Protein AF-A0A652ZVA5-F1 (afdb_monomer_lite)

pLDDT: mean 89.76, std 10.43, range [41.62, 98.75]

Structure (mmCIF, N/CA/C/O backbone):
data_AF-A0A652ZVA5-F1
#
_entry.id   AF-A0A652ZVA5-F1
#
loop_
_atom_site.group_PDB
_atom_site.id
_atom_site.type_symbol
_atom_site.label_atom_id
_atom_site.label_alt_id
_atom_site.label_comp_id
_atom_site.label_asym_id
_atom_site.label_entity_id
_atom_site.label_seq_id
_atom_site.pdbx_PDB_ins_code
_atom_site.Cartn_x
_atom_site.Cartn_y
_atom_site.Cartn_z
_atom_site.occupancy
_atom_site.B_iso_or_equiv
_atom_site.auth_seq_id
_atom_site.auth_comp_id
_atom_site.auth_asym_id
_atom_site.auth_atom_id
_atom_site.pdbx_PDB_model_num
ATOM 1 N N . MET A 1 1 ? 5.990 0.360 11.483 1.00 86.00 1 MET A N 1
ATOM 2 C CA . MET A 1 1 ? 4.663 0.497 10.833 1.00 86.00 1 MET A CA 1
ATOM 3 C C . MET A 1 1 ? 3.767 -0.699 11.129 1.00 86.00 1 MET A C 1
ATOM 5 O O . MET A 1 1 ? 2.776 -0.515 11.816 1.00 86.00 1 MET A O 1
ATOM 9 N N . ILE A 1 2 ? 4.131 -1.928 10.740 1.00 94.25 2 ILE A N 1
ATOM 10 C CA . ILE A 1 2 ? 3.340 -3.122 11.094 1.00 94.25 2 ILE A CA 1
ATOM 11 C C . ILE A 1 2 ? 3.225 -3.320 12.613 1.00 94.25 2 ILE A C 1
ATOM 13 O O . ILE A 1 2 ? 2.163 -3.702 13.092 1.00 94.25 2 ILE A O 1
ATOM 17 N N . ASP A 1 3 ? 4.261 -2.977 13.384 1.00 92.75 3 ASP A N 1
ATOM 18 C CA . ASP A 1 3 ? 4.200 -3.057 14.850 1.00 92.75 3 ASP A CA 1
ATOM 19 C C . ASP A 1 3 ? 3.134 -2.139 15.468 1.00 92.75 3 ASP A C 1
ATOM 21 O O . ASP A 1 3 ? 2.567 -2.492 16.495 1.00 92.75 3 ASP A O 1
ATOM 25 N N . GLN A 1 4 ? 2.807 -1.007 14.833 1.00 93.25 4 GLN A N 1
ATOM 26 C CA . GLN A 1 4 ? 1.732 -0.125 15.305 1.00 93.25 4 GLN A CA 1
ATOM 27 C C . GLN A 1 4 ? 0.360 -0.763 15.071 1.00 93.25 4 GLN A C 1
ATOM 29 O O . GLN A 1 4 ? -0.481 -0.785 15.965 1.00 93.25 4 GLN A O 1
ATOM 34 N N . LEU A 1 5 ? 0.154 -1.386 13.906 1.00 96.31 5 LEU A N 1
ATOM 35 C CA . LEU A 1 5 ? -1.052 -2.177 13.665 1.00 96.31 5 LEU A CA 1
ATOM 36 C C . LEU A 1 5 ? -1.154 -3.344 14.655 1.00 96.31 5 LEU A C 1
ATOM 38 O O . LEU A 1 5 ? -2.197 -3.529 15.268 1.00 96.31 5 LEU A O 1
ATOM 42 N N . LEU A 1 6 ? -0.063 -4.087 14.871 1.00 95.38 6 LEU A N 1
ATOM 43 C CA . LEU A 1 6 ? -0.006 -5.160 15.870 1.00 95.38 6 LEU A CA 1
ATOM 44 C C . LEU A 1 6 ? -0.334 -4.659 17.280 1.00 95.38 6 LEU A C 1
ATOM 46 O O . LEU A 1 6 ? -1.029 -5.348 18.020 1.00 95.38 6 LEU A O 1
ATOM 50 N N . ARG A 1 7 ? 0.154 -3.468 17.640 1.00 93.31 7 ARG A N 1
ATOM 51 C CA . ARG A 1 7 ? -0.076 -2.849 18.944 1.00 93.31 7 ARG A CA 1
ATOM 52 C C . ARG A 1 7 ? -1.538 -2.501 19.152 1.00 93.31 7 ARG A C 1
ATOM 54 O O . ARG A 1 7 ? -2.027 -2.758 20.239 1.00 93.31 7 ARG A O 1
ATOM 61 N N . TYR A 1 8 ? -2.213 -1.914 18.170 1.00 95.69 8 TYR A N 1
ATOM 62 C CA . TYR A 1 8 ? -3.521 -1.285 18.384 1.00 95.69 8 TYR A CA 1
ATOM 63 C C . TYR A 1 8 ? -4.721 -2.065 17.829 1.00 95.69 8 TYR A C 1
ATOM 65 O O . TYR A 1 8 ? -5.837 -1.844 18.288 1.00 95.69 8 TYR A O 1
ATOM 73 N N . TYR A 1 9 ? -4.516 -2.982 16.879 1.00 96.56 9 TYR A N 1
ATOM 74 C CA . TYR A 1 9 ? -5.584 -3.841 16.341 1.00 96.56 9 TYR A CA 1
ATOM 75 C C . TYR A 1 9 ? -5.700 -5.193 17.054 1.00 96.56 9 TYR A C 1
ATOM 77 O O . TYR A 1 9 ? -6.614 -5.956 16.751 1.00 96.56 9 TYR A O 1
ATOM 85 N N . PHE A 1 10 ? -4.779 -5.505 17.968 1.00 95.19 10 PHE A N 1
ATOM 86 C CA . PHE A 1 10 ? -4.723 -6.790 18.661 1.00 95.19 10 PHE A CA 1
ATOM 87 C C . PHE A 1 10 ? -4.358 -6.599 20.130 1.00 95.19 10 PHE A C 1
ATOM 89 O O . PHE A 1 10 ? -3.617 -5.677 20.481 1.00 95.19 10 PHE A O 1
ATOM 96 N N . VAL A 1 11 ? -4.829 -7.512 20.981 1.00 90.56 11 VAL A N 1
ATOM 97 C CA . VAL A 1 11 ? -4.425 -7.575 22.393 1.00 90.56 11 VAL A CA 1
ATOM 98 C C . VAL A 1 11 ? -3.419 -8.718 22.593 1.00 90.56 11 VAL A C 1
ATOM 100 O O . VAL A 1 11 ? -3.793 -9.886 22.435 1.00 90.56 11 VAL A O 1
ATOM 103 N N . PRO A 1 12 ? -2.146 -8.429 22.939 1.00 85.81 12 PRO A N 1
ATOM 104 C CA . PRO A 1 12 ? -1.157 -9.458 23.261 1.00 85.81 12 PRO A CA 1
ATOM 105 C C . PRO A 1 12 ? -1.622 -10.367 24.402 1.00 85.81 12 PRO A C 1
ATOM 107 O O . PRO A 1 12 ? -2.260 -9.902 25.346 1.00 85.81 12 PRO A O 1
ATOM 110 N N . ASP A 1 13 ? -1.270 -11.657 24.349 1.00 84.81 13 ASP A N 1
ATOM 111 C CA . ASP A 1 13 ? -1.675 -12.627 25.377 1.00 84.81 13 ASP A CA 1
ATOM 112 C C . ASP A 1 13 ? -1.176 -12.217 26.778 1.00 84.81 13 ASP A C 1
ATOM 114 O O . ASP A 1 13 ? -1.925 -12.345 27.748 1.00 84.81 13 ASP A O 1
ATOM 118 N N . GLU A 1 14 ? 0.035 -11.654 26.882 1.00 83.44 14 GLU A N 1
ATOM 119 C CA . GLU A 1 14 ? 0.579 -11.117 28.139 1.00 83.44 14 GLU A CA 1
ATOM 120 C C . GLU A 1 14 ? -0.204 -9.918 28.706 1.00 83.44 14 GLU A C 1
ATOM 122 O O . GLU A 1 14 ? -0.276 -9.750 29.922 1.00 83.44 14 GLU A O 1
ATOM 127 N N . GLU A 1 15 ? -0.851 -9.115 27.856 1.00 86.56 15 GLU A N 1
ATOM 128 C CA . GLU A 1 15 ? -1.566 -7.898 28.261 1.00 86.56 15 GLU A CA 1
ATOM 129 C C . GLU A 1 15 ? -3.055 -8.155 28.550 1.00 86.56 15 GLU A C 1
ATOM 131 O O . GLU A 1 15 ? -3.746 -7.274 29.061 1.00 86.56 15 GLU A O 1
ATOM 136 N N . LYS A 1 16 ? -3.566 -9.371 28.302 1.00 87.19 16 LYS A N 1
ATOM 137 C CA . LYS A 1 16 ? -4.981 -9.721 28.539 1.00 87.19 16 LYS A CA 1
ATOM 138 C C . LYS A 1 16 ? -5.410 -9.577 29.997 1.00 87.19 16 LYS A C 1
ATOM 140 O O . LYS A 1 16 ? -6.526 -9.138 30.258 1.00 87.19 16 LYS A O 1
ATOM 145 N N . LYS A 1 17 ? -4.539 -9.931 30.950 1.00 88.94 17 LYS A N 1
ATOM 146 C CA . LYS A 1 17 ? -4.831 -9.759 32.384 1.00 88.94 17 LYS A CA 1
ATOM 147 C C . LYS A 1 17 ? -4.968 -8.282 32.746 1.00 88.94 17 LYS A C 1
ATOM 149 O O . LYS A 1 17 ? -5.928 -7.906 33.408 1.00 88.94 17 LYS A O 1
ATOM 154 N N . LEU A 1 18 ? -4.039 -7.457 32.261 1.00 89.31 18 LEU A N 1
ATOM 155 C CA . LEU A 1 18 ? -4.049 -6.014 32.484 1.00 89.31 18 LEU A CA 1
ATOM 156 C C . LEU A 1 18 ? -5.276 -5.357 31.836 1.00 89.31 18 LEU A C 1
ATOM 158 O O . LEU A 1 18 ? -5.963 -4.575 32.485 1.00 89.31 18 LEU A O 1
ATOM 162 N N . ALA A 1 19 ? -5.618 -5.748 30.606 1.00 90.06 19 ALA A N 1
ATOM 163 C CA . ALA A 1 19 ? -6.846 -5.311 29.947 1.00 90.06 19 ALA A CA 1
ATOM 164 C C . ALA A 1 19 ? -8.102 -5.687 30.755 1.00 90.06 19 ALA A C 1
ATOM 166 O O . ALA A 1 19 ? -9.016 -4.879 30.854 1.00 90.06 19 ALA A O 1
ATOM 167 N N . GLY A 1 20 ? -8.131 -6.870 31.383 1.00 91.56 20 GLY A N 1
ATOM 168 C CA . GLY A 1 20 ? -9.219 -7.275 32.279 1.00 91.56 20 GLY A CA 1
ATOM 169 C C . GLY A 1 20 ? -9.377 -6.362 33.501 1.00 91.56 20 GLY A C 1
ATOM 170 O O . GLY A 1 20 ? -10.501 -6.043 33.876 1.00 91.56 20 GLY A O 1
ATOM 171 N N . VAL A 1 21 ? -8.269 -5.883 34.078 1.00 91.81 21 VAL A N 1
ATOM 172 C CA . VAL A 1 21 ? -8.303 -4.876 35.154 1.00 91.81 21 VAL A CA 1
ATOM 173 C C . VAL A 1 21 ? -8.828 -3.539 34.627 1.00 91.81 21 VAL A C 1
ATOM 175 O O . VAL A 1 21 ? -9.651 -2.904 35.276 1.00 91.81 21 VAL A O 1
ATOM 178 N N . PHE A 1 22 ? -8.411 -3.105 33.438 1.00 94.19 22 PHE A N 1
ATOM 179 C CA . PHE A 1 22 ? -8.930 -1.864 32.855 1.00 94.19 22 PHE A CA 1
ATOM 180 C C . PHE A 1 22 ? -10.425 -1.934 32.525 1.00 94.19 22 PHE A C 1
ATOM 182 O O . PHE A 1 22 ? -11.116 -0.933 32.673 1.00 94.19 22 PHE A O 1
ATOM 189 N N . GLU A 1 23 ? -10.947 -3.103 32.148 1.00 94.19 23 GLU A N 1
ATOM 190 C CA . GLU A 1 23 ? -12.392 -3.318 32.010 1.00 94.19 23 GLU A CA 1
ATOM 191 C C . GLU A 1 23 ? -13.119 -3.241 33.368 1.00 94.19 23 GLU A C 1
ATOM 193 O O . GLU A 1 23 ? -14.163 -2.599 33.459 1.00 94.19 23 GLU A O 1
ATOM 198 N N . GLU A 1 24 ? -12.553 -3.812 34.441 1.00 94.06 24 GLU A N 1
ATOM 199 C CA . GLU A 1 24 ? -13.092 -3.701 35.813 1.00 94.06 24 GLU A CA 1
ATOM 200 C C . GLU A 1 24 ? -13.190 -2.232 36.273 1.00 94.06 24 GLU A C 1
ATOM 202 O O . GLU A 1 24 ? -14.167 -1.837 36.910 1.00 94.06 24 GLU A O 1
ATOM 207 N N . PHE A 1 25 ? -12.209 -1.404 35.899 1.00 93.94 25 PHE A N 1
ATOM 208 C CA . PHE A 1 25 ? -12.114 0.014 36.269 1.00 93.94 25 PHE A CA 1
ATOM 209 C C . PHE A 1 25 ? -12.397 0.977 35.102 1.00 93.94 25 PHE A C 1
ATOM 211 O O . PHE A 1 25 ? -11.906 2.111 35.098 1.00 93.94 25 PHE A O 1
ATOM 218 N N . GLN A 1 26 ? -13.210 0.559 34.125 1.00 93.94 26 GLN A N 1
ATOM 219 C CA . GLN A 1 26 ? -13.389 1.263 32.848 1.00 93.94 26 GLN A CA 1
ATOM 220 C C . GLN A 1 26 ? -13.702 2.759 33.007 1.00 93.94 26 GLN A C 1
ATOM 222 O O . GLN A 1 26 ? -13.080 3.592 32.346 1.00 93.94 26 GLN A O 1
ATOM 227 N N . ASP A 1 27 ? -14.640 3.117 33.885 1.00 93.44 27 ASP A N 1
ATOM 228 C CA . ASP A 1 27 ? -15.051 4.512 34.077 1.00 93.44 27 ASP A CA 1
ATOM 229 C C . ASP A 1 27 ? -13.913 5.397 34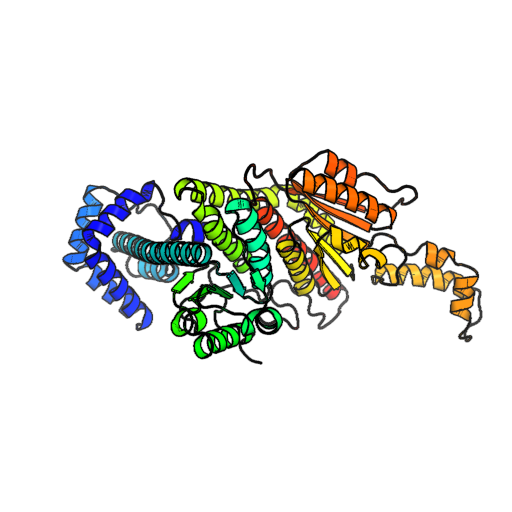.593 1.00 93.44 27 ASP A C 1
ATOM 231 O O . ASP A 1 27 ? -13.818 6.569 34.223 1.00 93.44 27 ASP A O 1
ATOM 235 N N . ILE A 1 28 ? -13.046 4.849 35.448 1.00 92.94 28 ILE A N 1
ATOM 236 C CA . ILE A 1 28 ? -11.890 5.572 35.976 1.00 92.94 28 ILE A CA 1
ATOM 237 C C . ILE A 1 28 ? -10.847 5.724 34.871 1.00 92.94 28 ILE A C 1
ATOM 239 O O . ILE A 1 28 ? -10.415 6.845 34.617 1.00 92.94 28 ILE A O 1
ATOM 243 N N . CYS A 1 29 ? -10.509 4.640 34.164 1.00 92.94 29 CYS A N 1
ATOM 244 C CA . CYS A 1 29 ? -9.560 4.667 33.050 1.00 92.94 29 CYS A CA 1
ATOM 245 C C . CYS A 1 29 ? -9.951 5.708 31.986 1.00 92.94 29 CYS A C 1
ATOM 247 O O . CYS A 1 29 ? -9.124 6.536 31.604 1.00 92.94 29 CYS A O 1
ATOM 249 N N . ILE A 1 30 ? -11.224 5.723 31.571 1.00 92.06 30 ILE A N 1
ATOM 250 C CA . ILE A 1 30 ? -11.742 6.677 30.579 1.00 92.06 30 ILE A CA 1
ATOM 251 C C . ILE A 1 30 ? -11.644 8.118 31.082 1.00 92.06 30 ILE A C 1
ATOM 253 O O . ILE A 1 30 ? -11.186 8.997 30.351 1.00 92.06 30 ILE A O 1
ATOM 257 N N . LYS A 1 31 ? -12.054 8.381 32.328 1.00 91.56 31 LYS A N 1
ATOM 258 C CA . LYS A 1 31 ? -11.963 9.726 32.914 1.00 91.56 31 LYS A CA 1
ATOM 259 C C . LYS A 1 31 ? -10.515 10.200 33.010 1.00 91.56 31 LYS A C 1
ATOM 261 O O . LYS A 1 31 ? -10.243 11.346 32.662 1.00 91.56 31 LYS A O 1
ATOM 266 N N . SER A 1 32 ? -9.598 9.332 33.434 1.00 91.31 32 SER A N 1
ATOM 267 C CA . SER A 1 32 ? -8.176 9.654 33.557 1.00 91.31 32 SER A CA 1
ATOM 268 C C . SER A 1 32 ? -7.541 9.996 32.211 1.00 91.31 32 SER A C 1
ATOM 270 O O . SER A 1 32 ? -6.881 11.025 32.099 1.00 91.31 32 SER A O 1
ATOM 272 N N . ALA A 1 33 ? -7.792 9.196 31.175 1.00 90.38 33 ALA A N 1
ATOM 273 C CA . ALA A 1 33 ? -7.285 9.470 29.834 1.00 90.38 33 ALA A CA 1
ATOM 274 C C . ALA A 1 33 ? -7.857 10.758 29.233 1.00 90.38 33 ALA A C 1
ATOM 276 O O . ALA A 1 33 ? -7.113 11.571 28.698 1.00 90.38 33 ALA A O 1
ATOM 277 N N . ASN A 1 34 ? -9.170 10.981 29.354 1.00 89.50 34 ASN A N 1
ATOM 278 C CA . ASN A 1 34 ? -9.796 12.208 28.856 1.00 89.50 34 ASN A CA 1
ATOM 279 C C . ASN A 1 34 ? -9.264 13.449 29.581 1.00 89.50 34 ASN A C 1
ATOM 281 O O . ASN A 1 34 ? -9.053 14.482 28.949 1.00 89.50 34 ASN A O 1
ATOM 285 N N . SER A 1 35 ? -9.023 13.343 30.893 1.00 87.44 35 SER A N 1
ATOM 286 C CA . SER A 1 35 ? -8.372 14.403 31.661 1.00 87.44 35 SER A CA 1
ATOM 287 C C . SER A 1 35 ? -6.982 14.690 31.100 1.00 87.44 35 SER A C 1
ATOM 289 O O . SER A 1 35 ? -6.683 15.844 30.812 1.00 87.44 35 SER A O 1
ATOM 291 N N . PHE A 1 36 ? -6.171 13.653 30.869 1.00 88.75 36 PHE A N 1
ATOM 292 C CA . PHE A 1 36 ? -4.841 13.802 30.281 1.00 88.75 36 PHE A CA 1
ATOM 293 C C . PHE A 1 36 ? -4.884 14.478 28.902 1.00 88.75 36 PHE A C 1
ATOM 295 O O . PHE A 1 36 ? -4.208 15.484 28.706 1.00 88.75 36 PHE A O 1
ATOM 302 N N . TYR A 1 37 ? -5.732 14.006 27.983 1.00 86.38 37 TYR A N 1
ATOM 303 C CA . TYR A 1 37 ? -5.876 14.613 26.655 1.00 86.38 37 TYR A CA 1
ATOM 304 C C . TYR A 1 37 ? -6.284 16.087 26.724 1.00 86.38 37 TYR A C 1
ATOM 306 O O . TYR A 1 37 ? -5.712 16.921 26.028 1.00 86.38 37 TYR A O 1
ATOM 314 N N . SER A 1 38 ? -7.227 16.432 27.606 1.00 83.69 38 SER A N 1
ATOM 315 C CA . SER A 1 38 ? -7.684 17.818 27.753 1.00 83.69 38 SER A CA 1
ATOM 316 C C . SER A 1 38 ? -6.591 18.776 28.236 1.00 83.69 38 SER A C 1
ATOM 318 O O . SER A 1 38 ? -6.611 19.952 27.877 1.00 83.69 38 SER A O 1
ATOM 320 N N . VAL A 1 39 ? -5.649 18.271 29.035 1.00 81.50 39 VAL A N 1
ATOM 321 C CA . VAL A 1 39 ? -4.502 19.021 29.555 1.00 81.50 39 VAL A CA 1
ATOM 322 C C . VAL A 1 39 ? -3.421 19.127 28.480 1.00 81.50 39 VAL A C 1
ATOM 324 O O . VAL A 1 39 ? -2.943 20.224 28.196 1.00 81.50 39 VAL A O 1
ATOM 327 N N . ALA A 1 40 ? -3.093 18.011 27.825 1.00 80.12 40 ALA A N 1
ATOM 328 C CA . ALA A 1 40 ? -2.089 17.954 26.766 1.00 80.12 40 ALA A CA 1
ATOM 329 C C . ALA A 1 40 ? -2.417 18.880 25.578 1.00 80.12 40 ALA A C 1
ATOM 331 O O . ALA A 1 40 ? -1.512 19.419 24.950 1.00 80.12 40 ALA A O 1
ATOM 332 N N . GLU A 1 41 ? -3.702 19.113 25.287 1.00 73.88 41 GLU A N 1
ATOM 333 C CA . GLU A 1 41 ? -4.136 20.023 24.217 1.00 73.88 41 GLU A CA 1
ATOM 334 C C . GLU A 1 41 ? -4.058 21.520 24.573 1.00 73.88 41 GLU A C 1
ATOM 336 O O . GLU A 1 41 ? -4.100 22.358 23.671 1.00 73.88 41 GLU A O 1
ATOM 341 N N . ARG A 1 42 ? -4.011 21.891 25.861 1.00 64.44 42 ARG A N 1
ATOM 342 C CA . ARG A 1 42 ? -4.286 23.273 26.315 1.00 64.44 42 ARG A CA 1
ATOM 343 C C . ARG A 1 42 ? -3.127 23.973 27.016 1.00 64.44 42 ARG A C 1
ATOM 345 O O . ARG A 1 42 ? -3.200 25.189 27.196 1.00 64.44 42 ARG A O 1
ATOM 352 N N . SER A 1 43 ? -2.099 23.236 27.415 1.00 62.47 43 SER A N 1
ATOM 353 C CA . SER A 1 43 ? -1.181 23.680 28.463 1.00 62.47 43 SER A CA 1
ATOM 354 C C . SER A 1 43 ? 0.285 23.666 28.023 1.00 62.47 43 SER A C 1
ATOM 356 O O . SER A 1 43 ? 0.700 22.845 27.208 1.00 62.47 43 SER A O 1
ATOM 358 N N . ALA A 1 44 ? 1.090 24.577 28.582 1.00 66.06 44 ALA A N 1
ATOM 359 C CA . ALA A 1 44 ? 2.547 24.505 28.485 1.00 66.06 44 ALA A CA 1
ATOM 360 C C . ALA A 1 44 ? 3.076 23.348 29.355 1.00 66.06 44 ALA A C 1
ATOM 362 O O . ALA A 1 44 ? 2.434 22.957 30.327 1.00 66.06 44 ALA A O 1
ATOM 363 N N . MET A 1 45 ? 4.265 22.819 29.053 1.00 63.91 45 MET A N 1
ATOM 364 C CA . MET A 1 45 ? 4.784 21.585 29.669 1.00 63.91 45 MET A CA 1
ATOM 365 C C . MET A 1 45 ? 4.770 21.567 31.214 1.00 63.91 45 MET A C 1
ATOM 367 O O . MET A 1 45 ? 4.430 20.553 31.822 1.00 63.91 45 MET A O 1
ATOM 371 N N . GLY A 1 46 ? 5.075 22.698 31.863 1.00 61.50 46 GLY A N 1
ATOM 372 C CA . GLY A 1 46 ? 5.061 22.810 33.330 1.00 61.50 46 GLY A CA 1
ATOM 373 C C . GLY A 1 46 ? 3.667 22.678 33.961 1.00 61.50 46 GLY A C 1
ATOM 374 O O . GLY A 1 46 ? 3.535 22.147 35.063 1.00 61.50 46 GLY A O 1
ATOM 375 N N . ASP A 1 47 ? 2.623 23.098 33.249 1.00 72.81 47 ASP A N 1
ATOM 376 C CA . ASP A 1 47 ? 1.234 22.952 33.692 1.00 72.81 47 ASP A CA 1
ATOM 377 C C . ASP A 1 47 ? 0.763 21.496 33.521 1.00 72.81 47 ASP A C 1
ATOM 379 O O . ASP A 1 47 ? 0.081 20.958 34.393 1.00 72.81 47 ASP A O 1
ATOM 383 N N . ILE A 1 48 ? 1.228 20.811 32.464 1.00 79.06 48 ILE A N 1
ATOM 384 C CA . ILE A 1 48 ? 0.939 19.387 32.224 1.00 79.06 48 ILE A CA 1
ATOM 385 C C . ILE A 1 48 ? 1.480 18.522 33.370 1.00 79.06 48 ILE A C 1
ATOM 387 O O . ILE A 1 48 ? 0.762 17.662 33.880 1.00 79.06 48 ILE A O 1
ATOM 391 N N . ALA A 1 49 ? 2.717 18.760 33.819 1.00 79.56 49 ALA A N 1
ATOM 392 C CA . ALA A 1 49 ? 3.314 17.995 34.916 1.00 79.56 49 ALA A CA 1
ATOM 393 C C . ALA A 1 49 ? 2.519 18.135 36.230 1.00 79.56 49 ALA A C 1
ATOM 395 O O . ALA A 1 49 ? 2.280 17.146 36.924 1.00 79.56 49 ALA A O 1
ATOM 396 N N . ASN A 1 50 ? 2.052 19.345 36.555 1.00 82.06 50 ASN A N 1
ATOM 397 C CA . ASN A 1 50 ? 1.244 19.586 37.753 1.00 82.06 50 ASN A CA 1
ATOM 398 C C . ASN A 1 50 ? -0.126 18.902 37.683 1.00 82.06 50 ASN A C 1
ATOM 400 O O . ASN A 1 50 ? -0.540 18.255 38.646 1.00 82.06 50 ASN A O 1
ATOM 404 N N . ASP A 1 51 ? -0.813 18.992 36.549 1.00 83.12 51 ASP A N 1
ATOM 405 C CA . ASP A 1 51 ? -2.124 18.367 36.371 1.00 83.12 51 ASP A CA 1
ATOM 406 C C . ASP A 1 51 ? -2.038 16.832 36.388 1.00 83.12 51 ASP A C 1
ATOM 408 O O . ASP A 1 51 ? -2.882 16.153 36.983 1.00 83.12 51 ASP A O 1
ATOM 412 N N . VAL A 1 52 ? -0.973 16.268 35.810 1.00 84.94 52 VAL A N 1
ATOM 413 C CA . VAL A 1 52 ? -0.670 14.833 35.894 1.00 84.94 52 VAL A CA 1
ATOM 414 C C . VAL A 1 52 ? -0.395 14.417 37.346 1.00 84.94 52 VAL A C 1
ATOM 416 O O . VAL A 1 52 ? -0.919 13.393 37.796 1.00 84.94 52 VAL A O 1
ATOM 419 N N . ASN A 1 53 ? 0.321 15.233 38.130 1.00 85.12 53 ASN A N 1
ATOM 420 C CA . ASN A 1 53 ? 0.526 14.972 39.561 1.00 85.12 53 ASN A CA 1
ATOM 421 C C . ASN A 1 53 ? -0.806 14.917 40.331 1.00 85.12 53 ASN A C 1
ATOM 423 O O . ASN A 1 53 ? -1.001 14.049 41.192 1.00 85.12 53 ASN A O 1
ATOM 427 N N . VAL A 1 54 ? -1.734 15.832 40.025 1.00 87.12 54 VAL A N 1
ATOM 428 C CA . VAL A 1 54 ? -3.078 15.868 40.627 1.00 87.12 54 VAL A CA 1
ATOM 429 C C . VAL A 1 54 ? -3.864 14.609 40.260 1.00 87.12 54 VAL A C 1
ATOM 431 O O . VAL A 1 54 ? -4.452 13.974 41.141 1.00 87.12 54 VAL A O 1
ATOM 434 N N . LEU A 1 55 ? -3.824 14.197 38.989 1.00 88.62 55 LEU A N 1
ATOM 435 C CA . LEU A 1 55 ? -4.457 12.966 38.516 1.00 88.62 55 LEU A CA 1
ATOM 436 C C . LEU A 1 55 ? -3.950 11.740 39.292 1.00 88.62 55 LEU A C 1
ATOM 438 O O . LEU A 1 55 ? -4.756 10.965 39.820 1.00 88.62 55 LEU A O 1
ATOM 442 N N . PHE A 1 56 ? -2.629 11.597 39.415 1.00 90.31 56 PHE A N 1
ATOM 443 C CA . PHE A 1 56 ? -1.979 10.460 40.079 1.00 90.31 56 PHE A CA 1
ATOM 444 C C . PHE A 1 56 ? -2.136 10.449 41.602 1.00 90.31 56 PHE A C 1
ATOM 446 O O . PHE A 1 56 ? -1.934 9.411 42.239 1.00 90.31 56 PHE A O 1
ATOM 453 N N . SER A 1 57 ? -2.525 11.578 42.191 1.00 89.62 57 SER A N 1
ATOM 454 C CA . SER A 1 57 ? -2.822 11.695 43.623 1.00 89.62 57 SER A CA 1
ATOM 455 C C . SER A 1 57 ? -4.292 11.410 43.955 1.00 89.62 57 SER A C 1
ATOM 457 O O . SER A 1 57 ? -4.659 11.331 45.129 1.00 89.62 57 SER A O 1
ATOM 459 N N . SER A 1 58 ? -5.154 11.241 42.948 1.00 90.12 58 SER A N 1
ATOM 460 C CA . SER A 1 58 ? -6.586 11.022 43.157 1.00 90.12 58 SER A CA 1
ATOM 461 C C . SER A 1 58 ? -6.899 9.653 43.785 1.00 90.12 58 SER A C 1
ATOM 463 O O . SER A 1 58 ? -6.250 8.642 43.508 1.00 90.12 58 SER A O 1
ATOM 465 N N . ALA A 1 59 ? -7.953 9.590 44.610 1.00 88.88 59 ALA A N 1
ATOM 466 C CA . ALA A 1 59 ? -8.421 8.335 45.214 1.00 88.88 59 ALA A CA 1
ATOM 467 C C . ALA A 1 59 ? -8.804 7.280 44.156 1.00 88.88 59 ALA A C 1
ATOM 469 O O . ALA A 1 59 ? -8.544 6.085 44.325 1.00 88.88 59 ALA A O 1
ATOM 470 N N . SER A 1 60 ? -9.368 7.735 43.036 1.00 89.06 60 SER A N 1
ATOM 471 C CA . SER A 1 60 ? -9.712 6.893 41.890 1.00 89.06 60 SER A CA 1
ATOM 472 C C . SER A 1 60 ? -8.471 6.248 41.269 1.00 89.06 60 SER A C 1
ATOM 474 O O . SER A 1 60 ? -8.463 5.042 41.035 1.00 89.06 60 SER A O 1
ATOM 476 N N . TRP A 1 61 ? -7.398 7.020 41.065 1.00 91.56 61 TRP A N 1
ATOM 477 C CA . TRP A 1 61 ? -6.137 6.499 40.535 1.00 91.56 61 TRP A CA 1
ATOM 478 C C . TRP A 1 61 ? -5.484 5.495 41.488 1.00 91.56 61 TRP A C 1
ATOM 480 O O . TRP A 1 61 ? -5.082 4.408 41.074 1.00 91.56 61 TRP A O 1
ATOM 490 N N . ASN A 1 62 ? -5.470 5.809 42.788 1.00 89.75 62 ASN A N 1
ATOM 491 C CA . ASN A 1 62 ? -4.949 4.909 43.819 1.00 89.75 62 ASN A CA 1
ATOM 492 C C . ASN A 1 62 ? -5.672 3.553 43.845 1.00 89.75 62 ASN A C 1
ATOM 494 O O . ASN A 1 62 ? -5.046 2.536 44.133 1.00 89.75 62 ASN A O 1
ATOM 498 N N . SER A 1 63 ? -6.964 3.517 43.509 1.00 88.62 63 SER A N 1
ATOM 499 C CA . SER A 1 63 ? -7.734 2.267 43.450 1.00 88.62 63 SER A CA 1
ATOM 500 C C . SER A 1 63 ? -7.213 1.327 42.355 1.00 88.62 63 SER A C 1
ATOM 502 O O . SER A 1 63 ? -6.992 0.143 42.612 1.00 88.62 63 SER A O 1
ATOM 504 N N . ILE A 1 64 ? -6.927 1.860 41.160 1.00 89.69 64 ILE A N 1
ATOM 505 C CA . ILE A 1 64 ? -6.327 1.087 40.059 1.00 89.69 64 ILE A CA 1
ATOM 506 C C . ILE A 1 64 ? -4.883 0.706 40.398 1.00 89.69 64 ILE A C 1
ATOM 508 O O . ILE A 1 64 ? -4.484 -0.445 40.212 1.00 89.69 64 ILE A O 1
ATOM 512 N N . ARG A 1 65 ? -4.099 1.658 40.923 1.00 88.25 65 ARG A N 1
ATOM 513 C CA . ARG A 1 65 ? -2.690 1.441 41.278 1.00 88.25 65 ARG A CA 1
ATOM 514 C C . ARG A 1 65 ? -2.536 0.269 42.248 1.00 88.25 65 ARG A C 1
ATOM 516 O O . ARG A 1 65 ? -1.718 -0.613 41.997 1.00 88.25 65 ARG A O 1
ATOM 523 N N . SER A 1 66 ? -3.340 0.230 43.312 1.00 86.69 66 SER A N 1
ATOM 524 C CA . SER A 1 66 ? -3.321 -0.864 44.292 1.00 86.69 66 SER A CA 1
ATOM 525 C C . SER A 1 66 ? -3.669 -2.205 43.647 1.00 86.69 66 SER A C 1
ATOM 527 O O . SER A 1 66 ? -2.947 -3.181 43.833 1.00 86.69 66 SER A O 1
ATOM 529 N N . ARG A 1 67 ? -4.707 -2.241 42.799 1.00 88.00 67 ARG A N 1
ATOM 530 C CA . ARG A 1 67 ? -5.127 -3.470 42.110 1.00 88.00 67 ARG A CA 1
ATOM 531 C C . ARG A 1 67 ? -4.032 -4.070 41.226 1.00 88.00 67 ARG A C 1
ATOM 533 O O . ARG A 1 67 ? -3.923 -5.290 41.121 1.00 88.00 67 ARG A O 1
ATOM 540 N N . ILE A 1 68 ? -3.251 -3.217 40.569 1.00 83.94 68 ILE A N 1
ATOM 541 C CA . ILE A 1 68 ? -2.156 -3.623 39.681 1.00 83.94 68 ILE A CA 1
ATOM 542 C C . ILE A 1 68 ? -0.919 -4.040 40.475 1.00 83.94 68 ILE A C 1
ATOM 544 O O . ILE A 1 68 ? -0.272 -5.020 40.102 1.00 83.94 68 ILE A O 1
ATOM 548 N N . ALA A 1 69 ? -0.604 -3.327 41.561 1.00 78.50 69 ALA A N 1
ATOM 549 C CA . ALA A 1 69 ? 0.523 -3.645 42.434 1.00 78.50 69 ALA A CA 1
ATOM 550 C C . ALA A 1 69 ? 0.403 -5.053 43.041 1.00 78.50 69 ALA A C 1
ATOM 552 O O . ALA A 1 69 ? 1.403 -5.762 43.117 1.00 78.50 69 ALA A O 1
ATOM 553 N N . ASP A 1 70 ? -0.816 -5.491 43.368 1.00 66.62 70 ASP A N 1
ATOM 554 C CA . ASP A 1 70 ? -1.088 -6.841 43.884 1.00 66.62 70 ASP A CA 1
ATOM 555 C C . ASP A 1 70 ? -0.732 -7.968 42.894 1.00 66.62 70 ASP A C 1
ATOM 557 O O . ASP A 1 70 ? -0.576 -9.121 43.296 1.00 66.62 70 ASP A O 1
ATOM 561 N N . GLN A 1 71 ? -0.638 -7.666 41.595 1.00 71.00 71 GLN A N 1
ATOM 562 C CA . GLN A 1 71 ? -0.479 -8.660 40.529 1.00 71.00 71 GLN A CA 1
ATOM 563 C C . GLN A 1 71 ? 0.791 -8.477 39.679 1.00 71.00 71 GLN A C 1
ATOM 565 O O . GLN A 1 71 ? 1.002 -9.260 38.753 1.00 71.00 71 GLN A O 1
ATOM 570 N N . ASP A 1 72 ? 1.611 -7.459 39.971 1.00 70.81 72 ASP A N 1
ATOM 571 C CA . ASP A 1 72 ? 2.842 -7.098 39.242 1.00 70.81 72 ASP A CA 1
ATOM 572 C C . ASP A 1 72 ? 2.662 -7.033 37.706 1.00 70.81 72 ASP A C 1
ATOM 574 O O . ASP A 1 72 ? 3.479 -7.510 36.921 1.00 70.81 72 ASP A O 1
ATOM 578 N N . LEU A 1 73 ? 1.528 -6.475 37.253 1.00 71.69 73 LEU A N 1
ATOM 579 C CA . LEU A 1 73 ? 1.110 -6.530 35.840 1.00 71.69 73 LEU A CA 1
ATOM 580 C C . LEU A 1 73 ? 1.743 -5.463 34.939 1.00 71.69 73 LEU A C 1
ATOM 582 O O . LEU A 1 73 ? 1.670 -5.578 33.715 1.00 71.69 73 LEU A O 1
ATOM 586 N N . VAL A 1 74 ? 2.323 -4.408 35.514 1.00 66.94 74 VAL A N 1
ATOM 587 C CA . VAL A 1 74 ? 2.939 -3.311 34.756 1.00 66.94 74 VAL A CA 1
ATOM 588 C C . VAL A 1 74 ? 4.441 -3.354 34.981 1.00 66.94 74 VAL A C 1
ATOM 590 O O . VAL A 1 74 ? 4.950 -2.937 36.019 1.00 66.94 74 VAL A O 1
ATOM 593 N N . SER A 1 75 ? 5.157 -3.860 33.979 1.00 63.34 75 SER A N 1
ATOM 594 C CA . SER A 1 75 ? 6.613 -3.912 34.012 1.00 63.34 75 SER A CA 1
ATOM 595 C C . SER A 1 75 ? 7.213 -2.516 33.867 1.00 63.34 75 SER A C 1
ATOM 597 O O . SER A 1 75 ? 7.064 -1.866 32.834 1.00 63.34 75 SER A O 1
ATOM 599 N N . THR A 1 76 ? 7.974 -2.095 34.874 1.00 57.50 76 THR A N 1
ATOM 600 C CA . THR A 1 76 ? 8.752 -0.845 34.860 1.00 57.50 76 THR A CA 1
ATOM 601 C C . THR A 1 76 ? 10.155 -1.036 34.279 1.00 57.50 76 THR A C 1
ATOM 603 O O . THR A 1 76 ? 10.994 -0.150 34.393 1.00 57.50 76 THR A O 1
ATOM 606 N N . THR A 1 77 ? 10.447 -2.213 33.711 1.00 50.75 77 THR A N 1
ATOM 607 C CA . THR A 1 77 ? 11.729 -2.489 33.031 1.00 50.75 77 THR A CA 1
ATOM 608 C C . THR A 1 77 ? 11.718 -2.084 31.557 1.00 50.75 77 THR A C 1
ATOM 610 O O . THR A 1 77 ? 12.774 -2.076 30.922 1.00 50.75 77 THR A O 1
ATOM 613 N N . LYS A 1 78 ? 10.549 -1.716 31.005 1.00 57.44 78 LYS A N 1
ATOM 614 C CA . LYS A 1 78 ? 10.464 -1.046 29.701 1.00 57.44 78 LYS A CA 1
ATOM 615 C C . LYS A 1 78 ? 11.195 0.297 29.795 1.00 57.44 78 LYS A C 1
ATOM 617 O O . LYS A 1 78 ? 11.041 1.003 30.783 1.00 57.44 78 LYS A O 1
ATOM 622 N N . LYS A 1 79 ? 12.016 0.611 28.789 1.00 61.47 79 LYS A N 1
ATOM 623 C CA . LYS A 1 79 ? 12.694 1.914 28.681 1.00 61.47 79 LYS A CA 1
ATOM 624 C C . LYS A 1 79 ? 11.853 2.968 27.954 1.00 61.47 79 LYS A C 1
ATOM 626 O O . LYS A 1 79 ? 12.065 4.144 28.214 1.00 61.47 79 LYS A O 1
ATOM 631 N N . ASP A 1 80 ? 10.902 2.544 27.114 1.00 82.06 80 ASP A N 1
ATOM 632 C CA . ASP A 1 80 ? 10.160 3.426 26.205 1.00 82.06 80 ASP A CA 1
ATOM 633 C C . ASP A 1 80 ? 8.636 3.306 26.394 1.00 82.06 80 ASP A C 1
ATOM 635 O O . ASP A 1 80 ? 8.110 2.211 26.637 1.00 82.06 80 ASP A O 1
ATOM 639 N N . PHE A 1 81 ? 7.934 4.432 26.232 1.00 88.19 81 PHE A N 1
ATOM 640 C CA . PHE A 1 81 ? 6.469 4.539 26.227 1.00 88.19 81 PHE A CA 1
ATOM 641 C C . PHE A 1 81 ? 5.856 4.070 24.897 1.00 88.19 81 PHE A C 1
ATOM 643 O O . PHE A 1 81 ? 6.534 3.978 23.869 1.00 88.19 81 PHE A O 1
ATOM 650 N N . SER A 1 82 ? 4.568 3.717 24.909 1.00 87.88 82 SER A N 1
ATOM 651 C CA . SER A 1 82 ? 3.911 3.012 23.805 1.00 87.88 82 SER A CA 1
ATOM 652 C C . SER A 1 82 ? 2.635 3.656 23.256 1.00 87.88 82 SER A C 1
ATOM 654 O O . SER A 1 82 ? 2.201 3.259 22.171 1.00 87.88 82 SER A O 1
ATOM 656 N N . CYS A 1 83 ? 2.055 4.639 23.938 1.00 89.69 83 CYS A N 1
ATOM 657 C CA . CYS A 1 83 ? 0.959 5.455 23.421 1.00 89.69 83 CYS A CA 1
ATOM 658 C C . CYS A 1 83 ? 1.407 6.363 22.258 1.00 89.69 83 CYS A C 1
ATOM 660 O O . CYS A 1 83 ? 2.593 6.428 21.919 1.00 89.69 83 CYS A O 1
ATOM 662 N N . ASP A 1 84 ? 0.455 7.051 21.619 1.00 86.06 84 ASP A N 1
ATOM 663 C CA . ASP A 1 84 ? 0.775 7.972 20.519 1.00 86.06 84 ASP A CA 1
ATOM 664 C C . ASP A 1 84 ? 1.546 9.204 21.032 1.00 86.06 84 ASP A C 1
ATOM 666 O O . ASP A 1 84 ? 2.318 9.809 20.293 1.00 86.06 84 ASP A O 1
ATOM 670 N N . GLU A 1 85 ? 1.394 9.525 22.319 1.00 87.69 85 GLU A N 1
ATOM 671 C CA . GLU A 1 85 ? 2.026 10.634 23.033 1.00 87.69 85 GLU A CA 1
ATOM 672 C C . GLU A 1 85 ? 3.360 10.232 23.695 1.00 87.69 85 GLU A C 1
ATOM 674 O O . GLU A 1 85 ? 3.823 10.895 24.621 1.00 87.69 85 GLU A O 1
ATOM 679 N N . ALA A 1 86 ? 4.002 9.147 23.246 1.00 87.81 86 ALA A N 1
ATOM 680 C CA . ALA A 1 86 ? 5.210 8.600 23.874 1.00 87.81 86 ALA A CA 1
ATOM 681 C C . ALA A 1 86 ? 6.358 9.619 24.045 1.00 87.81 86 ALA A C 1
ATOM 683 O O . ALA A 1 86 ? 7.101 9.545 25.026 1.00 87.81 86 ALA A O 1
ATOM 684 N N . GLU A 1 87 ? 6.503 10.579 23.125 1.00 87.25 87 GLU A N 1
ATOM 685 C CA . GLU A 1 87 ? 7.480 11.675 23.245 1.00 87.25 87 GLU A CA 1
ATOM 686 C C . GLU A 1 87 ? 7.156 12.583 24.442 1.00 87.25 87 GLU A C 1
ATOM 688 O O . GLU A 1 87 ? 8.009 12.779 25.305 1.00 87.25 87 GLU A O 1
ATOM 693 N N . LEU A 1 88 ? 5.899 13.021 24.577 1.00 87.44 88 LEU A N 1
ATOM 694 C CA . LEU A 1 88 ? 5.429 13.811 25.721 1.00 87.44 88 LEU A CA 1
ATOM 695 C C . LEU A 1 88 ? 5.612 13.053 27.045 1.00 87.44 88 LEU A C 1
ATOM 697 O O . LEU A 1 88 ? 6.038 13.631 28.041 1.00 87.44 88 LEU A O 1
ATOM 701 N N . PHE A 1 89 ? 5.338 11.747 27.068 1.00 89.38 89 PHE A N 1
ATOM 702 C CA . PHE A 1 89 ? 5.574 10.920 28.257 1.00 89.38 89 PHE A CA 1
ATOM 703 C C . PHE A 1 89 ? 7.062 10.817 28.605 1.00 89.38 89 PHE A C 1
ATOM 705 O O . PHE A 1 89 ? 7.421 10.817 29.784 1.00 89.38 89 PHE A O 1
ATOM 712 N N . THR A 1 90 ? 7.931 10.758 27.593 1.00 88.56 90 THR A N 1
ATOM 713 C CA . THR A 1 90 ? 9.385 10.751 27.785 1.00 88.56 90 THR A CA 1
ATOM 714 C C . THR A 1 90 ? 9.834 12.047 28.454 1.00 88.56 90 THR A C 1
ATOM 716 O O . THR A 1 90 ? 10.543 11.989 29.457 1.00 88.56 90 THR A O 1
ATOM 719 N N . GLU A 1 91 ? 9.360 13.198 27.980 1.00 87.12 91 GLU A N 1
ATOM 720 C CA . GLU A 1 91 ? 9.637 14.497 28.598 1.00 87.12 91 GLU A CA 1
ATOM 721 C C . GLU A 1 91 ? 9.056 14.588 30.025 1.00 87.12 91 GLU A C 1
ATOM 723 O O . GLU A 1 91 ? 9.775 14.928 30.965 1.00 87.12 91 GLU A O 1
ATOM 728 N N . LEU A 1 92 ? 7.800 14.173 30.241 1.00 86.62 92 LEU A N 1
ATOM 729 C CA . LEU A 1 92 ? 7.173 14.147 31.573 1.00 86.62 92 LEU A CA 1
ATOM 730 C C . LEU A 1 92 ? 7.955 13.282 32.566 1.00 86.62 92 LEU A C 1
ATOM 732 O O . LEU A 1 92 ? 8.091 13.650 33.733 1.00 86.62 92 LEU A O 1
ATOM 736 N N . SER A 1 93 ? 8.495 12.146 32.119 1.00 86.88 93 SER A N 1
ATOM 737 C CA . SER A 1 93 ? 9.275 11.249 32.975 1.00 86.88 93 SER A CA 1
ATOM 738 C C . SER A 1 93 ? 10.592 11.870 33.453 1.00 86.88 93 SER A C 1
ATOM 740 O O . SER A 1 93 ? 11.061 11.531 34.541 1.00 86.88 93 SER A O 1
ATOM 742 N N . GLN A 1 94 ? 11.165 12.799 32.676 1.00 85.25 94 GLN A N 1
ATOM 743 C CA . GLN A 1 94 ? 12.374 13.539 33.046 1.00 85.25 94 GLN A CA 1
ATOM 744 C C . GLN A 1 94 ? 12.068 14.629 34.082 1.00 85.25 94 GLN A C 1
ATOM 746 O O . GLN A 1 94 ? 12.822 14.783 35.041 1.00 85.25 94 GLN A O 1
ATOM 751 N N . GLU A 1 95 ? 10.936 15.321 33.933 1.00 81.19 95 GLU A N 1
ATOM 752 C CA . GLU A 1 95 ? 10.464 16.366 34.855 1.00 81.19 95 GLU A CA 1
ATOM 753 C C . GLU A 1 95 ? 9.882 15.796 36.165 1.00 81.19 95 GLU A C 1
ATOM 755 O O . GLU A 1 95 ? 9.934 16.435 37.216 1.00 81.19 95 GLU A O 1
ATOM 760 N N . THR A 1 96 ? 9.359 14.562 36.141 1.00 78.44 96 THR A N 1
ATOM 761 C CA . THR A 1 96 ? 8.721 13.904 37.302 1.00 78.44 96 THR A CA 1
ATOM 762 C C . THR A 1 96 ? 9.286 12.503 37.613 1.00 78.44 96 THR A C 1
ATOM 764 O O . THR A 1 96 ? 8.551 11.509 37.613 1.00 78.44 96 THR A O 1
ATOM 767 N N . PRO A 1 97 ? 10.579 12.364 37.982 1.00 72.62 97 PRO A N 1
ATOM 768 C CA . PRO A 1 97 ? 11.216 11.049 38.146 1.00 72.62 97 PRO A CA 1
ATOM 769 C C . PRO A 1 97 ? 10.526 10.124 39.166 1.00 72.62 97 PRO A C 1
ATOM 771 O O . PRO A 1 97 ? 10.560 8.901 39.033 1.00 72.62 97 PRO A O 1
ATOM 774 N N . GLY A 1 98 ? 9.864 10.696 40.181 1.00 79.38 98 GLY A N 1
ATOM 775 C CA . GLY A 1 98 ? 9.130 9.949 41.210 1.00 79.38 98 GLY A CA 1
ATOM 776 C C . GLY A 1 98 ? 7.836 9.280 40.727 1.00 79.38 98 GLY A C 1
ATOM 777 O O . GLY A 1 98 ? 7.278 8.465 41.458 1.00 79.38 98 GLY A O 1
ATOM 778 N N . MET A 1 99 ? 7.366 9.590 39.514 1.00 81.69 99 MET A N 1
ATOM 779 C CA . MET A 1 99 ? 6.066 9.157 38.983 1.00 81.69 99 MET A CA 1
ATOM 780 C C . MET A 1 99 ? 6.160 8.223 37.777 1.00 81.69 99 MET A C 1
ATOM 782 O O . MET A 1 99 ? 5.150 7.916 37.145 1.00 81.69 99 MET A O 1
ATOM 786 N N . ALA A 1 100 ? 7.350 7.696 37.479 1.00 81.75 100 ALA A N 1
ATOM 787 C CA . ALA A 1 100 ? 7.568 6.823 36.326 1.00 81.75 100 ALA A CA 1
ATOM 788 C C . ALA A 1 100 ? 6.569 5.649 36.253 1.00 81.75 100 ALA A C 1
ATOM 790 O O . ALA A 1 100 ? 6.044 5.349 35.184 1.00 81.75 100 ALA A O 1
ATOM 791 N N . LYS A 1 101 ? 6.249 5.006 37.387 1.00 83.69 101 LYS A N 1
ATOM 792 C CA . LYS A 1 101 ? 5.287 3.886 37.425 1.00 83.69 101 LYS A CA 1
ATOM 793 C C . LYS A 1 101 ? 3.880 4.295 36.990 1.00 83.69 101 LYS A C 1
ATOM 795 O O . LYS A 1 101 ? 3.207 3.531 36.304 1.00 83.69 101 LYS A O 1
ATOM 800 N N . ASP A 1 102 ? 3.446 5.482 37.393 1.00 89.00 102 ASP A N 1
ATOM 801 C CA . ASP A 1 102 ? 2.126 6.003 37.055 1.00 89.00 102 ASP A CA 1
ATOM 802 C C . ASP A 1 102 ? 2.049 6.467 35.610 1.00 89.00 102 ASP A C 1
ATOM 804 O O . ASP A 1 102 ? 1.040 6.230 34.952 1.00 89.00 102 ASP A O 1
ATOM 808 N N . LEU A 1 103 ? 3.137 7.027 35.080 1.00 89.62 103 LEU A N 1
ATOM 809 C CA . LEU A 1 103 ? 3.252 7.308 33.653 1.00 89.62 103 LEU A CA 1
ATOM 810 C C . LEU A 1 103 ? 3.144 6.017 32.831 1.00 89.62 103 LEU A C 1
ATOM 812 O O . LEU A 1 103 ? 2.387 5.982 31.870 1.00 89.62 103 LEU A O 1
ATOM 816 N N . TYR A 1 104 ? 3.800 4.921 33.229 1.00 88.56 104 TYR A N 1
ATOM 817 C CA . TYR A 1 104 ? 3.634 3.630 32.540 1.00 88.56 104 TYR A CA 1
ATOM 818 C C . TYR A 1 104 ? 2.217 3.057 32.656 1.00 88.56 104 TYR A C 1
ATOM 820 O O . TYR A 1 104 ? 1.721 2.430 31.719 1.00 88.56 104 TYR A O 1
ATOM 828 N N . LEU A 1 105 ? 1.551 3.266 33.793 1.00 90.25 105 LEU A N 1
ATOM 829 C CA . LEU A 1 105 ? 0.154 2.880 33.953 1.00 90.25 105 LEU A CA 1
ATOM 830 C C . LEU A 1 105 ? -0.759 3.704 33.034 1.00 90.25 105 LEU A C 1
ATOM 832 O O . LEU A 1 105 ? -1.610 3.137 32.350 1.00 90.25 105 LEU A O 1
ATOM 836 N N . LEU A 1 106 ? -0.567 5.023 32.978 1.00 92.00 106 LEU A N 1
ATOM 837 C CA . LEU A 1 106 ? -1.329 5.899 32.095 1.00 92.00 106 LEU A CA 1
ATOM 838 C C . LEU A 1 106 ? -1.080 5.552 30.623 1.00 92.00 106 LEU A C 1
ATOM 840 O O . LEU A 1 106 ? -2.043 5.422 29.876 1.00 92.00 106 LEU A O 1
ATOM 844 N N . ASP A 1 107 ? 0.170 5.296 30.234 1.00 92.31 107 ASP A N 1
ATOM 845 C CA . ASP A 1 107 ? 0.552 4.827 28.896 1.00 92.31 107 ASP A CA 1
ATOM 846 C C . ASP A 1 107 ? -0.238 3.571 28.494 1.00 92.31 107 ASP A C 1
ATOM 848 O O . ASP A 1 107 ? -0.877 3.531 27.439 1.00 92.31 107 ASP A O 1
ATOM 852 N N . ALA A 1 108 ? -0.283 2.570 29.379 1.00 91.62 108 ALA A N 1
ATOM 853 C CA . ALA A 1 108 ? -1.037 1.341 29.153 1.00 91.62 108 ALA A CA 1
ATOM 854 C C . ALA A 1 108 ? -2.556 1.583 29.051 1.00 91.62 108 ALA A C 1
ATOM 856 O O . ALA A 1 108 ? -3.219 0.951 28.222 1.00 91.62 108 ALA A O 1
ATOM 857 N N . ILE A 1 109 ? -3.107 2.504 29.852 1.00 93.50 109 ILE A N 1
ATOM 858 C CA . ILE A 1 109 ? -4.522 2.902 29.788 1.00 93.50 109 ILE A CA 1
ATOM 859 C C . ILE A 1 109 ? -4.840 3.571 28.444 1.00 93.50 109 ILE A C 1
ATOM 861 O O . ILE A 1 109 ? -5.836 3.205 27.816 1.00 93.50 109 ILE A O 1
ATOM 865 N N . LEU A 1 110 ? -4.001 4.501 27.969 1.00 94.12 110 LEU A N 1
ATOM 866 C CA . LEU A 1 110 ? -4.194 5.178 26.679 1.00 94.12 110 LEU A CA 1
ATOM 867 C C . LEU A 1 110 ? -4.168 4.177 25.516 1.00 94.12 110 LEU A C 1
ATOM 869 O O . LEU A 1 110 ? -5.054 4.188 24.656 1.00 94.12 110 LEU A O 1
ATOM 873 N N . VAL A 1 111 ? -3.209 3.244 25.527 1.00 93.69 111 VAL A N 1
ATOM 874 C CA . VAL A 1 111 ? -3.136 2.170 24.524 1.00 93.69 111 VAL A CA 1
ATOM 875 C C . VAL A 1 111 ? -4.380 1.281 24.566 1.00 93.69 111 VAL A C 1
ATOM 877 O O . VAL A 1 111 ? -4.960 0.982 23.519 1.00 93.69 111 VAL A O 1
ATOM 880 N N . TRP A 1 112 ? -4.822 0.869 25.757 1.00 94.69 112 TRP A N 1
ATOM 881 C CA . TRP A 1 112 ? -6.033 0.062 25.921 1.00 94.69 112 TRP A CA 1
ATOM 882 C C . TRP A 1 112 ? -7.290 0.787 25.422 1.00 94.69 112 TRP A C 1
ATOM 884 O O . TRP A 1 112 ? -8.086 0.191 24.694 1.00 94.69 112 TRP A O 1
ATOM 894 N N . MET A 1 113 ? -7.448 2.077 25.725 1.00 94.12 113 MET A N 1
ATOM 895 C CA . MET A 1 113 ? -8.584 2.863 25.240 1.00 94.12 113 MET A CA 1
ATOM 896 C C . MET A 1 113 ? -8.616 2.960 23.721 1.00 94.12 113 MET A C 1
ATOM 898 O O . MET A 1 113 ? -9.663 2.731 23.109 1.00 94.12 113 MET A O 1
ATOM 902 N N . LYS A 1 114 ? -7.467 3.240 23.098 1.00 94.19 114 LYS A N 1
ATOM 903 C CA . LYS A 1 114 ? -7.374 3.305 21.640 1.00 94.19 114 LYS A CA 1
ATOM 904 C C . LYS A 1 114 ? -7.679 1.953 20.991 1.00 94.19 114 LYS A C 1
ATOM 906 O O . LYS A 1 114 ? -8.430 1.904 20.018 1.00 94.19 114 LYS A O 1
ATOM 911 N N . ARG A 1 115 ? -7.189 0.844 21.564 1.00 95.12 115 ARG A N 1
ATOM 912 C CA . ARG A 1 115 ? -7.552 -0.521 21.130 1.00 95.12 115 ARG A CA 1
ATOM 913 C C . ARG A 1 115 ? -9.053 -0.764 21.197 1.00 95.12 115 ARG A C 1
ATOM 915 O O . ARG A 1 115 ? -9.620 -1.282 20.242 1.00 95.12 115 ARG A O 1
ATOM 922 N N . LYS A 1 116 ? -9.704 -0.375 22.297 1.00 93.69 116 LYS A N 1
ATOM 923 C CA . LYS A 1 116 ? -11.150 -0.553 22.480 1.00 93.69 116 LYS A CA 1
ATOM 924 C C . LYS A 1 116 ? -11.952 0.209 21.423 1.00 93.69 116 LYS A C 1
ATOM 926 O O . LYS A 1 116 ? -12.880 -0.350 20.842 1.00 93.69 116 LYS A O 1
ATOM 931 N N . ALA A 1 117 ? -11.555 1.446 21.119 1.00 93.81 117 ALA A N 1
ATOM 932 C CA . ALA A 1 117 ? -12.160 2.228 20.042 1.00 93.81 117 ALA A CA 1
ATOM 933 C C . ALA A 1 117 ? -11.967 1.561 18.666 1.00 93.81 117 ALA A C 1
ATOM 935 O O . ALA A 1 117 ? -12.927 1.393 17.916 1.00 93.81 117 ALA A O 1
ATOM 936 N N . ILE A 1 118 ? -10.745 1.113 18.355 1.00 96.31 118 ILE A N 1
ATOM 937 C CA . ILE A 1 118 ? -10.435 0.431 17.090 1.00 96.31 118 ILE A CA 1
ATOM 938 C C . ILE A 1 118 ? -11.212 -0.879 16.954 1.00 96.31 118 ILE A C 1
ATOM 940 O O . ILE A 1 118 ? -11.766 -1.137 15.888 1.00 96.31 118 ILE A O 1
ATOM 944 N N . ALA A 1 119 ? -11.303 -1.685 18.013 1.00 95.38 119 ALA A N 1
ATOM 945 C CA . ALA A 1 119 ? -12.073 -2.926 18.010 1.00 95.38 119 ALA A CA 1
ATOM 946 C C . ALA A 1 119 ? -13.549 -2.667 17.667 1.00 95.38 119 ALA A C 1
ATOM 948 O O . ALA A 1 119 ? -14.098 -3.334 16.789 1.00 95.38 119 ALA A O 1
ATOM 949 N N . ALA A 1 120 ? -14.157 -1.633 18.259 1.00 95.88 120 ALA A N 1
ATOM 950 C CA . ALA A 1 120 ? -15.526 -1.234 17.937 1.00 95.88 120 ALA A CA 1
ATOM 951 C C . ALA A 1 120 ? -15.685 -0.821 16.461 1.00 95.88 120 ALA A C 1
ATOM 953 O O . ALA A 1 120 ? -16.641 -1.237 15.803 1.00 95.88 120 ALA A O 1
ATOM 954 N N . TYR A 1 121 ? -14.734 -0.063 15.903 1.00 96.25 121 TYR A N 1
ATOM 955 C CA . TYR A 1 121 ? -14.749 0.299 14.481 1.00 96.25 121 TYR A CA 1
ATOM 956 C C . TYR A 1 121 ? -14.545 -0.906 13.557 1.00 96.25 121 TYR A C 1
ATOM 958 O O . TYR A 1 121 ? -15.171 -0.980 12.499 1.00 96.25 121 TYR A O 1
ATOM 966 N N . VAL A 1 122 ? -13.702 -1.870 13.937 1.00 97.00 122 VAL A N 1
ATOM 967 C CA . VAL A 1 122 ? -13.504 -3.119 13.185 1.00 97.00 122 VAL A CA 1
ATOM 968 C C . VAL A 1 122 ? -14.784 -3.954 13.189 1.00 97.00 122 VAL A C 1
ATOM 970 O O . VAL A 1 122 ? -15.177 -4.478 12.145 1.00 97.00 122 VAL A O 1
ATOM 973 N N . ASP A 1 123 ? -15.476 -4.047 14.321 1.00 95.94 123 ASP A N 1
ATOM 974 C CA . ASP A 1 123 ? -16.753 -4.754 14.403 1.00 95.94 123 ASP A CA 1
ATOM 975 C C . ASP A 1 123 ? -17.840 -4.051 13.586 1.00 95.94 123 ASP A C 1
ATOM 977 O O . ASP A 1 123 ? -18.561 -4.704 12.825 1.00 95.94 123 ASP A O 1
ATOM 981 N N . GLN A 1 124 ? -17.897 -2.717 13.638 1.00 96.19 124 GLN A N 1
ATOM 982 C CA . GLN A 1 124 ? -18.786 -1.920 12.794 1.00 96.19 124 GLN A CA 1
ATOM 983 C C . GLN A 1 124 ? -18.474 -2.104 11.302 1.00 96.19 124 GLN A C 1
ATOM 985 O O . GLN A 1 124 ? -19.398 -2.262 10.498 1.00 96.19 124 GLN A O 1
ATOM 990 N N . PHE A 1 125 ? -17.195 -2.149 10.922 1.00 96.75 125 PHE A N 1
ATOM 991 C CA . PHE A 1 125 ? -16.760 -2.438 9.557 1.00 96.75 125 PHE A CA 1
ATOM 992 C C . PHE A 1 125 ? -17.251 -3.812 9.098 1.00 96.75 125 PHE A C 1
ATOM 994 O O . PHE A 1 125 ? -17.908 -3.925 8.062 1.00 96.75 125 PHE A O 1
ATOM 1001 N N . ARG A 1 126 ? -16.988 -4.857 9.892 1.00 96.12 126 ARG A N 1
ATOM 1002 C CA . ARG A 1 126 ? -17.398 -6.236 9.592 1.00 96.12 126 ARG A CA 1
ATOM 1003 C C . ARG A 1 126 ? -18.914 -6.358 9.474 1.00 96.12 126 ARG A C 1
ATOM 1005 O O . ARG A 1 126 ? -19.400 -7.015 8.554 1.00 96.12 126 ARG A O 1
ATOM 1012 N N . ALA A 1 127 ? -19.660 -5.729 10.381 1.00 95.88 127 ALA A N 1
ATOM 1013 C CA . ALA A 1 127 ? -21.118 -5.723 10.360 1.00 95.88 127 ALA A CA 1
ATOM 1014 C C . ALA A 1 127 ? -21.661 -5.013 9.112 1.00 95.88 127 ALA A C 1
ATOM 1016 O O . ALA A 1 127 ? -22.539 -5.549 8.435 1.00 95.88 127 ALA A O 1
ATOM 1017 N N . THR A 1 128 ? -21.098 -3.851 8.773 1.00 96.12 128 THR A N 1
ATOM 1018 C CA . THR A 1 128 ? -21.479 -3.070 7.588 1.00 96.12 128 THR A CA 1
ATOM 1019 C C . THR A 1 128 ? -21.230 -3.871 6.314 1.00 96.12 128 THR A C 1
ATOM 1021 O O . THR A 1 128 ? -22.130 -4.017 5.491 1.00 96.12 128 THR A O 1
ATOM 1024 N N . LEU A 1 129 ? -20.047 -4.477 6.196 1.00 95.88 129 LEU A N 1
ATOM 1025 C CA . LEU A 1 129 ? -19.658 -5.281 5.044 1.00 95.88 129 LEU A CA 1
ATOM 1026 C C . LEU A 1 129 ? -20.566 -6.509 4.866 1.00 95.88 129 LEU A C 1
ATOM 1028 O O . LEU A 1 129 ? -21.103 -6.722 3.780 1.00 95.88 129 LEU A O 1
ATOM 1032 N N . LYS A 1 130 ? -20.810 -7.278 5.937 1.00 94.44 130 LYS A N 1
ATOM 1033 C CA . LYS A 1 130 ? -21.738 -8.425 5.908 1.00 94.44 130 LYS A CA 1
ATOM 1034 C C . LYS A 1 130 ? -23.168 -7.998 5.565 1.00 94.44 130 LYS A C 1
ATOM 1036 O O . LYS A 1 130 ? -23.861 -8.701 4.830 1.00 94.44 130 LYS A O 1
ATOM 1041 N N . GLY A 1 131 ? -23.605 -6.853 6.091 1.00 95.50 131 GLY A N 1
ATOM 1042 C CA . GLY A 1 131 ? -24.909 -6.264 5.796 1.00 95.50 131 GLY A CA 1
ATOM 1043 C C . GLY A 1 131 ? -25.073 -5.944 4.312 1.00 95.50 131 GLY A C 1
ATOM 1044 O O . GLY A 1 131 ? -26.046 -6.387 3.703 1.00 95.50 131 GLY A O 1
ATOM 1045 N N . ALA A 1 132 ? -24.093 -5.259 3.717 1.00 95.75 132 ALA A N 1
ATOM 1046 C CA . ALA A 1 132 ? -24.089 -4.953 2.289 1.00 95.75 132 ALA A CA 1
ATOM 1047 C C . ALA A 1 132 ? -24.093 -6.221 1.434 1.00 95.75 132 ALA A C 1
ATOM 1049 O O . ALA A 1 132 ? -24.921 -6.336 0.538 1.00 95.75 132 ALA A O 1
ATOM 1050 N N . GLN A 1 133 ? -23.263 -7.220 1.750 1.00 94.19 133 GLN A N 1
ATOM 1051 C CA . GLN A 1 133 ? -23.258 -8.485 1.007 1.00 94.19 133 GLN A CA 1
ATOM 1052 C C . GLN A 1 133 ? -24.616 -9.186 1.024 1.00 94.19 133 GLN A C 1
ATOM 1054 O O . GLN A 1 133 ? -25.101 -9.620 -0.019 1.00 94.19 133 GLN A O 1
ATOM 1059 N N . LYS A 1 134 ? -25.258 -9.270 2.196 1.00 95.44 134 LYS A N 1
ATOM 1060 C CA . LYS A 1 134 ? -26.592 -9.872 2.325 1.00 95.44 134 LYS A CA 1
ATOM 1061 C C . LYS A 1 134 ? -27.645 -9.111 1.513 1.00 95.44 134 LYS A C 1
ATOM 1063 O O . LYS A 1 134 ? -28.591 -9.721 1.027 1.00 95.44 134 LYS A O 1
ATOM 1068 N N . ALA A 1 135 ? -27.476 -7.799 1.372 1.00 96.56 135 ALA A N 1
ATOM 1069 C CA . ALA A 1 135 ? -28.346 -6.931 0.589 1.00 96.56 135 ALA A CA 1
ATOM 1070 C C . ALA A 1 135 ? -27.959 -6.835 -0.904 1.00 96.56 135 ALA A C 1
ATOM 1072 O O . ALA A 1 135 ? -28.628 -6.123 -1.647 1.00 96.56 135 ALA A O 1
ATOM 1073 N N . GLY A 1 136 ? -26.904 -7.527 -1.356 1.00 95.56 136 GLY A N 1
ATOM 1074 C CA . GLY A 1 136 ? -26.411 -7.445 -2.738 1.00 95.56 136 GLY A CA 1
ATOM 1075 C C . GLY A 1 136 ? -25.691 -6.133 -3.083 1.00 95.56 136 GLY A C 1
ATOM 1076 O O . GLY A 1 136 ? -25.589 -5.780 -4.255 1.00 95.56 136 GLY A O 1
ATOM 1077 N N . GLY A 1 137 ? -25.214 -5.401 -2.077 1.00 97.00 137 GLY A N 1
ATOM 1078 C CA . GLY A 1 137 ? -24.494 -4.140 -2.223 1.00 97.00 137 GLY A CA 1
ATOM 1079 C C . GLY A 1 137 ? -23.037 -4.300 -2.656 1.00 97.00 137 GLY A C 1
ATOM 1080 O O . GLY A 1 137 ? -22.381 -5.309 -2.383 1.00 97.00 137 GLY A O 1
ATOM 1081 N N . ARG A 1 138 ? -22.515 -3.266 -3.314 1.00 97.88 138 ARG A N 1
ATOM 1082 C CA . ARG A 1 138 ? -21.131 -3.166 -3.792 1.00 97.88 138 ARG A CA 1
ATOM 1083 C C . ARG A 1 138 ? -20.272 -2.399 -2.793 1.00 97.88 138 ARG A C 1
ATOM 1085 O O . ARG A 1 138 ? -20.721 -1.442 -2.165 1.00 97.88 138 ARG A O 1
ATOM 1092 N N . ILE A 1 139 ? -19.013 -2.811 -2.674 1.00 98.31 139 ILE A N 1
ATOM 1093 C CA . ILE A 1 139 ? -18.042 -2.225 -1.744 1.00 98.31 139 ILE A CA 1
ATOM 1094 C C . ILE A 1 139 ? -16.994 -1.465 -2.554 1.00 98.31 139 ILE A C 1
ATOM 1096 O O . ILE A 1 139 ? -16.124 -2.079 -3.171 1.00 98.31 139 ILE A O 1
ATOM 1100 N N . TYR A 1 140 ? -17.067 -0.140 -2.560 1.00 98.62 140 TYR A N 1
ATOM 1101 C CA . TYR A 1 140 ? -16.134 0.712 -3.292 1.00 98.62 140 TYR A CA 1
ATOM 1102 C C . TYR A 1 140 ? -14.974 1.147 -2.403 1.00 98.62 140 TYR A C 1
ATOM 1104 O O . TYR A 1 140 ? -15.190 1.620 -1.289 1.00 98.62 140 TYR A O 1
ATOM 1112 N N . LEU A 1 141 ? -13.749 1.028 -2.916 1.00 98.75 141 LEU A N 1
ATOM 1113 C CA . LEU A 1 141 ? -12.540 1.541 -2.272 1.00 98.75 141 LEU A CA 1
ATOM 1114 C C . LEU A 1 141 ? -12.031 2.743 -3.077 1.00 98.75 141 LEU A C 1
ATOM 1116 O O . LEU A 1 141 ? -11.360 2.575 -4.097 1.00 98.75 141 LEU A O 1
ATOM 1120 N N . ALA A 1 142 ? -12.384 3.951 -2.638 1.00 98.44 142 ALA A N 1
ATOM 1121 C CA . ALA A 1 142 ? -12.064 5.204 -3.314 1.00 98.44 142 ALA A CA 1
ATOM 1122 C C . ALA A 1 142 ? -10.795 5.849 -2.741 1.00 98.44 142 ALA A C 1
ATOM 1124 O O . ALA A 1 142 ? -10.723 6.156 -1.550 1.00 98.44 142 ALA A O 1
ATOM 1125 N N . ALA A 1 143 ? -9.784 6.068 -3.581 1.00 97.94 143 ALA A N 1
ATOM 1126 C CA . ALA A 1 143 ? -8.494 6.604 -3.145 1.00 97.94 143 ALA A CA 1
ATOM 1127 C C . ALA A 1 143 ? -7.685 7.201 -4.304 1.00 97.94 143 ALA A C 1
ATOM 1129 O O . ALA A 1 143 ? -7.988 6.937 -5.461 1.00 97.94 143 ALA A O 1
ATOM 1130 N N . SER A 1 144 ? -6.618 7.949 -4.018 1.00 96.06 144 SER A N 1
ATOM 1131 C CA . SER A 1 144 ? -5.736 8.531 -5.047 1.00 96.06 144 SER A CA 1
ATOM 1132 C C . SER A 1 144 ? -4.280 8.094 -4.862 1.00 96.06 144 SER A C 1
ATOM 1134 O O . SER A 1 144 ? -3.854 7.782 -3.749 1.00 96.06 144 SER A O 1
ATOM 1136 N N . GLY A 1 145 ? -3.511 8.064 -5.957 1.00 94.88 145 GLY A N 1
ATOM 1137 C CA . GLY A 1 145 ? -2.075 7.746 -5.942 1.00 94.88 145 GLY A CA 1
ATOM 1138 C C . GLY A 1 145 ? -1.757 6.396 -5.288 1.00 94.88 145 GLY A C 1
ATOM 1139 O O . GLY A 1 145 ? -2.427 5.398 -5.549 1.00 94.88 145 GLY A O 1
ATOM 1140 N N . SER A 1 146 ? -0.771 6.370 -4.392 1.00 96.75 146 SER A N 1
ATOM 1141 C CA . SER A 1 146 ? -0.358 5.154 -3.674 1.00 96.75 146 SER A CA 1
ATOM 1142 C C . SER A 1 146 ? -1.512 4.503 -2.893 1.00 96.75 146 SER A C 1
ATOM 1144 O O . SER A 1 146 ? -1.603 3.279 -2.814 1.00 96.75 146 SER A O 1
ATOM 1146 N N . SER A 1 147 ? -2.475 5.285 -2.386 1.00 97.69 147 SER A N 1
ATOM 1147 C CA . SER A 1 147 ? -3.662 4.731 -1.718 1.00 97.69 147 SER A CA 1
ATOM 1148 C C . SER A 1 147 ? -4.637 4.046 -2.674 1.00 97.69 147 SER A C 1
ATOM 1150 O O . SER A 1 147 ? -5.276 3.064 -2.296 1.00 97.69 147 SER A O 1
ATOM 1152 N N . TYR A 1 148 ? -4.709 4.485 -3.934 1.00 98.31 148 TYR A N 1
ATOM 1153 C CA . TYR A 1 148 ? -5.427 3.748 -4.979 1.00 98.31 148 TYR A CA 1
ATOM 1154 C C . TYR A 1 148 ? -4.741 2.416 -5.298 1.00 98.31 148 TYR A C 1
ATOM 1156 O O . TYR A 1 148 ? -5.403 1.392 -5.462 1.00 98.31 148 TYR A O 1
ATOM 1164 N N . HIS A 1 149 ? -3.409 2.386 -5.313 1.00 98.62 149 HIS A N 1
ATOM 1165 C CA . HIS A 1 149 ? -2.658 1.144 -5.491 1.00 98.62 149 HIS A CA 1
ATOM 1166 C C . HIS A 1 149 ? -2.834 0.176 -4.312 1.00 98.62 149 HIS A C 1
ATOM 1168 O O . HIS A 1 149 ? -2.931 -1.040 -4.511 1.00 98.62 149 HIS A O 1
ATOM 1174 N N . ALA A 1 150 ? -2.960 0.701 -3.089 1.00 98.56 150 ALA A N 1
ATOM 1175 C CA . ALA A 1 150 ? -3.313 -0.094 -1.918 1.00 98.56 150 ALA A CA 1
ATOM 1176 C C . ALA A 1 150 ? -4.735 -0.664 -2.050 1.00 98.56 150 ALA A C 1
ATOM 1178 O O . ALA A 1 150 ? -4.932 -1.850 -1.800 1.00 98.56 150 ALA A O 1
ATOM 1179 N N . ALA A 1 151 ? -5.702 0.124 -2.538 1.00 98.62 151 ALA A N 1
ATOM 1180 C CA . ALA A 1 151 ? -7.059 -0.345 -2.830 1.00 98.62 151 ALA A CA 1
ATOM 1181 C C . ALA A 1 151 ? -7.082 -1.467 -3.888 1.00 98.62 151 ALA A C 1
ATOM 1183 O O . ALA A 1 151 ? -7.760 -2.476 -3.703 1.00 98.62 151 ALA A O 1
ATOM 1184 N N . LEU A 1 152 ? -6.299 -1.346 -4.967 1.00 98.56 152 LEU A N 1
ATOM 1185 C CA . LEU A 1 152 ? -6.132 -2.415 -5.964 1.00 98.56 152 LEU A CA 1
ATOM 1186 C C . LEU A 1 152 ? -5.564 -3.697 -5.342 1.00 98.56 152 LEU A C 1
ATOM 1188 O O . LEU A 1 152 ? -6.008 -4.797 -5.661 1.00 98.56 152 LEU A O 1
ATOM 1192 N N . THR A 1 153 ? -4.610 -3.559 -4.422 1.00 98.50 153 THR A N 1
ATOM 1193 C CA . THR A 1 153 ? -4.034 -4.698 -3.695 1.00 98.50 153 THR A CA 1
ATOM 1194 C C . THR A 1 153 ? -5.032 -5.287 -2.688 1.00 98.50 153 THR A C 1
ATOM 1196 O O . THR A 1 153 ? -5.086 -6.501 -2.506 1.00 98.50 153 THR A O 1
ATOM 1199 N N . ALA A 1 154 ? -5.902 -4.463 -2.097 1.00 98.38 154 ALA A N 1
ATOM 1200 C CA . ALA A 1 154 ? -6.999 -4.935 -1.259 1.00 98.38 154 ALA A CA 1
ATOM 1201 C C . ALA A 1 154 ? -7.965 -5.830 -2.037 1.00 98.38 154 ALA A C 1
ATOM 1203 O O . ALA A 1 154 ? -8.393 -6.843 -1.498 1.00 98.38 154 ALA A O 1
ATOM 1204 N N . ALA A 1 155 ? -8.277 -5.514 -3.299 1.00 98.25 155 ALA A N 1
ATOM 1205 C CA . ALA A 1 155 ? -9.117 -6.387 -4.121 1.00 98.25 155 ALA A CA 1
ATOM 1206 C C . ALA A 1 155 ? -8.534 -7.795 -4.259 1.00 98.25 155 ALA A C 1
ATOM 1208 O O . ALA A 1 155 ? -9.267 -8.776 -4.138 1.00 98.25 155 ALA A O 1
ATOM 1209 N N . TYR A 1 156 ? -7.213 -7.899 -4.406 1.00 96.94 156 TYR A N 1
ATOM 1210 C CA . TYR A 1 156 ? -6.517 -9.181 -4.359 1.00 96.94 156 TYR A CA 1
ATOM 1211 C C . TYR A 1 156 ? -6.677 -9.873 -2.989 1.00 96.94 156 TYR A C 1
ATOM 1213 O O . TYR A 1 156 ? -7.025 -11.052 -2.948 1.00 96.94 156 TYR A O 1
ATOM 1221 N N . PHE A 1 157 ? -6.534 -9.154 -1.867 1.00 97.94 157 PHE A N 1
ATOM 1222 C CA . PHE A 1 157 ? -6.722 -9.721 -0.520 1.00 97.94 157 PHE A CA 1
ATOM 1223 C C . PHE A 1 157 ? -8.151 -10.193 -0.246 1.00 97.94 157 PHE A C 1
ATOM 1225 O O . PHE A 1 157 ? -8.350 -11.336 0.156 1.00 97.94 157 PHE A O 1
ATOM 1232 N N . PHE A 1 158 ? -9.148 -9.333 -0.457 1.00 97.94 158 PHE A N 1
ATOM 1233 C CA . PHE A 1 158 ? -10.550 -9.652 -0.192 1.00 97.94 158 PHE A CA 1
ATOM 1234 C C . PHE A 1 158 ? -11.033 -10.812 -1.069 1.00 97.94 158 PHE A C 1
ATOM 1236 O O . PHE A 1 158 ? -11.735 -11.691 -0.570 1.00 97.94 158 PHE A O 1
ATOM 1243 N N . ASN A 1 159 ? -10.597 -10.878 -2.331 1.00 96.25 159 ASN A N 1
ATOM 1244 C CA . ASN A 1 159 ? -10.926 -11.988 -3.219 1.00 96.25 159 ASN A CA 1
ATOM 1245 C C . ASN A 1 159 ? -10.263 -13.307 -2.783 1.00 96.25 159 ASN A C 1
ATOM 1247 O O . ASN A 1 159 ? -10.937 -14.334 -2.700 1.00 96.25 159 ASN A O 1
ATOM 1251 N N . ALA A 1 160 ? -8.957 -13.284 -2.496 1.00 94.81 160 ALA A N 1
ATOM 1252 C CA . ALA A 1 160 ? -8.191 -14.491 -2.187 1.00 94.81 160 ALA A CA 1
ATOM 1253 C C . ALA A 1 160 ? -8.471 -15.056 -0.785 1.00 94.81 160 ALA A C 1
ATOM 1255 O O . ALA A 1 160 ? -8.403 -16.266 -0.598 1.00 94.81 160 ALA A O 1
ATOM 1256 N N . LEU A 1 161 ? -8.767 -14.193 0.195 1.00 96.31 161 LEU A N 1
ATOM 1257 C CA . LEU A 1 161 ? -8.904 -14.585 1.603 1.00 96.31 161 LEU A CA 1
ATOM 1258 C C . LEU A 1 161 ? -10.364 -14.750 2.031 1.00 96.31 161 LEU A C 1
ATOM 1260 O O . LEU A 1 161 ? -10.681 -15.687 2.753 1.00 96.31 161 LEU A O 1
ATOM 1264 N N . ALA A 1 162 ? -11.241 -13.834 1.614 1.00 95.94 162 ALA A N 1
ATOM 1265 C CA . ALA A 1 162 ? -12.623 -13.768 2.097 1.00 95.94 162 ALA A CA 1
ATOM 1266 C C . ALA A 1 162 ? -13.672 -14.034 1.003 1.00 95.94 162 ALA A C 1
ATOM 1268 O O . ALA A 1 162 ? -14.860 -14.107 1.310 1.00 95.94 162 ALA A O 1
ATOM 1269 N N . HIS A 1 163 ? -13.252 -14.171 -0.259 1.00 95.94 163 HIS A N 1
ATOM 1270 C CA . HIS A 1 163 ? -14.126 -14.314 -1.429 1.00 95.94 163 HIS A CA 1
ATOM 1271 C C . HIS A 1 163 ? -15.144 -13.176 -1.573 1.00 95.94 163 HIS A C 1
ATOM 1273 O O . HIS A 1 163 ? -16.299 -13.381 -1.948 1.00 95.94 163 HIS A O 1
ATOM 1279 N N . ILE A 1 164 ? -14.702 -11.955 -1.267 1.00 96.00 164 ILE A N 1
ATOM 1280 C CA . ILE A 1 164 ? -15.531 -10.751 -1.324 1.00 96.00 164 ILE A CA 1
ATOM 1281 C C . ILE A 1 164 ? -15.019 -9.847 -2.441 1.00 96.00 164 ILE A C 1
ATOM 1283 O O . ILE A 1 164 ? -13.863 -9.421 -2.387 1.00 96.00 164 ILE A O 1
ATOM 1287 N N . PRO A 1 165 ? -15.848 -9.511 -3.442 1.00 96.75 165 PRO A N 1
ATOM 1288 C CA . PRO A 1 165 ? -15.467 -8.519 -4.427 1.00 96.75 165 PRO A CA 1
ATOM 1289 C C . PRO A 1 165 ? -15.507 -7.127 -3.794 1.00 96.75 165 PRO A C 1
ATOM 1291 O O . PRO A 1 165 ? -16.505 -6.711 -3.204 1.00 96.75 165 PRO A O 1
ATOM 1294 N N . VAL A 1 166 ? -14.415 -6.393 -3.957 1.00 97.88 166 VAL A N 1
ATOM 1295 C CA . VAL A 1 166 ? -14.353 -4.952 -3.702 1.00 97.88 166 VAL A CA 1
ATOM 1296 C C . VAL A 1 166 ? -13.974 -4.257 -5.005 1.00 97.88 166 VAL A C 1
ATOM 1298 O O . VAL A 1 166 ? -13.337 -4.864 -5.867 1.00 97.88 166 VAL A O 1
ATOM 1301 N N . TYR A 1 167 ? -14.373 -2.997 -5.152 1.00 98.19 167 TYR A N 1
ATOM 1302 C CA . TYR A 1 167 ? -14.234 -2.212 -6.377 1.00 98.19 167 TYR A CA 1
ATOM 1303 C C . TYR A 1 167 ? -13.297 -1.027 -6.123 1.00 98.19 167 TYR A C 1
ATOM 1305 O O . TYR A 1 167 ? -13.743 0.030 -5.667 1.00 98.19 167 TYR A O 1
ATOM 1313 N N . PRO A 1 168 ? -11.986 -1.185 -6.373 1.00 98.44 168 PRO A N 1
ATOM 1314 C CA . PRO A 1 168 ? -11.030 -0.097 -6.271 1.00 98.44 168 PRO A CA 1
ATOM 1315 C C . PRO A 1 168 ? -11.276 0.932 -7.364 1.00 98.44 168 PRO A C 1
ATOM 1317 O O . PRO A 1 168 ? -11.428 0.593 -8.538 1.00 98.44 168 PRO A O 1
ATOM 1320 N N . CYS A 1 169 ? -11.253 2.202 -6.994 1.00 97.94 169 CYS A N 1
ATOM 1321 C CA . CYS A 1 169 ? -11.409 3.301 -7.931 1.00 97.94 169 CYS A CA 1
ATOM 1322 C C . CYS A 1 169 ? -10.670 4.536 -7.431 1.00 97.94 169 CYS A C 1
ATOM 1324 O O . CYS A 1 169 ? -10.581 4.779 -6.228 1.00 97.94 169 CYS A O 1
ATOM 1326 N N . ASN A 1 170 ? -10.181 5.351 -8.361 1.00 97.31 170 ASN A N 1
ATOM 1327 C CA . ASN A 1 170 ? -9.879 6.736 -8.028 1.00 97.31 170 ASN A CA 1
ATOM 1328 C C . ASN A 1 170 ? -11.165 7.585 -8.066 1.00 97.31 170 ASN A C 1
ATOM 1330 O O . ASN A 1 170 ? -12.164 7.134 -8.637 1.00 97.31 170 ASN A O 1
ATOM 1334 N N . PRO A 1 171 ? -11.181 8.790 -7.467 1.00 96.94 171 PRO A N 1
ATOM 1335 C CA . PRO A 1 171 ? -12.377 9.633 -7.440 1.00 96.94 171 PRO A CA 1
ATOM 1336 C C . PRO A 1 171 ? -12.992 9.890 -8.826 1.00 96.94 171 PRO A C 1
ATOM 1338 O O . PRO A 1 171 ? -14.211 9.839 -8.977 1.00 96.94 171 PRO A O 1
ATOM 1341 N N . GLY A 1 172 ? -12.166 10.091 -9.859 1.00 96.44 172 GLY A N 1
ATOM 1342 C CA . GLY A 1 172 ? -12.632 10.289 -11.237 1.00 96.44 172 GLY A CA 1
ATOM 1343 C C . GLY A 1 172 ? -13.320 9.055 -11.833 1.00 96.44 172 GLY A C 1
ATOM 1344 O O . GLY A 1 172 ? -14.400 9.164 -12.416 1.00 96.44 172 GLY A O 1
ATOM 1345 N N . ILE A 1 173 ? -12.744 7.865 -11.639 1.00 96.81 173 ILE A N 1
ATOM 1346 C CA . ILE A 1 173 ? -13.344 6.577 -12.020 1.00 96.81 173 ILE A CA 1
ATOM 1347 C C . ILE A 1 173 ? -14.651 6.368 -11.256 1.00 96.81 173 ILE A C 1
ATOM 1349 O O . ILE A 1 173 ? -15.652 5.988 -11.854 1.00 96.81 173 ILE A O 1
ATOM 1353 N N . PHE A 1 174 ? -14.679 6.661 -9.953 1.00 98.25 174 PHE A N 1
ATOM 1354 C CA . PHE A 1 174 ? -15.892 6.521 -9.152 1.00 98.25 174 PHE A CA 1
ATOM 1355 C C . PHE A 1 174 ? -17.037 7.382 -9.689 1.00 98.25 174 PHE A C 1
ATOM 1357 O O . PHE A 1 174 ? -18.134 6.872 -9.923 1.00 98.25 174 PHE A O 1
ATOM 1364 N N . ARG A 1 175 ? -16.767 8.666 -9.951 1.00 97.00 175 ARG A N 1
ATOM 1365 C CA . ARG A 1 175 ? -17.750 9.593 -10.529 1.00 97.00 175 ARG A CA 1
ATOM 1366 C C . ARG A 1 175 ? -18.257 9.127 -11.888 1.00 97.00 175 ARG A C 1
ATOM 1368 O O . ARG A 1 175 ? -19.462 9.108 -12.114 1.00 97.00 175 ARG A O 1
ATOM 1375 N N . SER A 1 176 ? -17.342 8.753 -12.778 1.00 96.81 176 SER A N 1
ATOM 1376 C CA . SER A 1 176 ? -17.679 8.428 -14.168 1.00 96.81 176 SER A CA 1
ATOM 1377 C C . SER A 1 176 ? -18.325 7.053 -14.345 1.00 96.81 176 SER A C 1
ATOM 1379 O O . SER A 1 176 ? -19.166 6.902 -15.226 1.00 96.81 176 SER A O 1
ATOM 1381 N N . MET A 1 177 ? -17.966 6.060 -13.526 1.00 97.69 177 MET A N 1
ATOM 1382 C CA . MET A 1 177 ? -18.401 4.672 -13.722 1.00 97.69 177 MET A CA 1
ATOM 1383 C C . MET A 1 177 ? -19.455 4.196 -12.719 1.00 97.69 177 MET A C 1
ATOM 1385 O O . MET A 1 177 ? -20.239 3.313 -13.058 1.00 97.69 177 MET A O 1
ATOM 1389 N N . TYR A 1 178 ? -19.490 4.742 -11.497 1.00 97.88 178 TYR A N 1
ATOM 1390 C CA . TYR A 1 178 ? -20.257 4.132 -10.401 1.00 97.88 178 TYR A CA 1
ATOM 1391 C C . TYR A 1 178 ? -21.275 5.060 -9.741 1.00 97.88 178 TYR A C 1
ATOM 1393 O O . TYR A 1 178 ? -22.363 4.594 -9.404 1.00 97.88 178 TYR A O 1
ATOM 1401 N N . LEU A 1 179 ? -20.969 6.353 -9.596 1.00 97.62 179 LEU A N 1
ATOM 1402 C CA . LEU A 1 179 ? -21.747 7.304 -8.792 1.00 97.62 179 LEU A CA 1
ATOM 1403 C C . LEU A 1 179 ? -23.247 7.309 -9.119 1.00 97.62 179 LEU A C 1
ATOM 1405 O O . LEU A 1 179 ? -24.070 7.218 -8.215 1.00 97.62 179 LEU A O 1
ATOM 1409 N N . SER A 1 180 ? -23.610 7.385 -10.401 1.00 97.06 180 SER A N 1
ATOM 1410 C CA . SER A 1 180 ? -25.022 7.444 -10.826 1.00 97.06 180 SER A CA 1
ATOM 1411 C C . SER A 1 180 ? -25.757 6.107 -10.716 1.00 97.06 180 SER A C 1
ATOM 1413 O O . SER A 1 180 ? -26.961 6.044 -10.939 1.00 97.06 180 SER A O 1
ATOM 1415 N N . SER A 1 181 ? -25.038 5.028 -10.404 1.00 97.06 181 SER A N 1
ATOM 1416 C CA . SER A 1 181 ? -25.601 3.687 -10.261 1.00 97.06 181 SER A CA 1
ATOM 1417 C C . SER A 1 181 ? -25.738 3.250 -8.807 1.00 97.06 181 SER A C 1
ATOM 1419 O O . SER A 1 181 ? -26.149 2.114 -8.585 1.00 97.06 181 SER A O 1
ATOM 1421 N N . LEU A 1 182 ? -25.352 4.084 -7.832 1.00 98.25 182 LEU A N 1
ATOM 1422 C CA . LEU A 1 182 ? -25.334 3.714 -6.416 1.00 98.25 182 LEU A CA 1
ATOM 1423 C C . LEU A 1 182 ? -26.719 3.302 -5.904 1.00 98.25 182 LEU A C 1
ATOM 1425 O O . LEU A 1 182 ? -27.748 3.845 -6.301 1.00 98.25 182 LEU A O 1
ATOM 1429 N N . THR A 1 183 ? -26.721 2.349 -4.980 1.00 97.94 183 THR A N 1
ATOM 1430 C CA . THR A 1 183 ? -27.901 1.847 -4.277 1.00 97.94 183 THR A CA 1
ATOM 1431 C C . THR A 1 183 ? -27.720 1.995 -2.773 1.00 97.94 183 THR A C 1
ATOM 1433 O O . THR A 1 183 ? -26.600 2.092 -2.278 1.00 97.94 183 THR A O 1
ATOM 1436 N N . ASP A 1 184 ? -28.817 1.933 -2.023 1.00 97.38 184 ASP A N 1
ATOM 1437 C CA . ASP A 1 184 ? -28.795 2.033 -0.557 1.00 97.38 184 ASP A CA 1
ATOM 1438 C C . ASP A 1 184 ? -28.005 0.904 0.133 1.00 97.38 184 ASP A C 1
ATOM 1440 O O . ASP A 1 184 ? -27.644 1.033 1.301 1.00 97.38 184 ASP A O 1
ATOM 1444 N N . ALA A 1 185 ? -27.749 -0.203 -0.573 1.00 97.56 185 ALA A N 1
ATOM 1445 C CA . ALA A 1 185 ? -26.961 -1.326 -0.073 1.00 97.56 185 ALA A CA 1
ATOM 1446 C C . ALA A 1 185 ? -25.446 -1.130 -0.260 1.00 97.56 185 ALA A C 1
ATOM 1448 O O . ALA A 1 185 ? -24.663 -1.874 0.332 1.00 97.56 185 ALA A O 1
ATOM 1449 N N . ASP A 1 186 ? -25.025 -0.171 -1.088 1.00 98.38 186 ASP A N 1
ATOM 1450 C CA . ASP A 1 186 ? -23.613 0.049 -1.383 1.00 98.38 186 ASP A CA 1
ATOM 1451 C C . ASP A 1 186 ? -22.871 0.701 -0.206 1.00 98.38 186 ASP A C 1
ATOM 1453 O O . ASP A 1 186 ? -23.440 1.415 0.628 1.00 98.38 186 ASP A O 1
ATOM 1457 N N . ILE A 1 187 ? -21.558 0.480 -0.173 1.00 98.38 187 ILE A N 1
ATOM 1458 C CA . ILE A 1 187 ? -20.642 1.093 0.787 1.00 98.38 187 ILE A CA 1
ATOM 1459 C C . ILE A 1 187 ? -19.546 1.821 0.017 1.00 98.38 187 ILE A C 1
ATOM 1461 O O . ILE A 1 187 ? -18.902 1.244 -0.860 1.00 98.38 187 ILE A O 1
ATOM 1465 N N . LEU A 1 188 ? -19.291 3.070 0.394 1.00 98.69 188 LEU A N 1
ATOM 1466 C CA . LEU A 1 188 ? -18.134 3.838 -0.040 1.00 98.69 188 LEU A CA 1
ATOM 1467 C C . LEU A 1 188 ? -17.092 3.889 1.082 1.00 98.69 188 LEU A C 1
ATOM 1469 O O . LEU A 1 188 ? -17.346 4.447 2.148 1.00 98.69 188 LEU A O 1
ATOM 1473 N N . ILE A 1 189 ? -15.903 3.343 0.831 1.00 98.62 189 ILE A N 1
ATOM 1474 C CA . ILE A 1 189 ? -14.765 3.404 1.751 1.00 98.62 189 ILE A CA 1
ATOM 1475 C C . ILE A 1 189 ? -13.668 4.264 1.128 1.00 98.62 189 ILE A C 1
ATOM 1477 O O . ILE A 1 189 ? -13.117 3.926 0.083 1.00 98.62 189 ILE A O 1
ATOM 1481 N N . GLY A 1 190 ? -13.336 5.373 1.778 1.00 98.31 190 GLY A N 1
ATOM 1482 C CA . GLY A 1 190 ? -12.269 6.279 1.368 1.00 98.31 190 GLY A CA 1
ATOM 1483 C C . GLY A 1 190 ? -10.935 5.860 1.977 1.00 98.31 190 GLY A C 1
ATOM 1484 O O . GLY A 1 190 ? -10.894 5.510 3.152 1.00 98.31 190 GLY A O 1
ATOM 1485 N N . ILE A 1 191 ? -9.837 5.913 1.225 1.00 98.38 191 ILE A N 1
ATOM 1486 C CA . ILE A 1 191 ? -8.487 5.661 1.759 1.00 98.38 191 ILE A CA 1
ATOM 1487 C C . ILE A 1 191 ? -7.636 6.907 1.523 1.00 98.38 191 ILE A C 1
ATOM 1489 O O . ILE A 1 191 ? -7.335 7.248 0.379 1.00 98.38 191 ILE A O 1
ATOM 1493 N N . SER A 1 192 ? -7.254 7.598 2.599 1.00 95.44 192 SER A N 1
ATOM 1494 C CA . SER A 1 192 ? -6.440 8.814 2.508 1.00 95.44 192 SER A CA 1
ATOM 1495 C C . SER A 1 192 ? -5.532 8.979 3.721 1.00 95.44 192 SER A C 1
ATOM 1497 O O . SER A 1 192 ? -5.989 8.965 4.859 1.00 95.44 192 SER A O 1
ATOM 1499 N N . GLN A 1 193 ? -4.234 9.179 3.482 1.00 90.50 193 GLN A N 1
ATOM 1500 C CA . GLN A 1 193 ? -3.276 9.473 4.551 1.00 90.50 193 GLN A CA 1
ATOM 1501 C C . GLN A 1 193 ? -3.605 10.814 5.231 1.00 90.50 193 GLN A C 1
ATOM 1503 O O . GLN A 1 193 ? -3.685 10.861 6.460 1.00 90.50 193 GLN A O 1
ATOM 1508 N N . SER A 1 194 ? -3.835 11.876 4.451 1.00 90.25 194 SER A N 1
ATOM 1509 C CA . SER A 1 194 ? -4.090 13.221 4.981 1.00 90.25 194 SER A CA 1
ATOM 1510 C C . SER A 1 194 ? -5.513 13.410 5.503 1.00 90.25 194 SER A C 1
ATOM 1512 O O . SER A 1 194 ? -5.725 14.245 6.375 1.00 90.25 194 SER A O 1
ATOM 1514 N N . GLY A 1 195 ? -6.480 12.650 4.974 1.00 90.31 195 GLY A N 1
ATOM 1515 C CA . GLY A 1 195 ? -7.908 12.836 5.248 1.00 90.31 195 GLY A CA 1
ATOM 1516 C C . GLY A 1 195 ? -8.494 14.122 4.646 1.00 90.31 195 GLY A C 1
ATOM 1517 O O . GLY A 1 195 ? -9.648 14.440 4.917 1.00 90.31 195 GLY A O 1
ATOM 1518 N N . GLU A 1 196 ? -7.714 14.828 3.818 1.00 90.69 196 GLU A N 1
ATOM 1519 C CA . GLU A 1 196 ? -8.039 16.138 3.228 1.00 90.69 196 GLU A CA 1
ATOM 1520 C C . GLU A 1 196 ? -7.880 16.149 1.696 1.00 90.69 196 GLU A C 1
ATOM 1522 O O . GLU A 1 196 ? -7.867 17.204 1.066 1.00 90.69 196 GLU A O 1
ATOM 1527 N N . THR A 1 197 ? -7.713 14.981 1.064 1.00 90.25 197 THR A N 1
ATOM 1528 C CA . THR A 1 197 ? -7.591 14.875 -0.399 1.00 90.25 197 THR A CA 1
ATOM 1529 C C . THR A 1 197 ? -8.850 15.429 -1.073 1.00 90.25 197 THR A C 1
ATOM 1531 O O . THR A 1 197 ? -9.908 14.801 -0.984 1.00 90.25 197 THR A O 1
ATOM 1534 N N . LYS A 1 198 ? -8.728 16.573 -1.761 1.00 90.88 198 LYS A N 1
ATOM 1535 C CA . LYS A 1 198 ? -9.857 17.375 -2.273 1.00 90.88 198 LYS A CA 1
ATOM 1536 C C . LYS A 1 198 ? -10.852 16.542 -3.081 1.00 90.88 198 LYS A C 1
ATOM 1538 O O . LYS A 1 198 ? -12.018 16.448 -2.712 1.00 90.88 198 LYS A O 1
ATOM 1543 N N . ASP A 1 199 ? -10.364 15.845 -4.106 1.00 93.62 199 ASP A N 1
ATOM 1544 C CA . ASP A 1 199 ? -11.198 15.018 -4.981 1.00 93.62 199 ASP A CA 1
ATOM 1545 C C . ASP A 1 199 ? -12.012 13.959 -4.231 1.00 93.62 199 ASP A C 1
ATOM 1547 O O . ASP A 1 199 ? -13.169 13.703 -4.572 1.00 93.62 199 ASP A O 1
ATOM 1551 N N . LEU A 1 200 ? -11.411 13.333 -3.213 1.00 96.56 200 LEU A N 1
ATOM 1552 C CA . LEU A 1 200 ? -12.059 12.302 -2.407 1.00 96.56 200 LEU A CA 1
ATOM 1553 C C . LEU A 1 200 ? -13.086 12.912 -1.449 1.00 96.56 200 LEU A C 1
ATOM 1555 O O . LEU A 1 200 ? -14.186 12.378 -1.317 1.00 96.56 200 LEU A O 1
ATOM 1559 N N . VAL A 1 201 ? -12.747 14.037 -0.813 1.00 96.56 201 VAL A N 1
ATOM 1560 C CA . VAL A 1 201 ? -13.668 14.811 0.032 1.00 96.56 201 VAL A CA 1
ATOM 1561 C C . VAL A 1 201 ? -14.904 15.219 -0.769 1.00 96.56 201 VAL A C 1
ATOM 1563 O O . VAL A 1 201 ? -16.025 15.029 -0.301 1.00 96.56 201 VAL A O 1
ATOM 1566 N N . ASP A 1 202 ? -14.714 15.692 -1.999 1.00 96.38 202 ASP A N 1
ATOM 1567 C CA . ASP A 1 202 ? -15.803 16.093 -2.884 1.00 96.38 202 ASP A CA 1
ATOM 1568 C C . ASP A 1 202 ? -16.682 14.897 -3.296 1.00 96.38 202 ASP A C 1
ATOM 1570 O O . ASP A 1 202 ? -17.904 15.026 -3.341 1.00 96.38 202 ASP A O 1
ATOM 1574 N N . VAL A 1 203 ? -16.102 13.711 -3.541 1.00 97.69 203 VAL A N 1
ATOM 1575 C CA . VAL A 1 203 ? -16.888 12.480 -3.770 1.00 97.69 203 VAL A CA 1
ATOM 1576 C C . VAL A 1 203 ? -17.741 12.143 -2.546 1.00 97.69 203 VAL A C 1
ATOM 1578 O O . VAL A 1 203 ? -18.915 11.805 -2.679 1.00 97.69 203 VAL A O 1
ATOM 1581 N N . PHE A 1 204 ? -17.172 12.238 -1.344 1.00 98.31 204 PHE A N 1
ATOM 1582 C CA . PHE A 1 204 ? -17.892 11.940 -0.108 1.00 98.31 204 PHE A CA 1
ATOM 1583 C C . PHE A 1 204 ? -19.031 12.926 0.162 1.00 98.31 204 PHE A C 1
ATOM 1585 O O . PHE A 1 204 ? -20.105 12.501 0.590 1.00 98.31 204 PHE A O 1
ATOM 1592 N N . LEU A 1 205 ? -18.818 14.219 -0.101 1.00 97.75 205 LEU A N 1
ATOM 1593 C CA . LEU A 1 205 ? -19.859 15.247 -0.026 1.00 97.75 205 LEU A CA 1
ATOM 1594 C C . LEU A 1 205 ? -21.001 14.938 -0.994 1.00 97.75 205 LEU A C 1
ATOM 1596 O O . LEU A 1 205 ? -22.154 14.863 -0.579 1.00 97.75 205 LEU A O 1
ATOM 1600 N N . GLU A 1 206 ? -20.671 14.661 -2.253 1.00 97.62 206 GLU A N 1
ATOM 1601 C CA . GLU A 1 206 ? -21.659 14.364 -3.286 1.00 97.62 206 GLU A CA 1
ATOM 1602 C C . GLU A 1 206 ? -22.479 13.107 -2.958 1.00 97.62 206 GLU A C 1
ATOM 1604 O O . GLU A 1 206 ? -23.703 13.101 -3.105 1.00 97.62 206 GLU A O 1
ATOM 1609 N N . VAL A 1 207 ? -21.835 12.052 -2.446 1.00 98.38 207 VAL A N 1
ATOM 1610 C CA . VAL A 1 207 ? -22.533 10.841 -1.988 1.00 98.38 207 VAL A CA 1
ATOM 1611 C C . VAL A 1 207 ? -23.389 11.120 -0.756 1.00 98.38 207 VAL A C 1
ATOM 1613 O O . VAL A 1 207 ? -24.502 10.609 -0.666 1.00 98.38 207 VAL A O 1
ATOM 1616 N N . LYS A 1 208 ? -22.920 11.944 0.185 1.00 97.62 208 LYS A N 1
ATOM 1617 C CA . LYS A 1 208 ? -23.697 12.340 1.367 1.00 97.62 208 LYS A CA 1
ATOM 1618 C C . LYS A 1 208 ? -24.964 13.112 1.000 1.00 97.62 208 LYS A C 1
ATOM 1620 O O . LYS A 1 208 ? -26.002 12.872 1.610 1.00 97.62 208 LYS A O 1
ATOM 1625 N N . GLU A 1 209 ? -24.884 13.995 0.011 1.00 97.38 209 GLU A N 1
ATOM 1626 C CA . GLU A 1 209 ? -26.004 14.821 -0.447 1.00 97.38 209 GLU A CA 1
ATOM 1627 C C . GLU A 1 209 ? -26.994 14.041 -1.319 1.00 97.38 209 GLU A C 1
ATOM 1629 O O . GLU A 1 209 ? -28.200 14.088 -1.078 1.00 97.38 209 GLU A O 1
ATOM 1634 N N . LYS A 1 210 ? -26.501 13.306 -2.324 1.00 97.94 210 LYS A N 1
ATOM 1635 C CA . LYS A 1 210 ? -27.351 12.637 -3.325 1.00 97.94 210 LYS A CA 1
ATOM 1636 C C . LYS A 1 210 ? -27.802 11.238 -2.905 1.00 97.94 210 LYS A C 1
ATOM 1638 O O . LYS A 1 210 ? -28.877 10.800 -3.305 1.00 97.94 210 LYS A O 1
ATOM 1643 N N . TYR A 1 211 ? -27.005 10.546 -2.092 1.00 98.12 211 TYR A N 1
ATOM 1644 C CA . TYR A 1 211 ? -27.229 9.154 -1.691 1.00 98.12 211 TYR A CA 1
ATOM 1645 C C . TYR A 1 211 ? -27.052 8.979 -0.172 1.00 98.12 211 TYR A C 1
ATOM 1647 O O . TYR A 1 211 ? -26.206 8.205 0.282 1.00 98.12 211 TYR A O 1
ATOM 1655 N N . PRO A 1 212 ? -27.848 9.676 0.663 1.00 96.69 212 PRO A N 1
ATOM 1656 C CA . PRO A 1 212 ? -27.611 9.768 2.106 1.00 96.69 212 PRO A CA 1
ATOM 1657 C C . PRO A 1 212 ? -27.592 8.413 2.830 1.00 96.69 212 PRO A C 1
ATOM 1659 O O . PRO A 1 212 ? -26.929 8.295 3.864 1.00 96.69 212 PRO A O 1
ATOM 1662 N N . ARG A 1 213 ? -28.273 7.394 2.281 1.00 97.12 213 ARG A N 1
ATOM 1663 C CA . ARG A 1 213 ? -28.350 6.029 2.827 1.00 97.12 213 ARG A CA 1
ATOM 1664 C C . ARG A 1 213 ? -27.137 5.150 2.508 1.00 97.12 213 ARG A C 1
ATOM 1666 O O . ARG A 1 213 ? -26.930 4.174 3.226 1.00 97.12 213 ARG A O 1
ATOM 1673 N N . VAL A 1 214 ? -26.326 5.505 1.506 1.00 98.19 214 VAL A N 1
ATOM 1674 C CA . VAL A 1 214 ? -25.054 4.820 1.221 1.00 98.19 214 VAL A CA 1
ATOM 1675 C C . VAL A 1 214 ? -24.141 4.979 2.426 1.00 98.19 214 VAL A C 1
ATOM 1677 O O . VAL A 1 214 ? -23.888 6.100 2.881 1.00 98.19 214 VAL A O 1
ATOM 1680 N N . LYS A 1 215 ? -23.640 3.854 2.940 1.00 97.88 215 LYS A N 1
ATOM 1681 C CA . LYS A 1 215 ? -22.710 3.865 4.068 1.00 97.88 215 LYS A CA 1
ATOM 1682 C C . LYS A 1 215 ? -21.363 4.406 3.625 1.00 97.88 215 LYS A C 1
ATOM 1684 O O . LYS A 1 215 ? -20.839 4.016 2.583 1.00 97.88 215 LYS A O 1
ATOM 1689 N N . ARG A 1 216 ? -20.802 5.302 4.428 1.00 98.12 216 ARG A N 1
ATOM 1690 C CA . ARG A 1 216 ? -19.525 5.966 4.163 1.00 98.12 216 ARG A CA 1
ATOM 1691 C C . ARG A 1 216 ? -18.565 5.636 5.291 1.00 98.12 216 ARG A C 1
ATOM 1693 O O . ARG A 1 216 ? -18.876 5.885 6.449 1.00 98.12 216 ARG A O 1
ATOM 1700 N N . ALA A 1 217 ? -17.398 5.104 4.971 1.00 98.06 217 ALA A N 1
ATOM 1701 C CA . ALA A 1 217 ? -16.340 4.876 5.947 1.00 98.06 217 ALA A CA 1
ATOM 1702 C C . ALA A 1 217 ? -15.005 5.382 5.411 1.00 98.06 217 ALA A C 1
ATOM 1704 O O . ALA A 1 217 ? -14.846 5.572 4.206 1.00 98.06 217 ALA A O 1
ATOM 1705 N N . SER A 1 218 ? -14.021 5.570 6.285 1.00 98.19 218 SER A N 1
ATOM 1706 C CA . SER A 1 218 ? -12.688 5.980 5.842 1.00 98.19 218 SER A CA 1
ATOM 1707 C C . SER A 1 218 ? -11.565 5.255 6.568 1.00 98.19 218 SER A C 1
ATOM 1709 O O . SER A 1 218 ? -11.606 5.104 7.785 1.00 98.19 218 SER A O 1
ATOM 1711 N N . LEU A 1 219 ? -10.531 4.864 5.831 1.00 98.19 219 LEU A N 1
ATOM 1712 C CA . LEU A 1 219 ? -9.232 4.494 6.376 1.00 98.19 219 LEU A CA 1
ATOM 1713 C C . LEU A 1 219 ? -8.353 5.743 6.322 1.00 98.19 219 LEU A C 1
ATOM 1715 O O . LEU A 1 219 ? -8.156 6.298 5.236 1.00 98.19 219 LEU A O 1
ATOM 1719 N N . VAL A 1 220 ? -7.853 6.197 7.472 1.00 96.38 220 VAL A N 1
ATOM 1720 C CA . VAL A 1 220 ? -7.139 7.482 7.585 1.00 96.38 220 VAL A CA 1
ATOM 1721 C C . VAL A 1 220 ? -5.938 7.405 8.508 1.00 96.38 220 VAL A C 1
ATOM 1723 O O . VAL A 1 220 ? -5.916 6.594 9.425 1.00 96.38 220 VAL A O 1
ATOM 1726 N N . ASN A 1 221 ? -4.932 8.251 8.292 1.00 93.62 221 ASN A N 1
ATOM 1727 C CA . ASN A 1 221 ? -3.860 8.422 9.275 1.00 93.62 221 ASN A CA 1
ATOM 1728 C C . ASN A 1 221 ? -4.078 9.657 10.161 1.00 93.62 221 ASN A C 1
ATOM 1730 O O . ASN A 1 221 ? -3.747 9.613 11.338 1.00 93.62 221 ASN A O 1
ATOM 1734 N N . ASN A 1 222 ? -4.645 10.738 9.616 1.00 91.88 222 ASN A N 1
ATOM 1735 C CA . ASN A 1 222 ? -5.081 11.889 10.404 1.00 91.88 222 ASN A CA 1
ATOM 1736 C C . ASN A 1 222 ? -6.538 11.705 10.857 1.00 91.88 222 ASN A C 1
ATOM 1738 O O . ASN A 1 222 ? -7.470 11.903 10.078 1.00 91.88 222 ASN A O 1
ATOM 1742 N N . GLU A 1 223 ? -6.728 11.324 12.118 1.00 92.38 223 GLU A N 1
ATOM 1743 C CA . GLU A 1 223 ? -8.048 11.054 12.706 1.00 92.38 223 GLU A CA 1
ATOM 1744 C C . GLU A 1 223 ? -8.877 12.329 12.934 1.00 92.38 223 GLU A C 1
ATOM 1746 O O . GLU A 1 223 ? -10.104 12.265 13.008 1.00 92.38 223 GLU A O 1
ATOM 1751 N N . SER A 1 224 ? -8.226 13.493 13.003 1.00 90.62 224 SER A N 1
ATOM 1752 C CA . SER A 1 224 ? -8.867 14.798 13.217 1.00 90.62 224 SER A CA 1
ATOM 1753 C C . SER A 1 224 ? -9.281 15.496 11.918 1.00 90.62 224 SER A C 1
ATOM 1755 O O . SER A 1 224 ? -9.880 16.568 11.968 1.00 90.62 224 SER A O 1
ATOM 1757 N N . ALA A 1 225 ? -8.982 14.899 10.762 1.00 92.88 225 ALA A N 1
ATOM 1758 C CA . ALA A 1 225 ? -9.300 15.458 9.452 1.00 92.88 225 ALA A CA 1
ATOM 1759 C C . ALA A 1 225 ? -10.811 15.495 9.156 1.00 92.88 225 ALA A C 1
ATOM 1761 O O . ALA A 1 225 ? -11.630 14.821 9.792 1.00 92.88 225 ALA A O 1
ATOM 1762 N N . ARG A 1 226 ? -11.188 16.241 8.115 1.00 93.31 226 ARG A N 1
ATOM 1763 C CA . ARG A 1 226 ? -12.576 16.398 7.666 1.00 93.31 226 ARG A CA 1
ATOM 1764 C C . ARG A 1 226 ? -13.231 15.078 7.261 1.00 93.31 226 ARG A C 1
ATOM 1766 O O . ARG A 1 226 ? -14.375 14.826 7.646 1.00 93.31 226 ARG A O 1
ATOM 1773 N N . LEU A 1 227 ? -12.535 14.241 6.488 1.00 95.25 227 LEU A N 1
ATOM 1774 C CA . LEU A 1 227 ? -13.073 12.976 5.976 1.00 95.25 227 LEU A CA 1
ATOM 1775 C C . LEU A 1 227 ? -13.584 12.029 7.090 1.00 95.25 227 LEU A C 1
ATOM 1777 O O . LEU A 1 227 ? -14.751 11.628 7.016 1.00 95.25 227 LEU A O 1
ATOM 1781 N N . PRO A 1 228 ? -12.796 11.696 8.134 1.00 96.12 228 PRO A N 1
ATOM 1782 C CA . PRO A 1 228 ? -13.264 10.834 9.219 1.00 96.12 228 PRO A CA 1
ATOM 1783 C C . PRO A 1 228 ? -14.263 11.534 10.148 1.00 96.12 228 PRO A C 1
ATOM 1785 O O . PRO A 1 228 ? -15.216 10.896 10.584 1.00 96.12 228 PRO A O 1
ATOM 1788 N N . LYS A 1 229 ? -14.090 12.834 10.441 1.00 94.50 229 LYS A N 1
ATOM 1789 C CA . LYS A 1 229 ? -14.912 13.545 11.440 1.00 94.50 229 LYS A CA 1
ATOM 1790 C C . LYS A 1 229 ? -16.285 13.987 10.936 1.00 94.50 229 LYS A C 1
ATOM 1792 O O . LYS A 1 229 ? -17.218 14.053 11.727 1.00 94.50 229 LYS A O 1
ATOM 1797 N N . GLN A 1 230 ? -16.413 14.352 9.659 1.00 95.19 230 GLN A N 1
ATOM 1798 C CA . GLN A 1 230 ? -17.616 15.030 9.147 1.00 95.19 230 GLN A CA 1
ATOM 1799 C C . GLN A 1 230 ? -18.347 14.262 8.039 1.00 95.19 230 GLN A C 1
ATOM 1801 O O . GLN A 1 230 ? -19.534 14.519 7.787 1.00 95.19 230 GLN A O 1
ATOM 1806 N N . LEU A 1 231 ? -17.651 13.366 7.335 1.00 97.38 231 LEU A N 1
ATOM 1807 C CA . LEU A 1 231 ? -18.157 12.745 6.105 1.00 97.38 231 LEU A CA 1
ATOM 1808 C C . LEU A 1 231 ? -18.331 11.228 6.193 1.00 97.38 231 LEU A C 1
ATOM 1810 O O . LEU A 1 231 ? -19.065 10.660 5.382 1.00 97.38 231 LEU A O 1
ATOM 1814 N N . SER A 1 232 ? -17.701 10.592 7.174 1.00 97.69 232 SER A N 1
ATOM 1815 C CA . SER A 1 232 ? -17.765 9.148 7.379 1.00 97.69 232 SER A CA 1
ATOM 1816 C C . SER A 1 232 ? -18.683 8.804 8.549 1.00 97.69 232 SER A C 1
ATOM 1818 O O . SER A 1 232 ? -18.719 9.514 9.549 1.00 97.69 232 SER A O 1
ATOM 1820 N N . ASP A 1 233 ? -19.416 7.700 8.427 1.00 96.81 233 ASP A N 1
ATOM 1821 C CA . ASP A 1 233 ? -20.220 7.121 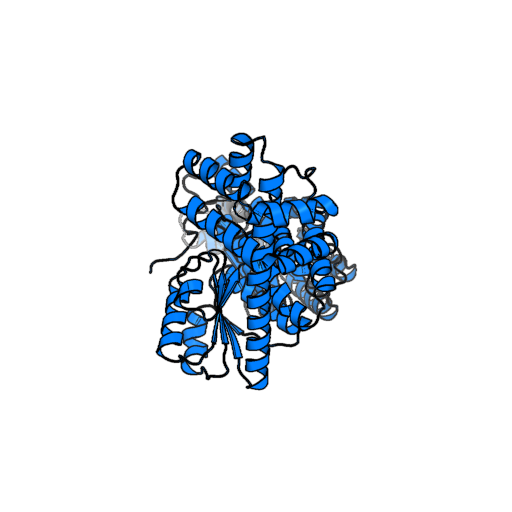9.506 1.00 96.81 233 ASP A CA 1
ATOM 1822 C C . ASP A 1 233 ? -19.322 6.475 10.581 1.00 96.81 233 ASP A C 1
ATOM 1824 O O . ASP A 1 233 ? -19.707 6.384 11.744 1.00 96.81 233 ASP A O 1
ATOM 1828 N N . PHE A 1 234 ? -18.134 6.008 10.184 1.00 95.81 234 PHE A N 1
ATOM 1829 C CA . PHE A 1 234 ? -17.051 5.548 11.056 1.00 95.81 234 PHE A CA 1
ATOM 1830 C C . PHE A 1 234 ? -15.715 5.558 10.301 1.00 95.81 234 PHE A C 1
ATOM 1832 O O . PHE A 1 234 ? -15.680 5.661 9.070 1.00 95.81 234 PHE A O 1
ATOM 1839 N N . TYR A 1 235 ? -14.602 5.426 11.019 1.00 97.31 235 TYR A N 1
ATOM 1840 C CA . TYR A 1 235 ? -13.275 5.387 10.413 1.00 97.31 235 TYR A CA 1
ATOM 1841 C C . TYR A 1 235 ? -12.370 4.355 11.087 1.00 97.31 235 TYR A C 1
ATOM 1843 O O . TYR A 1 235 ? -12.645 3.896 12.189 1.00 97.31 235 TYR A O 1
ATOM 1851 N N . LEU A 1 236 ? -11.287 3.984 10.409 1.00 97.94 236 LEU A N 1
ATOM 1852 C CA . LEU A 1 236 ? -10.255 3.092 10.930 1.00 97.94 236 LEU A CA 1
ATOM 1853 C C . LEU A 1 236 ? -8.879 3.755 10.780 1.00 97.94 236 LEU A C 1
ATOM 1855 O O . LEU A 1 236 ? -8.530 4.185 9.672 1.00 97.94 236 LEU A O 1
ATOM 1859 N N . PRO A 1 237 ? -8.086 3.852 11.859 1.00 96.38 237 PRO A N 1
ATOM 1860 C CA . PRO A 1 237 ? -6.789 4.506 11.806 1.00 96.38 237 PRO A CA 1
ATOM 1861 C C . PRO A 1 237 ? -5.720 3.597 11.181 1.00 96.38 237 PRO A C 1
ATOM 1863 O O . PRO A 1 237 ? -5.590 2.425 11.533 1.00 96.38 237 PRO A O 1
ATOM 1866 N N . MET A 1 238 ? -4.916 4.141 10.267 1.00 94.94 238 MET A N 1
ATOM 1867 C CA . MET A 1 238 ? -3.800 3.438 9.616 1.00 94.94 238 MET A CA 1
ATOM 1868 C C . MET A 1 238 ? -2.561 3.316 10.506 1.00 94.94 238 MET A C 1
ATOM 1870 O O . MET A 1 238 ? -1.758 2.410 10.300 1.00 94.94 238 MET A O 1
ATOM 1874 N N . LEU A 1 239 ? -2.392 4.239 11.461 1.00 92.31 239 LEU A N 1
ATOM 1875 C CA . LEU A 1 239 ? -1.327 4.224 12.471 1.00 92.31 239 LEU A CA 1
ATOM 1876 C C . LEU A 1 239 ? 0.096 4.188 11.880 1.00 92.31 239 LEU A C 1
ATOM 1878 O O . LEU A 1 239 ? 0.994 3.527 12.404 1.00 92.31 239 LEU A O 1
ATOM 1882 N N . CYS A 1 240 ? 0.329 4.904 10.774 1.00 89.06 240 CYS A N 1
ATOM 1883 C CA . CYS A 1 240 ? 1.658 4.984 10.160 1.00 89.06 240 CYS A CA 1
ATOM 1884 C C . CYS A 1 240 ? 2.540 6.101 10.752 1.00 89.06 240 CYS A C 1
ATOM 1886 O O . CYS A 1 240 ? 3.719 6.223 10.394 1.00 89.06 240 CYS A O 1
ATOM 1888 N N . GLY A 1 241 ? 1.983 6.928 11.643 1.00 86.62 241 GLY A N 1
ATOM 1889 C CA . GLY A 1 241 ? 2.617 8.150 12.145 1.00 86.62 241 GLY A CA 1
ATOM 1890 C C . GLY A 1 241 ? 2.818 9.205 11.042 1.00 86.62 241 GLY A C 1
ATOM 1891 O O . GLY A 1 241 ? 2.396 8.997 9.898 1.00 86.62 241 GLY A O 1
ATOM 1892 N N . PRO A 1 242 ? 3.474 10.339 11.337 1.00 83.00 242 PRO A N 1
ATOM 1893 C CA . PRO A 1 242 ? 3.686 11.415 10.366 1.00 83.00 242 PRO A CA 1
ATOM 1894 C C . PRO A 1 242 ? 4.696 11.008 9.286 1.00 83.00 242 PRO A C 1
ATOM 1896 O O . PRO A 1 242 ? 5.814 10.609 9.596 1.00 83.00 242 PRO A O 1
ATOM 1899 N N . GLU A 1 243 ? 4.328 11.068 8.008 1.00 82.06 243 GLU A N 1
ATOM 1900 C CA . GLU A 1 243 ? 5.230 10.753 6.887 1.00 82.06 243 GLU A CA 1
ATOM 1901 C C . GLU A 1 243 ? 5.924 12.027 6.397 1.00 82.06 243 GLU A C 1
ATOM 1903 O O . GLU A 1 243 ? 5.251 12.918 5.898 1.00 82.06 243 GLU A O 1
ATOM 1908 N N . ILE A 1 244 ? 7.235 12.171 6.617 1.00 80.62 244 ILE A N 1
ATOM 1909 C CA . ILE A 1 244 ? 7.959 13.415 6.291 1.00 80.62 244 ILE A CA 1
ATOM 1910 C C . ILE A 1 244 ? 8.281 13.503 4.797 1.00 80.62 244 ILE A C 1
ATOM 1912 O O . ILE A 1 244 ? 8.023 14.539 4.190 1.00 80.62 244 ILE A O 1
ATOM 1916 N N . ALA A 1 245 ? 8.789 12.415 4.211 1.00 79.75 245 ALA A N 1
ATOM 1917 C CA . ALA A 1 245 ? 9.061 12.335 2.780 1.00 79.75 245 ALA A CA 1
ATOM 1918 C C . ALA A 1 245 ? 7.787 12.583 1.957 1.00 79.75 245 ALA A C 1
ATOM 1920 O O . ALA A 1 245 ? 6.689 12.173 2.343 1.00 79.75 245 ALA A O 1
ATOM 1921 N N . VAL A 1 246 ? 7.944 13.239 0.805 1.00 83.06 246 VAL A N 1
ATOM 1922 C CA . VAL A 1 246 ? 6.832 13.514 -0.119 1.00 83.06 246 VAL A CA 1
ATOM 1923 C C . VAL A 1 246 ? 6.306 12.214 -0.733 1.00 83.06 246 VAL A C 1
ATOM 1925 O O . VAL A 1 246 ? 5.110 12.060 -0.978 1.00 83.06 246 VAL A O 1
ATOM 1928 N N . VAL A 1 247 ? 7.207 11.260 -0.950 1.00 87.81 247 VAL A N 1
ATOM 1929 C CA . VAL A 1 247 ? 6.927 9.968 -1.569 1.00 87.81 247 VAL A CA 1
ATOM 1930 C C . VAL A 1 247 ? 6.419 8.988 -0.516 1.00 87.81 247 VAL A C 1
ATOM 1932 O O . VAL A 1 247 ? 7.128 8.625 0.422 1.00 87.81 247 VAL A O 1
ATOM 1935 N N . ALA A 1 248 ? 5.180 8.526 -0.695 1.00 88.75 248 ALA A N 1
ATOM 1936 C CA . ALA A 1 248 ? 4.555 7.569 0.215 1.00 88.75 248 ALA A CA 1
ATOM 1937 C C . ALA A 1 248 ? 5.343 6.251 0.274 1.00 88.75 248 ALA A C 1
ATOM 1939 O O . ALA A 1 248 ? 5.619 5.656 -0.770 1.00 88.75 248 ALA A O 1
ATOM 1940 N N . THR A 1 249 ? 5.658 5.785 1.484 1.00 92.88 249 THR A N 1
ATOM 1941 C CA . THR A 1 249 ? 6.381 4.528 1.734 1.00 92.88 249 THR A CA 1
ATOM 1942 C C . THR A 1 249 ? 5.747 3.762 2.892 1.00 92.88 249 THR A C 1
ATOM 1944 O O . THR A 1 249 ? 5.078 2.742 2.691 1.00 92.88 249 THR A O 1
ATOM 1947 N N . LYS A 1 250 ? 5.888 4.278 4.117 1.00 93.38 250 LYS A N 1
ATOM 1948 C CA . LYS A 1 250 ? 5.343 3.662 5.330 1.00 93.38 250 LYS A CA 1
ATOM 1949 C C . LYS A 1 250 ? 3.822 3.731 5.378 1.00 93.38 250 LYS A C 1
ATOM 1951 O O . LYS A 1 250 ? 3.199 2.814 5.922 1.00 93.38 250 LYS A O 1
ATOM 1956 N N . SER A 1 251 ? 3.220 4.774 4.806 1.00 94.50 251 SER A N 1
ATOM 1957 C CA . SER A 1 251 ? 1.764 4.884 4.698 1.00 94.50 251 SER A CA 1
ATOM 1958 C C . SER A 1 251 ? 1.194 3.784 3.802 1.00 94.50 251 SER A C 1
ATOM 1960 O O . SER A 1 251 ? 0.243 3.118 4.204 1.00 94.50 251 SER A O 1
ATOM 1962 N N . PHE A 1 252 ? 1.834 3.495 2.663 1.00 97.31 252 PHE A N 1
ATOM 1963 C CA . PHE A 1 252 ? 1.441 2.401 1.770 1.00 97.31 252 PHE A CA 1
ATOM 1964 C C . PHE A 1 252 ? 1.514 1.033 2.465 1.00 97.31 252 PHE A C 1
ATOM 1966 O O . PHE A 1 252 ? 0.535 0.289 2.463 1.00 97.31 252 PHE A O 1
ATOM 1973 N N . ILE A 1 253 ? 2.624 0.715 3.144 1.00 97.75 253 ILE A N 1
ATOM 1974 C CA . ILE A 1 253 ? 2.758 -0.558 3.878 1.00 97.75 253 ILE A CA 1
ATOM 1975 C C . ILE A 1 253 ? 1.721 -0.677 5.004 1.00 97.75 253 ILE A C 1
ATOM 1977 O O . ILE A 1 253 ? 1.160 -1.752 5.220 1.00 97.75 253 ILE A O 1
ATOM 1981 N N . SER A 1 254 ? 1.431 0.418 5.710 1.00 97.38 254 SER A N 1
ATOM 1982 C CA . SER A 1 254 ? 0.404 0.423 6.762 1.00 97.38 254 SER A CA 1
ATOM 1983 C C . SER A 1 254 ? -0.995 0.214 6.184 1.00 97.38 254 SER A C 1
ATOM 1985 O O . SER A 1 254 ? -1.789 -0.520 6.763 1.00 97.38 254 SER A O 1
ATOM 1987 N N . GLN A 1 255 ? -1.283 0.787 5.012 1.00 98.25 255 GLN A N 1
ATOM 1988 C CA . GLN A 1 255 ? -2.529 0.539 4.288 1.00 98.25 255 GLN A CA 1
ATOM 1989 C C . GLN A 1 255 ? -2.646 -0.927 3.876 1.00 98.25 255 GLN A C 1
ATOM 1991 O O . GLN A 1 255 ? -3.689 -1.524 4.121 1.00 98.25 255 GLN A O 1
ATOM 1996 N N . LEU A 1 256 ? -1.586 -1.539 3.331 1.00 98.50 256 LEU A N 1
ATOM 1997 C CA . LEU A 1 256 ? -1.582 -2.976 3.032 1.00 98.50 256 LEU A CA 1
ATOM 1998 C C . LEU A 1 256 ? -1.836 -3.817 4.287 1.00 98.50 256 LEU A C 1
ATOM 2000 O O . LEU A 1 256 ? -2.654 -4.732 4.251 1.00 98.50 256 LEU A O 1
ATOM 2004 N N . GLY A 1 257 ? -1.179 -3.485 5.402 1.00 98.25 257 GLY A N 1
ATOM 2005 C CA . GLY A 1 257 ? -1.380 -4.155 6.685 1.00 98.25 257 GLY A CA 1
ATOM 2006 C C . GLY A 1 257 ? -2.827 -4.058 7.163 1.00 98.25 257 GLY A C 1
ATOM 2007 O O . GLY A 1 257 ? -3.443 -5.079 7.452 1.00 98.25 257 GLY A O 1
ATOM 2008 N N . LEU A 1 258 ? -3.398 -2.852 7.182 1.00 98.50 258 LEU A N 1
ATOM 2009 C CA . LEU A 1 258 ? -4.784 -2.624 7.588 1.00 98.50 258 LEU A CA 1
ATOM 2010 C C . LEU A 1 258 ? -5.773 -3.343 6.664 1.00 98.50 258 LEU A C 1
ATOM 2012 O O . LEU A 1 258 ? -6.644 -4.065 7.133 1.00 98.50 258 LEU A O 1
ATOM 2016 N N . LEU A 1 259 ? -5.620 -3.215 5.348 1.00 98.56 259 LEU A N 1
ATOM 2017 C CA . LEU A 1 259 ? -6.490 -3.882 4.377 1.00 98.56 259 LEU A CA 1
ATOM 2018 C C . LEU A 1 259 ? -6.398 -5.411 4.483 1.00 98.56 259 LEU A C 1
ATOM 2020 O O . LEU A 1 259 ? -7.415 -6.092 4.360 1.00 98.56 259 LEU A O 1
ATOM 2024 N N . TYR A 1 260 ? -5.211 -5.952 4.775 1.00 98.31 260 TYR A N 1
ATOM 2025 C CA . TYR A 1 260 ? -5.035 -7.371 5.071 1.00 98.31 260 TYR A CA 1
ATOM 2026 C C . TYR A 1 260 ? -5.760 -7.770 6.362 1.00 98.31 260 TYR A C 1
ATOM 2028 O O . TYR A 1 260 ? -6.470 -8.772 6.361 1.00 98.31 260 TYR A O 1
ATOM 2036 N N . ILE A 1 261 ? -5.640 -6.985 7.444 1.00 98.06 261 ILE A N 1
ATOM 2037 C CA . ILE A 1 261 ? -6.373 -7.213 8.704 1.00 98.06 261 ILE A CA 1
ATOM 2038 C C . ILE A 1 261 ? -7.880 -7.268 8.441 1.00 98.06 261 ILE A C 1
ATOM 2040 O O . ILE A 1 261 ? -8.556 -8.174 8.927 1.00 98.06 261 ILE A O 1
ATOM 2044 N N . LEU A 1 262 ? -8.404 -6.329 7.651 1.00 98.00 262 LEU A N 1
ATOM 2045 C CA . LEU A 1 262 ? -9.830 -6.250 7.343 1.00 98.00 262 LEU A CA 1
ATOM 2046 C C . LEU A 1 262 ? -10.311 -7.424 6.486 1.00 98.00 262 LEU A C 1
ATOM 2048 O O . LEU A 1 262 ? -11.378 -7.962 6.765 1.00 98.00 262 LEU A O 1
ATOM 2052 N N . ALA A 1 263 ? -9.536 -7.849 5.486 1.00 97.94 263 ALA A N 1
ATOM 2053 C CA . ALA A 1 263 ? -9.884 -8.989 4.640 1.00 97.94 263 ALA A CA 1
ATOM 2054 C C . ALA A 1 263 ? -9.751 -10.323 5.391 1.00 97.94 263 ALA A C 1
ATOM 2056 O O . ALA A 1 263 ? -10.711 -11.080 5.517 1.00 97.94 263 ALA A O 1
ATOM 2057 N N . ALA A 1 264 ? -8.566 -10.607 5.934 1.00 97.19 264 ALA A N 1
ATOM 2058 C CA . ALA A 1 264 ? -8.272 -11.863 6.616 1.00 97.19 264 ALA A CA 1
ATOM 2059 C C . ALA A 1 264 ? -9.055 -12.004 7.928 1.00 97.19 264 ALA A C 1
ATOM 2061 O O . ALA A 1 264 ? -9.459 -13.104 8.287 1.00 97.19 264 ALA A O 1
ATOM 2062 N N . GLY A 1 265 ? -9.330 -10.902 8.629 1.00 96.12 265 GLY A N 1
ATOM 2063 C CA . GLY A 1 265 ? -10.111 -10.899 9.865 1.00 96.12 265 GLY A CA 1
ATOM 2064 C C . GLY A 1 265 ? -11.597 -11.207 9.684 1.00 96.12 265 GLY A C 1
ATOM 2065 O O . GLY A 1 265 ? -12.314 -11.254 10.679 1.00 96.12 265 GLY A O 1
ATOM 2066 N N . LEU A 1 266 ? -12.078 -11.396 8.452 1.00 95.44 266 LEU A N 1
ATOM 2067 C CA . LEU A 1 266 ? -13.416 -11.933 8.188 1.00 95.44 266 LEU A CA 1
ATOM 2068 C C . LEU A 1 266 ? -13.471 -13.461 8.299 1.00 95.44 266 LEU A C 1
ATOM 2070 O O . LEU A 1 266 ? -14.560 -14.003 8.483 1.00 95.44 266 LEU A O 1
ATOM 2074 N N . VAL A 1 267 ? -12.320 -14.132 8.190 1.00 95.44 267 VAL A N 1
ATOM 2075 C CA . VAL A 1 267 ? -12.213 -15.599 8.134 1.00 95.44 267 VAL A CA 1
ATOM 2076 C C . VAL A 1 267 ? -11.289 -16.178 9.208 1.00 95.44 267 VAL A C 1
ATOM 2078 O O . VAL A 1 267 ? -11.547 -17.273 9.699 1.00 95.44 267 VAL A O 1
ATOM 2081 N N . LEU A 1 268 ? -10.242 -15.451 9.608 1.00 94.50 268 LEU A N 1
ATOM 2082 C CA . LEU A 1 268 ? -9.269 -15.892 10.605 1.00 94.50 268 LEU A CA 1
ATOM 2083 C C . LEU A 1 268 ? -9.624 -15.394 12.012 1.00 94.50 268 LEU A C 1
ATOM 2085 O O . LEU A 1 268 ? -10.057 -14.247 12.172 1.00 94.50 268 LEU A O 1
ATOM 2089 N N . PRO A 1 269 ? -9.358 -16.202 13.054 1.00 93.94 269 PRO A N 1
ATOM 2090 C CA . PRO A 1 269 ? -9.423 -15.731 14.428 1.00 93.94 269 PRO A CA 1
ATOM 2091 C C . PRO A 1 269 ? -8.322 -14.696 14.698 1.00 93.94 269 PRO A C 1
ATOM 2093 O O . PRO A 1 269 ? -7.222 -14.761 14.144 1.00 93.94 269 PRO A O 1
ATOM 2096 N N . GLU A 1 270 ? -8.597 -13.767 15.615 1.00 92.00 270 GLU A N 1
ATOM 2097 C CA . GLU A 1 270 ? -7.713 -12.639 15.945 1.00 92.00 270 GLU A CA 1
ATOM 2098 C C . GLU A 1 270 ? -6.265 -13.074 16.238 1.00 92.00 270 GLU A C 1
ATOM 2100 O O . GLU A 1 270 ? -5.315 -12.494 15.711 1.00 92.00 270 GLU A O 1
ATOM 2105 N N . ARG A 1 271 ? -6.086 -14.144 17.024 1.00 92.69 271 ARG A N 1
ATOM 2106 C CA . ARG A 1 271 ? -4.758 -14.665 17.387 1.00 92.69 271 ARG A CA 1
ATOM 2107 C C . ARG A 1 271 ? -3.946 -15.098 16.164 1.00 92.69 271 ARG A C 1
ATOM 2109 O O . ARG A 1 271 ? -2.759 -14.791 16.074 1.00 92.69 271 ARG A O 1
ATOM 2116 N N . GLU A 1 272 ? -4.568 -15.814 15.232 1.00 94.25 272 GLU A N 1
ATOM 2117 C CA . GLU A 1 272 ? -3.903 -16.291 14.016 1.00 94.25 272 GLU A CA 1
ATOM 2118 C C . GLU A 1 272 ? -3.591 -15.136 13.062 1.00 94.25 272 GLU A C 1
ATOM 2120 O O . GLU A 1 272 ? -2.519 -15.095 12.449 1.00 94.25 272 GLU A O 1
ATOM 2125 N N . LEU A 1 273 ? -4.491 -14.156 12.990 1.00 95.69 273 LEU A N 1
ATOM 2126 C CA . LEU A 1 273 ? -4.285 -12.942 12.218 1.00 95.69 273 LEU A CA 1
ATOM 2127 C C . LEU A 1 273 ? -3.086 -12.134 12.741 1.00 95.69 273 LEU A C 1
ATOM 2129 O O . LEU A 1 273 ? -2.222 -11.752 11.951 1.00 95.69 273 LEU A O 1
ATOM 2133 N N . ALA A 1 274 ? -2.967 -11.961 14.061 1.00 95.38 274 ALA A N 1
ATOM 2134 C CA . ALA A 1 274 ? -1.824 -11.294 14.686 1.00 95.38 274 ALA A CA 1
ATOM 2135 C C . ALA A 1 274 ? -0.496 -12.017 14.397 1.00 95.38 274 ALA A C 1
ATOM 2137 O O . ALA A 1 274 ? 0.512 -11.382 14.084 1.00 95.38 274 ALA A O 1
ATOM 2138 N N . ILE A 1 275 ? -0.483 -13.357 14.468 1.00 94.94 275 ILE A N 1
ATOM 2139 C CA . ILE A 1 275 ? 0.695 -14.170 14.113 1.00 94.94 275 ILE A CA 1
ATOM 2140 C C . ILE A 1 275 ? 1.060 -13.962 12.641 1.00 94.94 275 ILE A C 1
ATOM 2142 O O . ILE A 1 275 ? 2.226 -13.785 12.308 1.00 94.94 275 ILE A O 1
ATOM 2146 N N . THR A 1 276 ? 0.067 -13.965 11.757 1.00 95.44 276 THR A N 1
ATOM 2147 C CA . THR A 1 276 ? 0.263 -13.785 10.315 1.00 95.44 276 THR A CA 1
ATOM 2148 C C . THR A 1 276 ? 0.814 -12.407 9.973 1.00 95.44 276 THR A C 1
ATOM 2150 O O . THR A 1 276 ? 1.724 -12.298 9.154 1.00 95.44 276 THR A O 1
ATOM 2153 N N . LEU A 1 277 ? 0.342 -11.365 10.652 1.00 95.81 277 LEU A N 1
ATOM 2154 C CA . LEU A 1 277 ? 0.851 -10.013 10.468 1.00 95.81 277 LEU A CA 1
ATOM 2155 C C . LEU A 1 277 ? 2.289 -9.852 11.006 1.00 95.81 277 LEU A C 1
ATOM 2157 O O . LEU A 1 277 ? 3.098 -9.165 10.382 1.00 95.81 277 LEU A O 1
ATOM 2161 N N . ARG A 1 278 ? 2.656 -10.546 12.096 1.00 95.69 278 ARG A N 1
ATOM 2162 C CA . ARG A 1 278 ? 4.066 -10.662 12.527 1.00 95.69 278 ARG A CA 1
ATOM 2163 C C . ARG A 1 278 ? 4.930 -11.333 11.459 1.00 95.69 278 ARG A C 1
ATOM 2165 O O . ARG A 1 278 ? 5.974 -10.792 11.115 1.00 95.69 278 ARG A O 1
ATOM 2172 N N . SER A 1 279 ? 4.459 -12.431 10.863 1.00 95.69 279 SER A N 1
ATOM 2173 C CA . SER A 1 279 ? 5.159 -13.079 9.744 1.00 95.69 279 SER A CA 1
ATOM 2174 C C . SER A 1 279 ? 5.349 -12.134 8.550 1.00 95.69 279 SER A C 1
ATOM 2176 O O . SER A 1 279 ? 6.397 -12.169 7.916 1.00 95.69 279 SER A O 1
ATOM 2178 N N . ALA A 1 280 ? 4.383 -11.254 8.263 1.00 95.94 280 ALA A N 1
ATOM 2179 C CA . ALA A 1 280 ? 4.510 -10.242 7.211 1.00 95.94 280 ALA A CA 1
ATOM 2180 C C . ALA A 1 280 ? 5.637 -9.231 7.499 1.00 95.94 280 ALA A C 1
ATOM 2182 O O . ALA A 1 280 ? 6.420 -8.897 6.610 1.00 95.94 280 ALA A O 1
ATOM 2183 N N . ARG A 1 281 ? 5.748 -8.765 8.752 1.00 95.88 281 ARG A N 1
ATOM 2184 C CA . ARG A 1 281 ? 6.855 -7.906 9.204 1.00 95.88 281 ARG A CA 1
ATOM 2185 C C . ARG A 1 281 ? 8.201 -8.609 9.062 1.00 95.88 281 ARG A C 1
ATOM 2187 O O . ARG A 1 281 ? 9.129 -8.035 8.497 1.00 95.88 281 ARG A O 1
ATOM 2194 N N . ASP A 1 282 ? 8.298 -9.834 9.567 1.00 95.12 282 ASP A N 1
ATOM 2195 C CA . ASP A 1 282 ? 9.545 -10.598 9.559 1.00 95.12 282 ASP A CA 1
ATOM 2196 C C . ASP A 1 282 ? 9.989 -10.892 8.119 1.00 95.12 282 ASP A C 1
ATOM 2198 O O . ASP A 1 282 ? 11.155 -10.697 7.783 1.00 95.12 282 ASP A O 1
ATOM 2202 N N . MET A 1 283 ? 9.036 -11.208 7.235 1.00 94.38 283 MET A N 1
ATOM 2203 C CA . MET A 1 283 ? 9.268 -11.363 5.800 1.00 94.38 283 MET A CA 1
ATOM 2204 C C . MET A 1 283 ? 9.857 -10.109 5.154 1.00 94.38 283 MET A C 1
ATOM 2206 O O . MET A 1 283 ? 10.760 -10.237 4.332 1.00 94.38 283 MET A O 1
ATOM 2210 N N . MET A 1 284 ? 9.380 -8.904 5.481 1.00 96.88 284 MET A N 1
ATOM 2211 C CA . MET A 1 284 ? 9.971 -7.674 4.931 1.00 96.88 284 MET A CA 1
ATOM 2212 C C . MET A 1 284 ? 11.445 -7.543 5.324 1.00 96.88 284 MET A C 1
ATOM 2214 O O . MET A 1 284 ? 12.293 -7.257 4.478 1.00 96.88 284 MET A O 1
ATOM 2218 N N . MET A 1 285 ? 11.755 -7.794 6.598 1.00 96.25 285 MET A N 1
ATOM 2219 C CA . MET A 1 285 ? 13.121 -7.710 7.117 1.00 96.25 285 MET A CA 1
ATOM 2220 C C . MET A 1 285 ? 14.033 -8.773 6.506 1.00 96.25 285 MET A C 1
ATOM 2222 O O . MET A 1 285 ? 15.177 -8.486 6.161 1.00 96.25 285 MET A O 1
ATOM 2226 N N . GLU A 1 286 ? 13.538 -9.999 6.369 1.00 96.50 286 GLU A N 1
ATOM 2227 C CA . GLU A 1 286 ? 14.277 -11.095 5.753 1.00 96.50 286 GLU A CA 1
ATOM 2228 C C . GLU A 1 286 ? 14.474 -10.865 4.248 1.00 96.50 286 GLU A C 1
ATOM 2230 O O . GLU A 1 286 ? 15.580 -11.060 3.755 1.00 96.50 286 GLU A O 1
ATOM 2235 N N . SER A 1 287 ? 13.463 -10.347 3.541 1.00 97.19 287 SER A N 1
ATOM 2236 C CA . SER A 1 287 ? 13.558 -9.981 2.119 1.00 97.19 287 SER A CA 1
ATOM 2237 C C . SER A 1 287 ? 14.680 -8.976 1.875 1.00 97.19 287 SER A C 1
ATOM 2239 O O . SER A 1 287 ? 15.506 -9.178 0.987 1.00 97.19 287 SER A O 1
ATOM 2241 N N . LEU A 1 288 ? 14.748 -7.916 2.692 1.00 97.31 288 LEU A N 1
ATOM 2242 C CA . LEU A 1 288 ? 15.822 -6.924 2.616 1.00 97.31 288 LEU A CA 1
ATOM 2243 C C . LEU A 1 288 ? 17.194 -7.566 2.838 1.00 97.31 288 LEU A C 1
ATOM 2245 O O . LEU A 1 288 ? 18.104 -7.344 2.047 1.00 97.31 288 LEU A O 1
ATOM 2249 N N . LYS A 1 289 ? 17.343 -8.397 3.876 1.00 97.19 289 LYS A N 1
ATOM 2250 C CA . LYS A 1 289 ? 18.615 -9.080 4.166 1.00 97.19 289 LYS A CA 1
ATOM 2251 C C . LYS A 1 289 ? 19.045 -10.016 3.038 1.00 97.19 289 LYS A C 1
ATOM 2253 O O . LYS A 1 289 ? 20.227 -10.066 2.715 1.00 97.19 289 LYS A O 1
ATOM 2258 N N . LEU A 1 290 ? 18.097 -10.755 2.468 1.00 97.00 290 LEU A N 1
ATOM 2259 C CA . LEU A 1 290 ? 18.350 -11.765 1.447 1.00 97.00 290 LEU A CA 1
ATOM 2260 C C . LEU A 1 290 ? 18.732 -11.140 0.102 1.00 97.00 290 LEU A C 1
ATOM 2262 O O . LEU A 1 290 ? 19.683 -11.589 -0.530 1.00 97.00 290 LEU A O 1
ATOM 2266 N N . SER A 1 291 ? 18.011 -10.096 -0.310 1.00 97.81 291 SER A N 1
ATOM 2267 C CA . SER A 1 291 ? 18.059 -9.575 -1.681 1.00 97.81 291 SER A CA 1
ATOM 2268 C C . SER A 1 291 ? 18.706 -8.198 -1.823 1.00 97.81 291 SER A C 1
ATOM 2270 O O . SER A 1 291 ? 18.763 -7.678 -2.936 1.00 97.81 291 SER A O 1
ATOM 2272 N N . ALA A 1 292 ? 19.224 -7.591 -0.745 1.00 97.25 292 ALA A N 1
ATOM 2273 C CA . ALA A 1 292 ? 19.822 -6.253 -0.808 1.00 97.25 292 ALA A CA 1
ATOM 2274 C C . ALA A 1 292 ? 20.881 -6.125 -1.913 1.00 97.25 292 ALA A C 1
ATOM 2276 O O . ALA A 1 292 ? 20.822 -5.192 -2.707 1.00 97.25 292 ALA A O 1
ATOM 2277 N N . LYS A 1 293 ? 21.807 -7.087 -2.013 1.00 97.94 293 LYS A N 1
ATOM 2278 C CA . LYS A 1 293 ? 22.873 -7.060 -3.024 1.00 97.94 293 LYS A CA 1
ATOM 2279 C C . LYS A 1 293 ? 22.320 -7.104 -4.452 1.00 97.94 293 LYS A C 1
ATOM 2281 O O . LYS A 1 293 ? 22.751 -6.327 -5.298 1.00 97.94 293 LYS A O 1
ATOM 2286 N N . ASP A 1 294 ? 21.360 -7.985 -4.720 1.00 98.12 294 ASP A N 1
ATOM 2287 C CA . ASP A 1 294 ? 20.762 -8.095 -6.051 1.00 98.12 294 ASP A CA 1
ATOM 2288 C C . ASP A 1 294 ? 19.932 -6.854 -6.413 1.00 98.12 294 ASP A C 1
ATOM 2290 O O . ASP A 1 294 ? 19.894 -6.466 -7.582 1.00 98.12 294 ASP A O 1
ATOM 2294 N N . ILE A 1 295 ? 19.324 -6.189 -5.421 1.00 98.50 295 ILE A N 1
ATOM 2295 C CA . ILE A 1 295 ? 18.668 -4.889 -5.609 1.00 98.50 295 ILE A CA 1
ATOM 2296 C C . ILE A 1 295 ? 19.681 -3.789 -5.939 1.00 98.50 295 ILE A C 1
ATOM 2298 O O . ILE A 1 295 ? 19.414 -3.013 -6.852 1.00 98.50 295 ILE A O 1
ATOM 2302 N N . GLU A 1 296 ? 20.837 -3.723 -5.271 1.00 98.31 296 GLU A N 1
ATOM 2303 C CA . GLU A 1 296 ? 21.899 -2.760 -5.620 1.00 98.31 296 GLU A CA 1
ATOM 2304 C C . GLU A 1 296 ? 22.388 -2.962 -7.063 1.00 98.31 296 GLU A C 1
ATOM 2306 O O . GLU A 1 296 ? 22.497 -2.006 -7.832 1.00 98.31 296 GLU A O 1
ATOM 2311 N N . GLU A 1 297 ? 22.624 -4.215 -7.469 1.00 97.94 297 GLU A N 1
ATOM 2312 C CA . GLU A 1 297 ? 23.037 -4.541 -8.838 1.00 97.94 297 GLU A CA 1
ATOM 2313 C C . GLU A 1 297 ? 21.952 -4.177 -9.868 1.00 97.94 297 GLU A C 1
ATOM 2315 O O . GLU A 1 297 ? 22.257 -3.648 -10.941 1.00 97.94 297 GLU A O 1
ATOM 2320 N N . ALA A 1 298 ? 20.678 -4.424 -9.547 1.00 98.25 298 ALA A N 1
ATOM 2321 C CA . ALA A 1 298 ? 19.557 -4.011 -10.386 1.00 98.25 298 ALA A CA 1
ATOM 2322 C C . ALA A 1 298 ? 19.438 -2.480 -10.463 1.00 98.25 298 ALA A C 1
ATOM 2324 O O . ALA A 1 298 ? 19.262 -1.939 -11.553 1.00 98.25 298 ALA A O 1
ATOM 2325 N N . ALA A 1 299 ? 19.586 -1.766 -9.347 1.00 98.38 299 ALA A N 1
ATOM 2326 C CA . ALA A 1 299 ? 19.532 -0.308 -9.311 1.00 98.38 299 ALA A CA 1
ATOM 2327 C C . ALA A 1 299 ? 20.620 0.313 -10.197 1.00 98.38 299 ALA A C 1
ATOM 2329 O O . ALA A 1 299 ? 20.317 1.176 -11.024 1.00 98.38 299 ALA A O 1
ATOM 2330 N N . LEU A 1 300 ? 21.854 -0.195 -10.108 1.00 95.25 300 LEU A N 1
ATOM 2331 C CA . LEU A 1 300 ? 22.979 0.240 -10.939 1.00 95.25 300 LEU A CA 1
ATOM 2332 C C . LEU A 1 300 ? 22.737 0.003 -12.437 1.00 95.25 300 LEU A C 1
ATOM 2334 O O . LEU A 1 300 ? 23.130 0.817 -13.269 1.00 95.25 300 LEU A O 1
ATOM 2338 N N . LYS A 1 301 ? 22.050 -1.084 -12.802 1.00 92.31 301 LYS A N 1
ATOM 2339 C CA . LYS A 1 301 ? 21.673 -1.356 -14.198 1.00 92.31 301 LYS A CA 1
ATOM 2340 C C . LYS A 1 301 ? 20.560 -0.428 -14.702 1.00 92.31 301 LYS A C 1
ATOM 2342 O O . LYS A 1 301 ? 20.502 -0.146 -15.901 1.00 92.31 301 LYS A O 1
ATOM 2347 N N . LEU A 1 302 ? 19.651 -0.006 -13.821 1.00 95.00 302 LEU A N 1
ATOM 2348 C CA . LEU A 1 302 ? 18.379 0.609 -14.204 1.00 95.00 302 LEU A CA 1
ATOM 2349 C C . LEU A 1 302 ? 18.320 2.132 -14.034 1.00 95.00 302 LEU A C 1
ATOM 2351 O O . LEU A 1 302 ? 17.485 2.755 -14.685 1.00 95.00 302 LEU A O 1
ATOM 2355 N N . PHE A 1 303 ? 19.161 2.754 -13.203 1.00 94.94 303 PHE A N 1
ATOM 2356 C CA . PHE A 1 303 ? 18.988 4.169 -12.827 1.00 94.94 303 PHE A CA 1
ATOM 2357 C C . PHE A 1 303 ? 19.055 5.160 -14.007 1.00 94.94 303 PHE A C 1
ATOM 2359 O O . PHE A 1 303 ? 18.398 6.200 -13.976 1.00 94.94 303 PHE A O 1
ATOM 2366 N N . THR A 1 304 ? 19.783 4.832 -15.080 1.00 88.81 304 THR A N 1
ATOM 2367 C CA . THR A 1 304 ? 19.865 5.654 -16.305 1.00 88.81 304 THR A CA 1
ATOM 2368 C C . THR A 1 304 ? 18.816 5.299 -17.357 1.00 88.81 304 THR A C 1
ATOM 2370 O O . THR A 1 304 ? 18.723 5.971 -18.388 1.00 88.81 304 THR A O 1
ATOM 2373 N N . LYS A 1 305 ? 18.012 4.251 -17.135 1.00 89.50 305 LYS A N 1
ATOM 2374 C CA . LYS A 1 305 ? 17.013 3.804 -18.107 1.00 89.50 305 LYS A CA 1
ATOM 2375 C C . LYS A 1 305 ? 15.865 4.802 -18.176 1.00 89.50 305 LYS A C 1
ATOM 2377 O O . LYS A 1 305 ? 15.227 5.137 -17.176 1.00 89.50 305 LYS A O 1
ATOM 2382 N N . SER A 1 306 ? 15.598 5.260 -19.394 1.00 88.56 306 SER A N 1
ATOM 2383 C CA . SER A 1 306 ? 14.563 6.244 -19.708 1.00 88.56 306 SER A CA 1
ATOM 2384 C C . SER A 1 306 ? 13.154 5.670 -19.596 1.00 88.56 306 SER A C 1
ATOM 2386 O O . SER A 1 306 ? 12.230 6.422 -19.286 1.00 88.56 306 SER A O 1
ATOM 2388 N N . SER A 1 307 ? 12.983 4.356 -19.782 1.00 92.00 307 SER A N 1
ATOM 2389 C CA . SER A 1 307 ? 11.694 3.698 -19.598 1.00 92.00 307 SER A CA 1
ATOM 2390 C C . SER A 1 307 ? 11.801 2.269 -19.061 1.00 92.00 307 SER A C 1
ATOM 2392 O O . SER A 1 307 ? 12.768 1.564 -19.353 1.00 92.00 307 SER A O 1
ATOM 2394 N N . ILE A 1 308 ? 10.825 1.875 -18.237 1.00 95.75 308 ILE A N 1
ATOM 2395 C CA . ILE A 1 308 ? 10.733 0.580 -17.545 1.00 95.75 308 ILE A CA 1
ATOM 2396 C C . ILE A 1 308 ? 9.255 0.161 -17.481 1.00 95.75 308 ILE A C 1
ATOM 2398 O O . ILE A 1 308 ? 8.379 1.009 -17.319 1.00 95.75 308 ILE A O 1
ATOM 2402 N N . HIS A 1 309 ? 8.959 -1.137 -17.582 1.00 97.81 309 HIS A N 1
ATOM 2403 C CA . HIS A 1 309 ? 7.637 -1.667 -17.216 1.00 97.81 309 HIS A CA 1
ATOM 2404 C C . HIS A 1 309 ? 7.728 -2.556 -15.976 1.00 97.81 309 HIS A C 1
ATOM 2406 O O . HIS A 1 309 ? 8.576 -3.444 -15.908 1.00 97.81 309 HIS A O 1
ATOM 2412 N N . VAL A 1 310 ? 6.818 -2.346 -15.027 1.00 98.69 310 VAL A N 1
ATOM 2413 C CA . VAL A 1 310 ? 6.582 -3.223 -13.877 1.00 98.69 310 VAL A CA 1
ATOM 2414 C C . VAL A 1 310 ? 5.288 -3.992 -14.124 1.00 98.69 310 VAL A C 1
ATOM 2416 O O . VAL A 1 310 ? 4.223 -3.406 -14.303 1.00 98.69 310 VAL A O 1
ATOM 2419 N N . LEU A 1 311 ? 5.371 -5.314 -14.166 1.00 98.50 311 LEU A N 1
ATOM 2420 C CA . LEU A 1 311 ? 4.304 -6.207 -14.593 1.00 98.50 311 LEU A CA 1
ATOM 2421 C C . LEU A 1 311 ? 3.966 -7.174 -13.464 1.00 98.50 311 LEU A C 1
ATOM 2423 O O . LEU A 1 311 ? 4.805 -7.969 -13.044 1.00 98.50 311 LEU A O 1
ATOM 2427 N N . GLY A 1 312 ? 2.735 -7.110 -12.969 1.00 97.12 312 GLY A N 1
ATOM 2428 C CA . GLY A 1 312 ? 2.247 -8.015 -11.933 1.00 97.12 312 GLY A CA 1
ATOM 2429 C C . GLY A 1 312 ? 1.325 -9.077 -12.511 1.00 97.12 312 GLY A C 1
ATOM 2430 O O . GLY A 1 312 ? 0.359 -8.730 -13.184 1.00 97.12 312 GLY A O 1
ATOM 2431 N N . THR A 1 313 ? 1.573 -10.346 -12.189 1.00 94.06 313 THR A N 1
ATOM 2432 C CA . THR A 1 313 ? 0.601 -11.431 -12.402 1.00 94.06 313 THR A CA 1
ATOM 2433 C C . THR A 1 313 ? -0.296 -11.494 -11.167 1.00 94.06 313 THR A C 1
ATOM 2435 O O . THR A 1 313 ? 0.202 -11.786 -10.083 1.00 94.06 313 THR A O 1
ATOM 2438 N N . ASN A 1 314 ? -1.578 -11.127 -11.293 1.00 90.00 314 ASN A N 1
ATOM 2439 C CA . ASN A 1 314 ? -2.521 -10.909 -10.171 1.00 90.00 314 ASN A CA 1
ATOM 2440 C C . ASN A 1 314 ? -2.105 -9.831 -9.145 1.00 90.00 314 ASN A C 1
ATOM 2442 O O . ASN A 1 314 ? -2.757 -9.647 -8.119 1.00 90.00 314 ASN A O 1
ATOM 2446 N N . LEU A 1 315 ? -1.045 -9.073 -9.431 1.00 95.94 315 LEU A N 1
ATOM 2447 C CA . LEU A 1 315 ? -0.432 -8.103 -8.519 1.00 95.94 315 LEU A CA 1
ATOM 2448 C C . LEU A 1 315 ? -0.467 -6.678 -9.092 1.00 95.94 315 LEU A C 1
ATOM 2450 O O . LEU A 1 315 ? 0.479 -5.910 -8.931 1.00 95.94 315 LEU A O 1
ATOM 2454 N N . LEU A 1 316 ? -1.564 -6.316 -9.767 1.00 97.31 316 LEU A N 1
ATOM 2455 C CA . LEU A 1 316 ? -1.715 -5.029 -10.459 1.00 97.31 316 LEU A CA 1
ATOM 2456 C C . LEU A 1 316 ? -1.457 -3.823 -9.544 1.00 97.31 316 LEU A C 1
ATOM 2458 O O . LEU A 1 316 ? -0.754 -2.894 -9.940 1.00 97.31 316 LEU A O 1
ATOM 2462 N N . GLY A 1 317 ? -2.013 -3.833 -8.327 1.00 98.06 317 GLY A N 1
ATOM 2463 C CA . GLY A 1 317 ? -1.818 -2.748 -7.361 1.00 98.06 317 GLY A CA 1
ATOM 2464 C C . GLY A 1 317 ? -0.345 -2.554 -7.007 1.00 98.06 317 GLY A C 1
ATOM 2465 O O . GLY A 1 317 ? 0.164 -1.439 -7.058 1.00 98.06 317 GLY A O 1
ATOM 2466 N N . LEU A 1 318 ? 0.369 -3.651 -6.761 1.00 98.00 318 LEU A N 1
ATOM 2467 C CA . LEU A 1 318 ? 1.787 -3.612 -6.430 1.00 98.00 318 LEU A CA 1
ATOM 2468 C C . LEU A 1 318 ? 2.665 -3.200 -7.621 1.00 98.00 318 LEU A C 1
ATOM 2470 O O . LEU A 1 318 ? 3.607 -2.430 -7.451 1.00 98.00 318 LEU A O 1
ATOM 2474 N N . ALA A 1 319 ? 2.338 -3.663 -8.830 1.00 98.56 319 ALA A N 1
ATOM 2475 C CA . ALA A 1 319 ? 3.041 -3.269 -10.046 1.00 98.56 319 ALA A CA 1
ATOM 2476 C C . ALA A 1 319 ? 2.911 -1.762 -10.312 1.00 98.56 319 ALA A C 1
ATOM 2478 O O . ALA A 1 319 ? 3.901 -1.087 -10.594 1.00 98.56 319 ALA A O 1
ATOM 2479 N N . LYS A 1 320 ? 1.697 -1.216 -10.158 1.00 98.62 320 LYS A N 1
ATOM 2480 C CA . LYS A 1 320 ? 1.448 0.227 -10.256 1.00 98.62 320 LYS A CA 1
ATOM 2481 C C . LYS A 1 320 ? 2.160 1.024 -9.170 1.00 98.62 320 LYS A C 1
ATOM 2483 O O . LYS A 1 320 ? 2.684 2.094 -9.475 1.00 98.62 320 LYS A O 1
ATOM 2488 N N . GLU A 1 321 ? 2.238 0.500 -7.950 1.00 98.62 321 GLU A N 1
ATOM 2489 C CA . GLU A 1 321 ? 2.980 1.156 -6.875 1.00 98.62 321 GLU A CA 1
ATOM 2490 C C . GLU A 1 321 ? 4.482 1.197 -7.144 1.00 98.62 321 GLU A C 1
ATOM 2492 O O . GLU A 1 321 ? 5.070 2.275 -7.108 1.00 98.62 321 GLU A O 1
ATOM 2497 N N . GLY A 1 322 ? 5.100 0.059 -7.475 1.00 98.31 322 GLY A N 1
ATOM 2498 C CA . GLY A 1 322 ? 6.527 0.011 -7.798 1.00 98.31 322 GLY A CA 1
ATOM 2499 C C . GLY A 1 322 ? 6.882 0.963 -8.940 1.00 98.31 322 GLY A C 1
ATOM 2500 O O . GLY A 1 322 ? 7.850 1.717 -8.847 1.00 98.31 322 GLY A O 1
ATOM 2501 N N . ALA A 1 323 ? 6.043 0.998 -9.979 1.00 98.50 323 ALA A N 1
ATOM 2502 C CA . ALA A 1 323 ? 6.207 1.930 -11.084 1.00 98.50 323 ALA A CA 1
ATOM 2503 C C . ALA A 1 323 ? 6.085 3.399 -10.657 1.00 98.50 323 ALA A C 1
ATOM 2505 O O . ALA A 1 323 ? 6.894 4.227 -11.077 1.00 98.50 323 ALA A O 1
ATOM 2506 N N . LEU A 1 324 ? 5.103 3.726 -9.808 1.00 97.81 324 LEU A N 1
ATOM 2507 C CA . LEU A 1 324 ? 4.925 5.077 -9.284 1.00 97.81 324 LEU A CA 1
ATOM 2508 C C . LEU A 1 324 ? 6.130 5.514 -8.449 1.00 97.81 324 LEU A C 1
ATOM 2510 O O . LEU A 1 324 ? 6.630 6.605 -8.696 1.00 97.81 324 LEU A O 1
ATOM 2514 N N . LYS A 1 325 ? 6.634 4.671 -7.535 1.00 97.44 325 LYS A N 1
ATOM 2515 C CA . LYS A 1 325 ? 7.817 4.996 -6.720 1.00 97.44 325 LYS A CA 1
ATOM 2516 C C . LYS A 1 325 ? 9.025 5.302 -7.592 1.00 97.44 325 LYS A C 1
ATOM 2518 O O . LYS A 1 325 ? 9.620 6.361 -7.438 1.00 97.44 325 LYS A O 1
ATOM 2523 N N . ILE A 1 326 ? 9.349 4.424 -8.545 1.00 97.94 326 ILE A N 1
ATOM 2524 C CA . ILE A 1 326 ? 10.477 4.641 -9.462 1.00 97.94 326 ILE A CA 1
ATOM 2525 C C . ILE A 1 326 ? 10.276 5.946 -10.241 1.00 97.94 326 ILE A C 1
ATOM 2527 O O . ILE A 1 326 ? 11.175 6.779 -10.283 1.00 97.94 326 ILE A O 1
ATOM 2531 N N . ARG A 1 327 ? 9.090 6.171 -10.812 1.00 95.81 327 ARG A N 1
ATOM 2532 C CA . ARG A 1 327 ? 8.798 7.387 -11.580 1.00 95.81 327 ARG A CA 1
ATOM 2533 C C . ARG A 1 327 ? 8.924 8.664 -10.744 1.00 95.81 327 ARG A C 1
ATOM 2535 O O . ARG A 1 327 ? 9.478 9.637 -11.247 1.00 95.81 327 ARG A O 1
ATOM 2542 N N . GLU A 1 328 ? 8.424 8.663 -9.509 1.00 95.00 328 GLU A N 1
ATOM 2543 C CA . GLU A 1 328 ? 8.453 9.823 -8.608 1.00 95.00 328 GLU A CA 1
ATOM 2544 C C . GLU A 1 328 ? 9.883 10.218 -8.235 1.00 95.00 328 GLU A C 1
ATOM 2546 O O . GLU A 1 328 ? 10.215 11.393 -8.334 1.00 95.00 328 GLU A O 1
ATOM 2551 N N . VAL A 1 329 ? 10.739 9.262 -7.851 1.00 96.19 329 VAL A N 1
ATOM 2552 C CA . VAL A 1 329 ? 12.087 9.597 -7.351 1.00 96.19 329 VAL A CA 1
ATOM 2553 C C . VAL A 1 329 ? 13.175 9.572 -8.424 1.00 96.19 329 VAL A C 1
ATOM 2555 O O . VAL A 1 329 ? 14.131 10.333 -8.336 1.00 96.19 329 VAL A O 1
ATOM 2558 N N . VAL A 1 330 ? 13.038 8.749 -9.470 1.00 96.12 330 VAL A N 1
ATOM 2559 C CA . VAL A 1 330 ? 14.036 8.616 -10.553 1.00 96.12 330 VAL A CA 1
ATOM 2560 C C . VAL A 1 330 ? 13.726 9.539 -11.734 1.00 96.12 330 VAL A C 1
ATOM 2562 O O . VAL A 1 330 ? 14.614 9.823 -12.537 1.00 96.12 330 VAL A O 1
ATOM 2565 N N . LEU A 1 331 ? 12.490 10.029 -11.871 1.00 94.06 331 LEU A N 1
ATOM 2566 C CA . LEU A 1 331 ? 12.054 10.880 -12.987 1.00 94.06 331 LEU A CA 1
ATOM 2567 C C . LEU A 1 331 ? 12.280 10.223 -14.361 1.00 94.06 331 LEU A C 1
ATOM 2569 O O . LEU A 1 331 ? 12.911 10.790 -15.256 1.00 94.06 331 LEU A O 1
ATOM 2573 N N . ASN A 1 332 ? 11.810 8.986 -14.523 1.00 91.69 332 ASN A N 1
ATOM 2574 C CA . ASN A 1 332 ? 11.803 8.266 -15.798 1.00 91.69 332 ASN A CA 1
ATOM 2575 C C . ASN A 1 332 ? 10.388 7.775 -16.162 1.00 91.69 332 ASN A C 1
ATOM 2577 O O . ASN A 1 332 ? 9.456 7.848 -15.358 1.00 91.69 332 ASN A O 1
ATOM 2581 N N . HIS A 1 333 ? 10.212 7.267 -17.383 1.00 94.56 333 HIS A N 1
ATOM 2582 C CA . HIS A 1 333 ? 8.939 6.701 -17.823 1.00 94.56 333 HIS A CA 1
ATOM 2583 C C . HIS A 1 333 ? 8.782 5.259 -17.325 1.00 94.56 333 HIS A C 1
ATOM 2585 O O . HIS A 1 333 ? 9.062 4.300 -18.050 1.00 94.56 333 HIS A O 1
ATOM 2591 N N . THR A 1 334 ? 8.345 5.105 -16.076 1.00 96.94 334 THR A N 1
ATOM 2592 C CA . THR A 1 334 ? 8.014 3.790 -15.519 1.00 96.94 334 THR A CA 1
ATOM 2593 C C . THR A 1 334 ? 6.503 3.585 -15.455 1.00 96.94 334 THR A C 1
ATOM 2595 O O . THR A 1 334 ? 5.785 4.384 -14.848 1.00 96.94 334 THR A O 1
ATOM 2598 N N . GLU A 1 335 ? 6.024 2.500 -16.064 1.00 97.62 335 GLU A N 1
ATOM 2599 C CA . GLU A 1 335 ? 4.608 2.126 -16.089 1.00 97.62 335 GLU A CA 1
ATOM 2600 C C . GLU A 1 335 ? 4.361 0.790 -15.378 1.00 97.62 335 GLU A C 1
ATOM 2602 O O . GLU A 1 335 ? 5.142 -0.151 -15.499 1.00 97.62 335 GLU A O 1
ATOM 2607 N N . GLY A 1 336 ? 3.261 0.719 -14.623 1.00 97.94 336 GLY A N 1
ATOM 2608 C CA . GLY A 1 336 ? 2.830 -0.478 -13.907 1.00 97.94 336 GLY A CA 1
ATOM 2609 C C . GLY A 1 336 ? 1.545 -1.060 -14.492 1.00 97.94 336 GLY A C 1
ATOM 2610 O O . GLY A 1 336 ? 0.541 -0.344 -14.618 1.00 97.94 336 GLY A O 1
ATOM 2611 N N . GLY A 1 337 ? 1.548 -2.356 -14.798 1.00 96.94 337 GLY A N 1
ATOM 2612 C CA . GLY A 1 337 ? 0.446 -3.025 -15.491 1.00 96.94 337 GLY A CA 1
ATOM 2613 C C . GLY A 1 337 ? 0.282 -4.503 -15.146 1.00 96.94 337 GLY A C 1
ATOM 2614 O O . GLY A 1 337 ? 1.048 -5.081 -14.373 1.00 96.94 337 GLY A O 1
ATOM 2615 N N . GLU A 1 338 ? -0.758 -5.105 -15.720 1.00 95.94 338 GLU A N 1
ATOM 2616 C CA . GLU A 1 338 ? -0.995 -6.547 -15.643 1.00 95.94 338 GLU A CA 1
ATOM 2617 C C . GLU A 1 338 ? -0.119 -7.256 -16.691 1.00 95.94 338 GLU A C 1
ATOM 2619 O O . GLU A 1 338 ? 0.019 -6.793 -17.828 1.00 95.94 338 GLU A O 1
ATOM 2624 N N . ALA A 1 339 ? 0.536 -8.348 -16.295 1.00 94.81 339 ALA A N 1
ATOM 2625 C CA . ALA A 1 339 ? 1.555 -8.999 -17.111 1.00 94.81 339 ALA A CA 1
ATOM 2626 C C . ALA A 1 339 ? 1.019 -9.605 -18.422 1.00 94.81 339 ALA A C 1
ATOM 2628 O O . ALA A 1 339 ? 1.701 -9.559 -19.449 1.00 94.81 339 ALA A O 1
ATOM 2629 N N . ALA A 1 340 ? -0.181 -10.180 -18.413 1.00 92.00 340 ALA A N 1
ATOM 2630 C CA . ALA A 1 340 ? -0.836 -10.730 -19.591 1.00 92.00 340 ALA A CA 1
ATOM 2631 C C . ALA A 1 340 ? -1.308 -9.640 -20.564 1.00 92.00 340 ALA A C 1
ATOM 2633 O O . ALA A 1 340 ? -1.222 -9.872 -21.771 1.00 92.00 340 ALA A O 1
ATOM 2634 N N . GLU A 1 341 ? -1.707 -8.458 -20.083 1.00 94.81 341 GLU A N 1
ATOM 2635 C CA . GLU A 1 341 ? -2.092 -7.315 -20.935 1.00 94.81 341 GLU A CA 1
ATOM 2636 C C . GLU A 1 341 ? -0.913 -6.710 -21.709 1.00 94.81 341 GLU A C 1
ATOM 2638 O O . GLU A 1 341 ? -1.085 -6.107 -22.773 1.00 94.81 341 GLU A O 1
ATOM 2643 N N . PHE A 1 342 ? 0.320 -6.930 -21.246 1.00 94.75 342 PHE A N 1
ATOM 2644 C CA . PHE A 1 342 ? 1.504 -6.387 -21.907 1.00 94.75 342 PHE A CA 1
ATOM 2645 C C . PHE A 1 342 ? 1.650 -6.875 -23.361 1.00 94.75 342 PHE A C 1
ATOM 2647 O O . PHE A 1 342 ? 2.069 -6.123 -24.238 1.00 94.75 342 PHE A O 1
ATOM 2654 N N . LYS A 1 343 ? 1.241 -8.116 -23.667 1.00 91.19 343 LYS A N 1
ATOM 2655 C CA . LYS A 1 343 ? 1.303 -8.667 -25.037 1.00 91.19 343 LYS A CA 1
ATOM 2656 C C . LYS A 1 343 ? 0.235 -8.104 -25.986 1.00 91.19 343 LYS A C 1
ATOM 2658 O O . LYS A 1 343 ? 0.303 -8.372 -27.182 1.00 91.19 343 LYS A O 1
ATOM 2663 N N . HIS A 1 344 ? -0.744 -7.369 -25.462 1.00 92.06 344 HIS A N 1
ATOM 2664 C CA . HIS A 1 344 ? -1.895 -6.852 -26.200 1.00 92.06 344 HIS A CA 1
ATOM 2665 C C . HIS A 1 344 ? -1.683 -5.412 -26.707 1.00 92.06 344 HIS A C 1
ATOM 2667 O O . HIS A 1 344 ? -2.637 -4.670 -26.903 1.00 92.06 344 HIS A O 1
ATOM 2673 N N . GLY A 1 345 ? -0.425 -5.024 -26.950 1.00 87.75 345 GLY A N 1
ATOM 2674 C CA . GLY A 1 345 ? -0.053 -3.744 -27.561 1.00 87.75 345 GLY A CA 1
ATOM 2675 C C . GLY A 1 345 ? 1.197 -3.131 -26.936 1.00 87.75 345 GLY A C 1
ATOM 2676 O O . GLY A 1 345 ? 2.086 -2.694 -27.652 1.00 87.75 345 GLY A O 1
ATOM 2677 N N . HIS A 1 346 ? 1.322 -3.170 -25.609 1.00 88.88 346 HIS A N 1
ATOM 2678 C CA . HIS A 1 346 ? 2.426 -2.524 -24.886 1.00 88.88 346 HIS A CA 1
ATOM 2679 C C . HIS A 1 346 ? 3.807 -3.103 -25.246 1.00 88.88 346 HIS A C 1
ATOM 2681 O O . HIS A 1 346 ? 4.799 -2.379 -25.308 1.00 88.88 346 HIS A O 1
ATOM 2687 N N . ASN A 1 347 ? 3.882 -4.400 -25.558 1.00 89.69 347 ASN A N 1
ATOM 2688 C CA . ASN A 1 347 ? 5.114 -5.085 -25.949 1.00 89.69 347 ASN A CA 1
ATOM 2689 C C . ASN A 1 347 ? 5.718 -4.611 -27.281 1.00 89.69 347 ASN A C 1
ATOM 2691 O O . ASN A 1 347 ? 6.829 -5.034 -27.603 1.00 89.69 347 ASN A O 1
ATOM 2695 N N . THR A 1 348 ? 5.052 -3.739 -28.048 1.00 87.38 348 THR A N 1
ATOM 2696 C CA . THR A 1 348 ? 5.663 -3.093 -29.223 1.00 87.38 348 THR A CA 1
ATOM 2697 C C . THR A 1 348 ? 6.823 -2.177 -28.842 1.00 87.38 348 THR A C 1
ATOM 2699 O O . THR A 1 348 ? 7.617 -1.810 -29.703 1.00 87.38 348 THR A O 1
ATOM 2702 N N . ILE A 1 349 ? 6.943 -1.821 -27.558 1.00 86.75 349 ILE A N 1
ATOM 2703 C CA . ILE A 1 349 ? 8.112 -1.137 -26.998 1.00 86.75 349 ILE A CA 1
ATOM 2704 C C . ILE A 1 349 ? 9.342 -2.052 -26.885 1.00 86.75 349 ILE A C 1
ATOM 2706 O O . ILE A 1 349 ? 10.422 -1.587 -26.5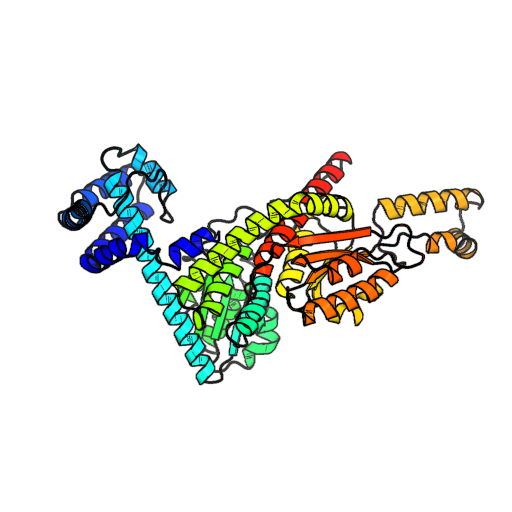49 1.00 86.75 349 ILE A O 1
ATOM 2710 N N . LEU A 1 350 ? 9.213 -3.360 -27.107 1.00 86.75 350 LEU A N 1
ATOM 2711 C CA . LEU A 1 350 ? 10.364 -4.257 -27.117 1.00 86.75 350 LEU A CA 1
ATOM 2712 C C . LEU A 1 350 ? 11.055 -4.243 -28.484 1.00 86.75 350 LEU A C 1
ATOM 2714 O O . LEU A 1 350 ? 10.435 -4.011 -29.522 1.00 86.75 350 LEU A O 1
ATOM 2718 N N . GLY A 1 351 ? 12.338 -4.587 -28.491 1.00 75.50 351 GLY A N 1
ATOM 2719 C CA . GLY A 1 351 ? 13.128 -4.728 -29.707 1.00 75.50 351 GLY A CA 1
ATOM 2720 C C . GLY A 1 351 ? 14.007 -3.514 -29.968 1.00 75.50 351 GLY A C 1
ATOM 2721 O O . GLY A 1 351 ? 14.612 -2.978 -29.051 1.00 75.50 351 GLY A O 1
ATOM 2722 N N . ARG A 1 352 ? 14.127 -3.126 -31.240 1.00 68.75 352 ARG A N 1
ATOM 2723 C CA . ARG A 1 352 ? 14.946 -1.986 -31.671 1.00 68.75 352 ARG A CA 1
ATOM 2724 C C . ARG A 1 352 ? 14.060 -0.760 -31.808 1.00 68.75 352 ARG A C 1
ATOM 2726 O O . ARG A 1 352 ? 13.514 -0.497 -32.877 1.00 68.75 352 ARG A O 1
ATOM 2733 N N . ASN A 1 353 ? 13.877 -0.056 -30.707 1.00 63.62 353 ASN A N 1
ATOM 2734 C CA . ASN A 1 353 ? 13.042 1.130 -30.608 1.00 63.62 353 ASN A CA 1
ATOM 2735 C C . ASN A 1 353 ? 13.871 2.370 -30.251 1.00 63.62 353 ASN A C 1
ATOM 2737 O O . ASN A 1 353 ? 14.997 2.287 -29.777 1.00 63.62 353 ASN A O 1
ATOM 2741 N N . SER A 1 354 ? 13.306 3.546 -30.518 1.00 59.12 354 SER A N 1
ATOM 2742 C CA . SER A 1 354 ? 13.979 4.848 -30.436 1.00 59.12 354 SER A CA 1
ATOM 2743 C C . SER A 1 354 ? 14.057 5.437 -29.022 1.00 59.12 354 SER A C 1
ATOM 2745 O O . SER A 1 354 ? 14.184 6.651 -28.866 1.00 59.12 354 SER A O 1
ATOM 2747 N N . ILE A 1 355 ? 13.917 4.606 -27.989 1.00 63.59 355 ILE A N 1
ATOM 2748 C CA . ILE A 1 355 ? 14.030 5.039 -26.596 1.00 63.59 355 ILE A CA 1
ATOM 2749 C C . ILE A 1 355 ? 15.474 4.801 -26.173 1.00 63.59 355 ILE A C 1
ATOM 2751 O O . ILE A 1 355 ? 15.848 3.695 -25.795 1.00 63.59 355 ILE A O 1
ATOM 2755 N N . PHE A 1 356 ? 16.285 5.849 -26.270 1.00 67.50 356 PHE A N 1
ATOM 2756 C CA . PHE A 1 356 ? 17.707 5.799 -25.946 1.00 67.50 356 PHE A CA 1
ATOM 2757 C C . PHE A 1 356 ? 17.958 6.389 -24.556 1.00 67.50 356 PHE A C 1
ATOM 2759 O O . PHE A 1 356 ? 17.381 7.417 -24.192 1.00 67.50 356 PHE A O 1
ATOM 2766 N N . SER A 1 357 ? 18.811 5.742 -23.763 1.00 68.06 357 SER A N 1
ATOM 2767 C CA . SER A 1 357 ? 19.529 6.426 -22.683 1.00 68.06 357 SER A CA 1
ATOM 2768 C C . SER A 1 357 ? 20.652 7.295 -23.271 1.00 68.06 357 SER A C 1
ATOM 2770 O O . SER A 1 357 ? 20.984 7.175 -24.452 1.00 68.06 357 SER A O 1
ATOM 2772 N N . LEU A 1 358 ? 21.265 8.167 -22.462 1.00 70.19 358 LEU A N 1
ATOM 2773 C CA . LEU A 1 358 ? 22.403 8.977 -22.925 1.00 70.19 358 LEU A CA 1
ATOM 2774 C C . LEU A 1 358 ? 23.589 8.110 -23.374 1.00 70.19 358 LEU A C 1
ATOM 2776 O O . LEU A 1 358 ? 24.191 8.409 -24.400 1.00 70.19 358 LEU A O 1
ATOM 2780 N N . ALA A 1 359 ? 23.850 6.998 -22.682 1.00 71.19 359 ALA A N 1
ATOM 2781 C CA . ALA A 1 359 ? 24.873 6.034 -23.083 1.00 71.19 359 ALA A CA 1
ATOM 2782 C C . ALA A 1 359 ? 24.540 5.354 -24.425 1.00 71.19 359 ALA A C 1
ATOM 2784 O O . ALA A 1 359 ? 25.421 5.140 -25.256 1.00 71.19 359 ALA A O 1
ATOM 2785 N N . ASP A 1 360 ? 23.262 5.042 -24.673 1.00 73.62 360 ASP A N 1
ATOM 2786 C CA . ASP A 1 360 ? 22.836 4.457 -25.952 1.00 73.62 360 ASP A CA 1
ATOM 2787 C C . ASP A 1 360 ? 23.010 5.468 -27.100 1.00 73.62 360 ASP A C 1
ATOM 2789 O O . ASP A 1 360 ? 23.421 5.098 -28.202 1.00 73.62 360 ASP A O 1
ATOM 2793 N N . LEU A 1 361 ? 22.741 6.752 -26.831 1.00 76.25 361 LEU A N 1
ATOM 2794 C CA . LEU A 1 361 ? 22.929 7.832 -27.794 1.00 76.25 361 LEU A CA 1
ATOM 2795 C C . LEU A 1 361 ? 24.412 8.088 -28.087 1.00 76.25 361 LEU A C 1
ATOM 2797 O O . LEU A 1 361 ? 24.761 8.254 -29.250 1.00 76.25 361 LEU A O 1
ATOM 2801 N N . GLU A 1 362 ? 25.276 8.106 -27.072 1.00 75.50 362 GLU A N 1
ATOM 2802 C CA . GLU A 1 362 ? 26.727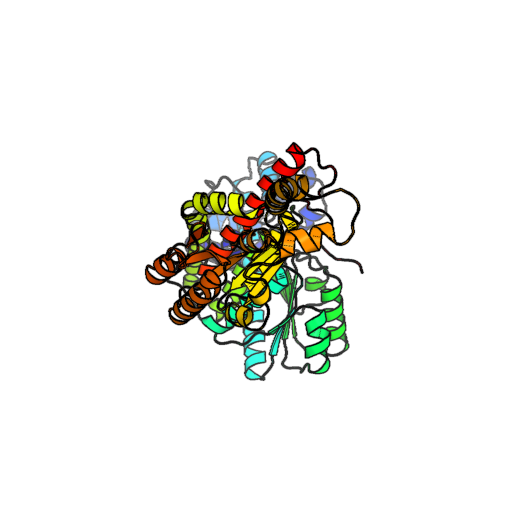 8.268 -27.229 1.00 75.50 362 GLU A CA 1
ATOM 2803 C C . GLU A 1 362 ? 27.316 7.172 -28.125 1.00 75.50 362 GLU A C 1
ATOM 2805 O O . GLU A 1 362 ? 27.886 7.475 -29.172 1.00 75.50 362 GLU A O 1
ATOM 2810 N N . ASN A 1 363 ? 27.057 5.902 -27.797 1.00 75.94 363 ASN A N 1
ATOM 2811 C CA . ASN A 1 363 ? 27.522 4.757 -28.586 1.00 75.94 363 ASN A CA 1
ATOM 2812 C C . ASN A 1 363 ? 27.039 4.816 -30.044 1.00 75.94 363 ASN A C 1
ATOM 2814 O O . ASN A 1 363 ? 27.790 4.528 -30.985 1.00 75.94 363 ASN A O 1
ATOM 2818 N N . PHE A 1 364 ? 25.776 5.207 -30.246 1.00 78.75 364 PHE A N 1
ATOM 2819 C CA . PHE A 1 364 ? 25.222 5.397 -31.582 1.00 78.75 364 PHE A CA 1
ATOM 2820 C C . PHE A 1 364 ? 25.906 6.553 -32.320 1.00 78.75 364 PHE A C 1
ATOM 2822 O O . PHE A 1 364 ? 26.254 6.408 -33.492 1.00 78.75 364 PHE A O 1
ATOM 2829 N N . LEU A 1 365 ? 26.111 7.694 -31.654 1.00 80.44 365 LEU A N 1
ATOM 2830 C CA . LEU A 1 365 ? 26.730 8.881 -32.238 1.00 80.44 365 LEU A CA 1
ATOM 2831 C C . LEU A 1 365 ? 28.188 8.641 -32.613 1.00 80.44 365 LEU A C 1
ATOM 2833 O O . LEU A 1 365 ? 28.593 9.104 -33.675 1.00 80.44 365 LEU A O 1
ATOM 2837 N N . ASP A 1 366 ? 28.958 7.915 -31.810 1.00 80.88 366 ASP A N 1
ATOM 2838 C CA . ASP A 1 366 ? 30.350 7.589 -32.125 1.00 80.88 366 ASP A CA 1
ATOM 2839 C C . ASP A 1 366 ? 30.448 6.674 -33.345 1.00 80.88 366 ASP A C 1
ATOM 2841 O O . ASP A 1 366 ? 31.178 6.967 -34.300 1.00 80.88 366 ASP A O 1
ATOM 2845 N N . SER A 1 367 ? 29.623 5.625 -33.375 1.00 80.25 367 SER A N 1
ATOM 2846 C CA . SER A 1 367 ? 29.522 4.719 -34.523 1.00 80.25 367 SER A CA 1
ATOM 2847 C C . SER A 1 367 ? 29.078 5.469 -35.785 1.00 80.25 367 SER A C 1
ATOM 2849 O O . SER A 1 367 ? 29.657 5.310 -36.863 1.00 80.25 367 SER A O 1
ATOM 2851 N N . TYR A 1 368 ? 28.084 6.352 -35.651 1.00 82.44 368 TYR A N 1
ATOM 2852 C CA . TYR A 1 368 ? 27.598 7.190 -36.741 1.00 82.44 368 TYR A CA 1
ATOM 2853 C C . TYR A 1 368 ? 28.654 8.196 -37.214 1.00 82.44 368 TYR A C 1
ATOM 2855 O O . TYR A 1 368 ? 28.837 8.353 -38.417 1.00 82.44 368 TYR A O 1
ATOM 2863 N N . ARG A 1 369 ? 29.367 8.873 -36.304 1.00 80.44 369 ARG A N 1
ATOM 2864 C CA . ARG A 1 369 ? 30.405 9.869 -36.626 1.00 80.44 369 ARG A CA 1
ATOM 2865 C C . ARG A 1 369 ? 31.565 9.244 -37.384 1.00 80.44 369 ARG A C 1
ATOM 2867 O O . ARG A 1 369 ? 31.998 9.826 -38.376 1.00 80.44 369 ARG A O 1
ATOM 2874 N N . SER A 1 370 ? 32.014 8.063 -36.960 1.00 80.56 370 SER A N 1
ATOM 2875 C CA . SER A 1 370 ? 33.054 7.295 -37.653 1.00 80.56 370 SER A CA 1
ATOM 2876 C C . SER A 1 370 ? 32.680 7.043 -39.120 1.00 80.56 370 SER A C 1
ATOM 2878 O O . SER A 1 370 ? 33.452 7.340 -40.031 1.00 80.56 370 SER A O 1
ATOM 2880 N N . LEU A 1 371 ? 31.441 6.614 -39.376 1.00 77.50 371 LEU A N 1
ATOM 2881 C CA . LEU A 1 371 ? 30.945 6.385 -40.737 1.00 77.50 371 LEU A CA 1
ATOM 2882 C C . LEU A 1 371 ? 30.696 7.690 -41.500 1.00 77.50 371 LEU A C 1
ATOM 2884 O O . LEU A 1 371 ? 31.021 7.798 -42.683 1.00 77.50 371 LEU A O 1
ATOM 2888 N N . ALA A 1 372 ? 30.165 8.709 -40.827 1.00 75.62 372 ALA A N 1
ATOM 2889 C CA . ALA A 1 372 ? 29.880 10.002 -41.423 1.00 75.62 372 ALA A CA 1
ATOM 2890 C C . ALA A 1 372 ? 31.152 10.736 -41.857 1.00 75.62 372 ALA A C 1
ATOM 2892 O O . ALA A 1 372 ? 31.088 11.477 -42.833 1.00 75.62 372 ALA A O 1
ATOM 2893 N N . ALA A 1 373 ? 32.301 10.514 -41.209 1.00 74.75 373 ALA A N 1
ATOM 2894 C CA . ALA A 1 373 ? 33.579 11.128 -41.579 1.00 74.75 373 ALA A CA 1
ATOM 2895 C C . ALA A 1 373 ? 33.974 10.884 -43.052 1.00 74.75 373 ALA A C 1
ATOM 2897 O O . ALA A 1 373 ? 34.654 11.712 -43.649 1.00 74.75 373 ALA A O 1
ATOM 2898 N N . SER A 1 374 ? 33.486 9.796 -43.659 1.00 70.44 374 SER A N 1
ATOM 2899 C CA . SER A 1 374 ? 33.703 9.458 -45.075 1.00 70.44 374 SER A CA 1
ATOM 2900 C C . SER A 1 374 ? 32.738 10.143 -46.065 1.00 70.44 374 SER A C 1
ATOM 2902 O O . SER A 1 374 ? 32.871 9.954 -47.270 1.00 70.44 374 SER A O 1
ATOM 2904 N N . HIS A 1 375 ? 31.767 10.932 -45.585 1.00 64.38 375 HIS A N 1
ATOM 2905 C CA . HIS A 1 375 ? 30.730 11.592 -46.394 1.00 64.38 375 HIS A CA 1
ATOM 2906 C C . HIS A 1 375 ? 30.775 13.129 -46.219 1.00 64.38 375 HIS A C 1
ATOM 2908 O O . HIS A 1 375 ? 30.908 13.590 -45.081 1.00 64.38 375 HIS A O 1
ATOM 2914 N N . PRO A 1 376 ? 30.610 13.950 -47.278 1.00 60.78 376 PRO A N 1
ATOM 2915 C CA . PRO A 1 376 ? 30.706 15.414 -47.189 1.00 60.78 376 PRO A CA 1
ATOM 2916 C C . PRO A 1 376 ? 29.647 16.053 -46.259 1.00 60.78 376 PRO A C 1
ATOM 2918 O O . PRO A 1 376 ? 28.516 15.562 -46.186 1.00 60.78 376 PRO A O 1
ATOM 2921 N N . PRO A 1 377 ? 29.947 17.161 -45.550 1.00 59.47 377 PRO A N 1
ATOM 2922 C CA . PRO A 1 377 ? 28.953 17.896 -44.761 1.00 59.47 377 PRO A CA 1
ATOM 2923 C C . PRO A 1 377 ? 27.923 18.628 -45.643 1.00 59.47 377 PRO A C 1
ATOM 2925 O O . PRO A 1 377 ? 28.305 19.243 -46.631 1.00 59.47 377 PRO A O 1
ATOM 2928 N N . GLY A 1 378 ? 26.639 18.639 -45.248 1.00 57.44 378 GLY A N 1
ATOM 2929 C CA . GLY A 1 378 ? 25.644 19.602 -45.764 1.00 57.44 378 GLY A CA 1
ATOM 2930 C C . GLY A 1 378 ? 24.341 19.039 -46.350 1.00 57.44 378 GLY A C 1
ATOM 2931 O O . GLY A 1 378 ? 23.368 19.782 -46.456 1.00 57.44 378 GLY A O 1
ATOM 2932 N N . GLU A 1 379 ? 24.253 17.749 -46.678 1.00 58.66 379 GLU A N 1
ATOM 2933 C CA . GLU A 1 379 ? 23.031 17.194 -47.279 1.00 58.66 379 GLU A CA 1
ATOM 2934 C C . GLU A 1 379 ? 22.052 16.625 -46.240 1.00 58.66 379 GLU A C 1
ATOM 2936 O O . GLU A 1 379 ? 22.402 15.759 -45.435 1.00 58.66 379 GLU A O 1
ATOM 2941 N N . LYS A 1 380 ? 20.777 17.041 -46.299 1.00 51.88 380 LYS A N 1
ATOM 2942 C CA . LYS A 1 380 ? 19.683 16.455 -45.493 1.00 51.88 380 LYS A CA 1
ATOM 2943 C C . LYS A 1 380 ? 19.507 14.941 -45.737 1.00 51.88 380 LYS A C 1
ATOM 2945 O O . LYS A 1 380 ? 1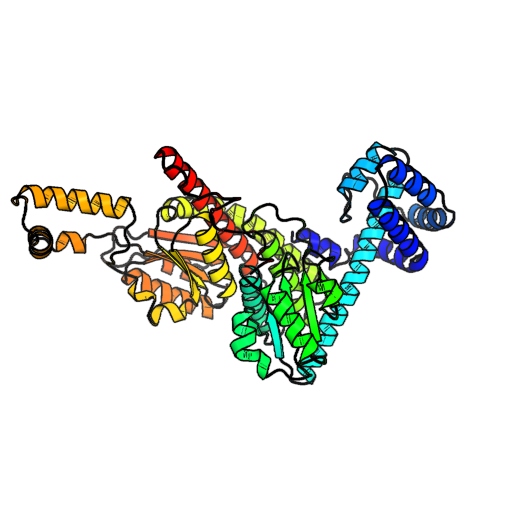8.943 14.254 -44.888 1.00 51.88 380 LYS A O 1
ATOM 2950 N N . SER A 1 381 ? 19.999 14.409 -46.862 1.00 56.78 381 SER A N 1
ATOM 2951 C CA . SER A 1 381 ? 20.020 12.977 -47.200 1.00 56.78 381 SER A CA 1
ATOM 2952 C C . SER A 1 381 ? 21.154 12.191 -46.536 1.00 56.78 381 SER A C 1
ATOM 2954 O O . SER A 1 381 ? 21.022 10.974 -46.444 1.00 56.78 381 SER A O 1
ATOM 2956 N N . ARG A 1 382 ? 22.213 12.835 -46.016 1.00 69.62 382 ARG A N 1
ATOM 2957 C CA . ARG A 1 382 ? 23.430 12.166 -45.506 1.00 69.62 382 ARG A CA 1
ATOM 2958 C C . ARG A 1 382 ? 23.138 11.138 -44.415 1.00 69.62 382 ARG A C 1
ATOM 2960 O O . ARG A 1 382 ? 23.599 10.007 -44.495 1.00 69.62 382 ARG A O 1
ATOM 2967 N N . ALA A 1 383 ? 22.330 11.502 -43.418 1.00 67.00 383 ALA A N 1
ATOM 2968 C CA . ALA A 1 383 ? 21.975 10.585 -42.333 1.00 67.00 383 ALA A CA 1
ATOM 2969 C C . ALA A 1 383 ? 21.156 9.393 -42.845 1.00 67.00 383 ALA A C 1
ATOM 2971 O O . ALA A 1 383 ? 21.440 8.244 -42.515 1.00 67.00 383 ALA A O 1
ATOM 2972 N N . ARG A 1 384 ? 20.163 9.657 -43.703 1.00 68.31 384 ARG A N 1
ATOM 2973 C CA . ARG A 1 384 ? 19.321 8.612 -44.295 1.00 68.31 384 ARG A CA 1
ATOM 2974 C C . ARG A 1 384 ? 20.129 7.689 -45.203 1.00 68.31 384 ARG A C 1
ATOM 2976 O O . ARG A 1 384 ? 19.872 6.491 -45.220 1.00 68.31 384 ARG A O 1
ATOM 2983 N N . GLU A 1 385 ? 21.091 8.225 -45.941 1.00 72.69 385 GLU A N 1
ATOM 2984 C CA . GLU A 1 385 ? 21.965 7.459 -46.819 1.00 72.69 385 GLU A CA 1
ATOM 2985 C C . GLU A 1 385 ? 22.948 6.590 -46.038 1.00 72.69 385 GLU A C 1
ATOM 2987 O O . GLU A 1 385 ? 23.044 5.405 -46.342 1.00 72.69 385 GLU A O 1
ATOM 2992 N N . ILE A 1 386 ? 23.584 7.120 -44.989 1.00 74.19 386 ILE A N 1
ATOM 2993 C CA . ILE A 1 386 ? 24.452 6.343 -44.092 1.00 74.19 386 ILE A CA 1
ATOM 2994 C C . ILE A 1 386 ? 23.660 5.215 -43.426 1.00 74.19 386 ILE A C 1
ATOM 2996 O O . ILE A 1 386 ? 24.101 4.072 -43.440 1.00 74.19 386 ILE A O 1
ATOM 3000 N N . LEU A 1 387 ? 22.460 5.490 -42.907 1.00 74.19 387 LEU A N 1
ATOM 3001 C CA . LEU A 1 387 ? 21.614 4.453 -42.302 1.00 74.19 387 LEU A CA 1
ATOM 3002 C C . LEU A 1 387 ? 21.108 3.431 -43.334 1.00 74.19 387 LEU A C 1
ATOM 3004 O O . LEU A 1 387 ? 20.904 2.266 -42.997 1.00 74.19 387 LEU A O 1
ATOM 3008 N N . ARG A 1 388 ? 20.929 3.837 -44.599 1.00 75.81 388 ARG A N 1
ATOM 3009 C CA . ARG A 1 388 ? 20.567 2.939 -45.707 1.00 75.81 388 ARG A CA 1
ATOM 3010 C C . ARG A 1 388 ? 21.733 2.037 -46.118 1.00 75.81 388 ARG A C 1
ATOM 3012 O O . ARG A 1 388 ? 21.499 0.870 -46.416 1.00 75.81 388 ARG A O 1
ATOM 3019 N N . THR A 1 389 ? 22.956 2.564 -46.177 1.00 79.62 389 THR A N 1
ATOM 3020 C CA . THR A 1 389 ? 24.161 1.821 -46.593 1.00 79.62 389 THR A CA 1
ATOM 3021 C C . THR A 1 389 ? 24.772 1.010 -45.453 1.00 79.62 389 THR A C 1
ATOM 3023 O O . THR A 1 389 ? 25.361 -0.038 -45.702 1.00 79.62 389 THR A O 1
ATOM 3026 N N . HIS A 1 390 ? 24.547 1.429 -44.207 1.00 76.31 390 HIS A N 1
ATOM 3027 C CA . HIS A 1 390 ? 25.028 0.782 -42.988 1.00 76.31 390 HIS A CA 1
ATOM 3028 C C . HIS A 1 390 ? 23.862 0.505 -42.028 1.00 76.31 390 HIS A C 1
ATOM 3030 O O . HIS A 1 390 ? 23.827 1.027 -40.910 1.00 76.31 390 HIS A O 1
ATOM 3036 N N . PRO A 1 391 ? 22.890 -0.347 -42.416 1.00 72.94 391 PRO A N 1
ATOM 3037 C CA . PRO A 1 391 ? 21.757 -0.674 -41.554 1.00 72.94 391 PRO A CA 1
ATOM 3038 C C . PRO A 1 391 ? 22.193 -1.382 -40.264 1.00 72.94 391 PRO A C 1
ATOM 3040 O O . PRO A 1 391 ? 21.408 -1.441 -39.319 1.00 72.94 391 PRO A O 1
ATOM 3043 N N . SER A 1 392 ? 23.425 -1.910 -40.205 1.00 70.69 392 SER A N 1
ATOM 3044 C CA . SER A 1 392 ? 24.046 -2.444 -38.987 1.00 70.69 392 SER A CA 1
ATOM 3045 C C . SER A 1 392 ? 24.012 -1.450 -37.828 1.00 70.69 392 SER A C 1
ATOM 3047 O O . SER A 1 392 ? 23.703 -1.877 -36.729 1.00 70.69 392 SER A O 1
ATOM 3049 N N . LEU A 1 393 ? 24.154 -0.141 -38.073 1.00 69.69 393 LEU A N 1
ATOM 3050 C CA . LEU A 1 393 ? 24.033 0.899 -37.040 1.00 69.69 393 LEU A CA 1
ATOM 3051 C C . LEU A 1 393 ? 22.703 0.849 -36.281 1.00 69.69 393 LEU A C 1
ATOM 3053 O O . LEU A 1 393 ? 22.660 1.060 -35.076 1.00 69.69 393 LEU A O 1
ATOM 3057 N N . ILE A 1 394 ? 21.607 0.567 -36.991 1.00 69.25 394 ILE A N 1
ATOM 3058 C CA . ILE A 1 394 ? 20.286 0.388 -36.377 1.00 69.25 394 ILE A CA 1
ATOM 3059 C C . ILE A 1 394 ? 20.157 -1.030 -35.818 1.00 69.25 394 ILE A C 1
ATOM 3061 O O . ILE A 1 394 ? 19.505 -1.242 -34.799 1.00 69.25 394 ILE A O 1
ATOM 3065 N N . LYS A 1 395 ? 20.769 -2.027 -36.471 1.00 65.88 395 LYS A N 1
ATOM 3066 C CA . LYS A 1 395 ? 20.714 -3.420 -36.011 1.00 65.88 395 LYS A CA 1
ATOM 3067 C C . LYS A 1 395 ? 21.509 -3.665 -34.717 1.00 65.88 395 LYS A C 1
ATOM 3069 O O . LYS A 1 395 ? 21.186 -4.593 -33.979 1.00 65.88 395 LYS A O 1
ATOM 3074 N N . GLU A 1 396 ? 22.520 -2.859 -34.457 1.00 64.31 396 GLU A N 1
ATOM 3075 C CA . GLU A 1 396 ? 23.387 -2.930 -33.281 1.00 64.31 396 GLU A CA 1
ATOM 3076 C C . GLU A 1 396 ? 22.887 -2.040 -32.141 1.00 64.31 396 GLU A C 1
ATOM 3078 O O . GLU A 1 396 ? 23.460 -2.083 -31.055 1.00 64.31 396 GLU A O 1
ATOM 3083 N N . LEU A 1 397 ? 21.795 -1.285 -32.354 1.00 63.97 397 LEU A N 1
ATOM 3084 C CA . LEU A 1 397 ? 21.143 -0.552 -31.274 1.00 63.97 397 LEU A CA 1
ATOM 3085 C C . LEU A 1 397 ? 20.828 -1.497 -30.108 1.00 63.97 397 LEU A C 1
ATOM 3087 O O . LEU A 1 397 ? 20.390 -2.635 -30.338 1.00 63.97 397 LEU A O 1
ATOM 3091 N N . PRO A 1 398 ? 21.050 -1.028 -28.870 1.00 58.69 398 PRO A N 1
ATOM 3092 C CA . PRO A 1 398 ? 21.028 -1.879 -27.702 1.00 58.69 398 PRO A CA 1
ATOM 3093 C C . PRO A 1 398 ? 19.672 -2.558 -27.532 1.00 58.69 398 PRO A C 1
ATOM 3095 O O . PRO A 1 398 ? 18.612 -1.936 -27.556 1.00 58.69 398 PRO A O 1
ATOM 3098 N N . TYR A 1 399 ? 19.748 -3.869 -27.338 1.00 70.06 399 TYR A N 1
ATOM 3099 C CA . TYR A 1 399 ? 18.680 -4.677 -26.774 1.00 70.06 399 TYR A CA 1
ATOM 3100 C C . TYR A 1 399 ? 18.690 -4.539 -25.242 1.00 70.06 399 TYR A C 1
ATOM 3102 O O . TYR A 1 399 ? 19.716 -4.198 -24.656 1.00 70.06 399 TYR A O 1
ATOM 3110 N N . GLY A 1 400 ? 17.563 -4.826 -24.587 1.00 80.38 400 GLY A N 1
ATOM 3111 C CA . GLY A 1 400 ? 17.468 -4.824 -23.123 1.00 80.38 400 GLY A CA 1
ATOM 3112 C C . GLY A 1 400 ? 16.492 -3.787 -22.577 1.00 80.38 400 GLY A C 1
ATOM 3113 O O . GLY A 1 400 ? 16.845 -2.991 -21.704 1.00 80.38 400 GLY A O 1
ATOM 3114 N N . TYR A 1 401 ? 15.256 -3.780 -23.091 1.00 90.25 401 TYR A N 1
ATOM 3115 C CA . TYR A 1 401 ? 14.177 -3.016 -22.460 1.00 90.25 401 TYR A CA 1
ATOM 3116 C C . TYR A 1 401 ? 13.858 -3.638 -21.089 1.00 90.25 401 TYR A C 1
ATOM 3118 O O . TYR A 1 401 ? 13.532 -4.830 -21.053 1.00 90.25 401 TYR A O 1
ATOM 3126 N N . PRO A 1 402 ? 13.926 -2.895 -19.969 1.00 94.25 402 PRO A N 1
ATOM 3127 C CA . PRO A 1 402 ? 13.726 -3.488 -18.653 1.00 94.25 402 PRO A CA 1
ATOM 3128 C C . PRO A 1 402 ? 12.265 -3.857 -18.387 1.00 94.25 402 PRO A C 1
ATOM 3130 O O . PRO A 1 402 ? 11.387 -2.989 -18.333 1.00 94.25 402 PRO A O 1
ATOM 3133 N N . LEU A 1 403 ? 12.022 -5.146 -18.152 1.00 97.25 403 LEU A N 1
ATOM 3134 C CA . LEU A 1 403 ? 10.765 -5.657 -17.615 1.00 97.25 403 LEU A CA 1
ATOM 3135 C C . LEU A 1 403 ? 10.986 -6.189 -16.201 1.00 97.25 403 LEU A C 1
ATOM 3137 O O . LEU A 1 403 ? 11.739 -7.142 -15.987 1.00 97.25 403 LEU A O 1
ATOM 3141 N N . ILE A 1 404 ? 10.292 -5.581 -15.243 1.00 98.56 404 ILE A N 1
ATOM 3142 C CA . ILE A 1 404 ? 10.239 -6.027 -13.856 1.00 98.56 404 ILE A CA 1
ATOM 3143 C C . ILE A 1 404 ? 8.982 -6.876 -13.680 1.00 98.56 404 ILE A C 1
ATOM 3145 O O . ILE A 1 404 ? 7.879 -6.356 -13.784 1.00 98.56 404 ILE A O 1
ATOM 3149 N N . PHE A 1 405 ? 9.124 -8.167 -13.403 1.00 98.50 405 PHE A N 1
ATOM 3150 C CA . PHE A 1 405 ? 8.006 -9.068 -13.133 1.00 98.50 405 PHE A CA 1
ATOM 3151 C C . PHE A 1 405 ? 7.799 -9.254 -11.632 1.00 98.50 405 PHE A C 1
ATOM 3153 O O . PHE A 1 405 ? 8.754 -9.502 -10.899 1.00 98.50 405 PHE A O 1
ATOM 3160 N N . LEU A 1 406 ? 6.544 -9.198 -11.191 1.00 98.19 406 LEU A N 1
ATOM 3161 C CA . LEU A 1 406 ? 6.112 -9.569 -9.846 1.00 98.19 406 LEU A CA 1
ATOM 3162 C C . LEU A 1 406 ? 5.264 -10.836 -9.952 1.00 98.19 406 LEU A C 1
ATOM 3164 O O . LEU A 1 406 ? 4.183 -10.814 -10.548 1.00 98.19 406 LEU A O 1
ATOM 3168 N N . CYS A 1 407 ? 5.754 -11.934 -9.380 1.00 95.50 407 CYS A N 1
ATOM 3169 C CA . CYS A 1 407 ? 5.079 -13.225 -9.429 1.00 95.50 407 CYS A CA 1
ATOM 3170 C C . CYS A 1 407 ? 4.645 -13.656 -8.031 1.00 95.50 407 CYS A C 1
ATOM 3172 O O . CYS A 1 407 ? 5.484 -13.945 -7.177 1.00 95.50 407 CYS A O 1
ATOM 3174 N N . ALA A 1 408 ? 3.332 -13.754 -7.822 1.00 88.12 408 ALA A N 1
ATOM 3175 C CA . ALA A 1 408 ? 2.779 -14.410 -6.646 1.00 88.12 408 ALA A CA 1
ATOM 3176 C C . ALA A 1 408 ? 3.220 -15.894 -6.592 1.00 88.12 408 ALA A C 1
ATOM 3178 O O . ALA A 1 408 ? 3.548 -16.479 -7.630 1.00 88.12 408 ALA A O 1
ATOM 3179 N N . PRO A 1 409 ? 3.241 -16.528 -5.403 1.00 88.31 409 PRO A N 1
ATOM 3180 C CA . PRO A 1 409 ? 3.772 -17.885 -5.239 1.00 88.31 409 PRO A CA 1
ATOM 3181 C C . PRO A 1 409 ? 2.912 -18.999 -5.863 1.00 88.31 409 PRO A C 1
ATOM 3183 O O . PRO A 1 409 ? 3.362 -20.147 -5.927 1.00 88.31 409 PRO A O 1
ATOM 3186 N N . ASP A 1 410 ? 1.706 -18.675 -6.339 1.00 90.50 410 ASP A N 1
ATOM 3187 C CA . ASP A 1 410 ? 0.771 -19.625 -6.942 1.00 90.50 410 ASP A CA 1
ATOM 3188 C C . ASP A 1 410 ? 1.343 -20.307 -8.201 1.00 90.50 410 ASP A C 1
ATOM 3190 O O . ASP A 1 410 ? 2.060 -19.711 -9.009 1.00 90.50 410 ASP A O 1
ATOM 3194 N N . GLU A 1 411 ? 1.030 -21.592 -8.390 1.00 91.94 411 GLU A N 1
ATOM 3195 C CA . GLU A 1 411 ? 1.521 -22.356 -9.540 1.00 91.94 411 GLU A CA 1
ATOM 3196 C C . GLU A 1 411 ? 1.022 -21.837 -10.886 1.00 91.94 411 GLU A C 1
ATOM 3198 O O . GLU A 1 411 ? 1.775 -21.842 -11.865 1.00 91.94 411 GLU A O 1
ATOM 3203 N N . ARG A 1 412 ? -0.245 -21.421 -10.971 1.00 91.81 412 ARG A N 1
ATOM 3204 C CA . ARG A 1 412 ? -0.803 -20.857 -12.199 1.00 91.81 412 ARG A CA 1
ATOM 3205 C C . ARG A 1 412 ? -0.080 -19.560 -12.537 1.00 91.81 412 ARG A C 1
ATOM 3207 O O . ARG A 1 412 ? 0.295 -19.380 -13.696 1.00 91.81 412 ARG A O 1
ATOM 3214 N N . ASP A 1 413 ? 0.167 -18.721 -11.540 1.00 92.75 413 ASP A N 1
ATOM 3215 C CA . ASP A 1 413 ? 0.835 -17.432 -11.719 1.00 92.75 413 ASP A CA 1
ATOM 3216 C C . ASP A 1 413 ? 2.294 -17.607 -12.136 1.00 92.75 413 ASP A C 1
ATOM 3218 O O . ASP A 1 413 ? 2.762 -16.923 -13.051 1.00 92.75 413 ASP A O 1
ATOM 3222 N N . ALA A 1 414 ? 2.988 -18.597 -11.569 1.00 94.94 414 ALA A N 1
ATOM 3223 C CA . ALA A 1 414 ? 4.325 -18.978 -12.007 1.00 94.94 414 ALA A CA 1
ATOM 3224 C C . ALA A 1 414 ? 4.335 -19.436 -13.474 1.00 94.94 414 ALA A C 1
ATOM 3226 O O . ALA A 1 414 ? 5.145 -18.946 -14.259 1.00 94.94 414 ALA A O 1
ATOM 3227 N N . ARG A 1 415 ? 3.405 -20.311 -13.891 1.00 95.62 415 ARG A N 1
ATOM 3228 C CA . ARG A 1 415 ? 3.309 -20.761 -15.296 1.00 95.62 415 ARG A CA 1
ATOM 3229 C C . ARG A 1 415 ? 3.052 -19.603 -16.261 1.00 95.62 415 ARG A C 1
ATOM 3231 O O . ARG A 1 415 ? 3.700 -19.522 -17.306 1.00 95.62 415 ARG A O 1
ATOM 3238 N N . VAL A 1 416 ? 2.127 -18.704 -15.916 1.00 94.50 416 VAL A N 1
ATOM 3239 C CA . VAL A 1 416 ? 1.834 -17.509 -16.722 1.00 94.50 416 VAL A CA 1
ATOM 3240 C C . VAL A 1 416 ? 3.076 -16.625 -16.818 1.00 94.50 416 VAL A C 1
ATOM 3242 O O . VAL A 1 416 ? 3.468 -16.245 -17.922 1.00 94.50 416 VAL A O 1
ATOM 3245 N N . THR A 1 417 ? 3.745 -16.370 -15.695 1.00 96.62 417 THR A N 1
ATOM 3246 C CA . THR A 1 417 ? 4.953 -15.538 -15.641 1.00 96.62 417 THR A CA 1
ATOM 3247 C C . THR A 1 417 ? 6.095 -16.136 -16.465 1.00 96.62 417 THR A C 1
ATOM 3249 O O . THR A 1 417 ? 6.696 -15.425 -17.266 1.00 96.62 417 THR A O 1
ATOM 3252 N N . ILE A 1 418 ? 6.349 -17.447 -16.371 1.00 96.81 418 ILE A N 1
ATOM 3253 C CA . ILE A 1 418 ? 7.347 -18.154 -17.198 1.00 96.81 418 ILE A CA 1
ATOM 3254 C C . ILE A 1 418 ? 7.046 -17.963 -18.689 1.00 96.81 418 ILE A C 1
ATOM 3256 O O . ILE A 1 418 ? 7.934 -17.610 -19.469 1.00 96.81 418 ILE A O 1
ATOM 3260 N N . SER A 1 419 ? 5.784 -18.146 -19.089 1.00 95.50 419 SER A N 1
ATOM 3261 C CA . SER A 1 419 ? 5.361 -17.942 -20.477 1.00 95.50 419 SER A CA 1
ATOM 3262 C C . SER A 1 419 ? 5.602 -16.503 -20.946 1.00 95.50 419 SER A C 1
ATOM 3264 O O . SER A 1 419 ? 6.056 -16.303 -22.077 1.00 95.50 419 SER A O 1
ATOM 3266 N N . GLN A 1 420 ? 5.317 -15.500 -20.108 1.00 95.56 420 GLN A N 1
ATOM 3267 C CA . GLN A 1 420 ? 5.578 -14.093 -20.429 1.00 95.56 420 GLN A CA 1
ATOM 3268 C C . GLN A 1 420 ? 7.081 -13.814 -20.539 1.00 95.56 420 GLN A C 1
ATOM 3270 O O . GLN A 1 420 ? 7.517 -13.234 -21.531 1.00 95.56 420 GLN A O 1
ATOM 3275 N N . ILE A 1 421 ? 7.891 -14.293 -19.591 1.00 96.06 421 ILE A N 1
ATOM 3276 C CA . ILE A 1 421 ? 9.352 -14.134 -19.612 1.00 96.06 421 ILE A CA 1
ATOM 3277 C C . ILE A 1 421 ? 9.929 -14.687 -20.915 1.00 96.06 421 ILE A C 1
ATOM 3279 O O . ILE A 1 421 ? 10.646 -13.975 -21.616 1.00 96.06 421 ILE A O 1
ATOM 3283 N N . HIS A 1 422 ? 9.582 -15.925 -21.286 1.00 95.00 422 HIS A N 1
ATOM 3284 C CA . HIS A 1 422 ? 10.056 -16.530 -22.532 1.00 95.00 422 HIS A CA 1
ATOM 3285 C C . HIS A 1 422 ? 9.641 -15.731 -23.768 1.00 95.00 422 HIS A C 1
ATOM 3287 O O . HIS A 1 422 ? 10.452 -15.537 -24.670 1.00 95.00 422 HIS A O 1
ATOM 3293 N N . THR A 1 423 ? 8.404 -15.238 -23.784 1.00 93.25 423 THR A N 1
ATOM 3294 C CA . THR A 1 423 ? 7.855 -14.428 -24.876 1.00 93.25 423 THR A CA 1
ATOM 3295 C C . THR A 1 423 ? 8.611 -13.108 -25.035 1.00 93.25 423 THR A C 1
ATOM 3297 O O . THR A 1 423 ? 8.932 -12.708 -26.155 1.00 93.25 423 THR A O 1
ATOM 3300 N N . HIS A 1 424 ? 8.920 -12.417 -23.943 1.00 93.44 424 HIS A N 1
ATOM 3301 C CA . HIS A 1 424 ? 9.469 -11.062 -24.020 1.00 93.44 424 HIS A CA 1
ATOM 3302 C C . HIS A 1 424 ? 10.991 -11.037 -24.127 1.00 93.44 424 HIS A C 1
ATOM 3304 O O . HIS A 1 424 ? 11.532 -10.188 -24.834 1.00 93.44 424 HIS A O 1
ATOM 3310 N N . LYS A 1 425 ? 11.700 -12.012 -23.547 1.00 91.19 425 LYS A N 1
ATOM 3311 C CA . LYS A 1 425 ? 13.164 -12.075 -23.673 1.00 91.19 425 LYS A CA 1
ATOM 3312 C C . LYS A 1 425 ? 13.632 -12.313 -25.110 1.00 91.19 425 LYS A C 1
ATOM 3314 O O . LYS A 1 425 ? 14.585 -11.682 -25.548 1.00 91.19 425 LYS A O 1
ATOM 3319 N N . ILE A 1 426 ? 12.921 -13.137 -25.891 1.00 89.31 426 ILE A N 1
ATOM 3320 C CA . ILE A 1 426 ? 13.229 -13.326 -27.325 1.00 89.31 426 ILE A CA 1
ATOM 3321 C C . ILE A 1 426 ? 12.945 -12.069 -28.160 1.00 89.31 426 ILE A C 1
ATOM 3323 O O . ILE A 1 426 ? 13.422 -11.950 -29.282 1.00 89.31 426 ILE A O 1
ATOM 3327 N N . ARG A 1 427 ? 12.153 -11.135 -27.621 1.00 88.50 427 ARG A N 1
ATOM 3328 C CA . ARG A 1 427 ? 11.874 -9.828 -28.224 1.00 88.50 427 ARG A CA 1
ATOM 3329 C C . ARG A 1 427 ? 12.828 -8.748 -27.724 1.00 88.50 427 ARG A C 1
ATOM 3331 O O . ARG A 1 427 ? 12.684 -7.603 -28.134 1.00 88.50 427 ARG A O 1
ATOM 3338 N N . GLY A 1 428 ? 13.807 -9.097 -26.883 1.00 87.12 428 GLY A N 1
ATOM 3339 C CA . GLY A 1 428 ? 14.825 -8.154 -26.445 1.00 87.12 428 GLY A CA 1
ATOM 3340 C C . GLY A 1 428 ? 14.612 -7.503 -25.086 1.00 87.12 428 GLY A C 1
ATOM 3341 O O . GLY A 1 428 ? 15.194 -6.447 -24.843 1.00 87.12 428 GLY A O 1
ATOM 3342 N N . ALA A 1 429 ? 13.760 -8.073 -24.236 1.00 91.94 429 ALA A N 1
ATOM 3343 C CA . ALA A 1 429 ? 13.601 -7.605 -22.866 1.00 91.94 429 ALA A CA 1
ATOM 3344 C C . ALA A 1 429 ? 14.746 -8.087 -21.962 1.00 91.94 429 ALA A C 1
ATOM 3346 O O . ALA A 1 429 ? 15.111 -9.263 -22.009 1.00 91.94 429 ALA A O 1
ATOM 3347 N N . ASP A 1 430 ? 15.227 -7.194 -21.100 1.00 93.88 430 ASP A N 1
ATOM 3348 C CA . ASP A 1 430 ? 16.011 -7.532 -19.911 1.00 93.88 430 ASP A CA 1
ATOM 3349 C C . ASP A 1 430 ? 15.030 -7.863 -18.775 1.00 93.88 430 ASP A C 1
ATOM 3351 O O . ASP A 1 430 ? 14.035 -7.159 -18.584 1.00 93.88 430 ASP A O 1
ATOM 3355 N N . ILE A 1 431 ? 15.281 -8.943 -18.030 1.00 97.00 431 ILE A N 1
ATOM 3356 C CA . ILE A 1 431 ? 14.294 -9.503 -17.090 1.00 97.00 431 ILE A CA 1
ATOM 3357 C C . ILE A 1 431 ? 14.758 -9.349 -15.645 1.00 97.00 431 ILE A C 1
ATOM 3359 O O . ILE A 1 431 ? 15.731 -9.976 -15.233 1.00 97.00 431 ILE A O 1
ATOM 3363 N N . LEU A 1 432 ? 14.007 -8.598 -14.844 1.00 98.50 432 LEU A N 1
ATOM 3364 C CA . LEU A 1 432 ? 14.137 -8.566 -13.388 1.00 98.50 432 LEU A CA 1
ATOM 3365 C C . LEU A 1 432 ? 12.902 -9.233 -12.774 1.00 98.50 432 LEU A C 1
ATOM 3367 O O . LEU A 1 432 ? 11.801 -8.721 -12.922 1.00 98.50 432 LEU A O 1
ATOM 3371 N N . LEU A 1 433 ? 13.046 -10.371 -12.101 1.00 98.56 433 LEU A N 1
ATOM 3372 C CA . LEU A 1 433 ? 11.913 -11.092 -11.507 1.00 98.56 433 LEU A CA 1
ATOM 3373 C C . LEU A 1 433 ? 11.948 -11.005 -9.983 1.00 98.56 433 LEU A C 1
ATOM 3375 O O . LEU A 1 433 ? 12.927 -11.426 -9.387 1.00 98.56 433 LEU A O 1
ATOM 3379 N N . PHE A 1 434 ? 10.856 -10.566 -9.363 1.00 98.38 434 PHE A N 1
ATOM 3380 C CA . PHE A 1 434 ? 10.600 -10.689 -7.930 1.00 98.38 434 PHE A CA 1
ATOM 3381 C C . PHE A 1 434 ? 9.670 -11.878 -7.701 1.00 98.38 434 PHE A C 1
ATOM 3383 O O . PHE A 1 434 ? 8.536 -11.886 -8.194 1.00 98.38 434 PHE A O 1
ATOM 3390 N N . ALA A 1 435 ? 10.142 -12.883 -6.968 1.00 96.81 435 ALA A N 1
ATOM 3391 C CA . ALA A 1 435 ? 9.377 -14.096 -6.701 1.00 96.81 435 ALA A CA 1
ATOM 3392 C C . ALA A 1 435 ? 9.911 -14.844 -5.471 1.00 96.81 435 ALA A C 1
ATOM 3394 O O . ALA A 1 435 ? 11.094 -14.759 -5.134 1.00 96.81 435 ALA A O 1
ATOM 3395 N N . GLU A 1 436 ? 9.055 -15.650 -4.839 1.00 94.62 436 GLU A N 1
ATOM 3396 C CA . GLU A 1 436 ? 9.536 -16.671 -3.902 1.00 94.62 436 GLU A CA 1
ATOM 3397 C C . GLU A 1 436 ? 10.430 -17.682 -4.629 1.00 94.62 436 GLU A C 1
ATOM 3399 O O . GLU A 1 436 ? 10.172 -17.993 -5.791 1.00 94.62 436 GLU A O 1
ATOM 3404 N N . ARG A 1 437 ? 11.474 -18.220 -3.982 1.00 90.12 437 ARG A N 1
ATOM 3405 C CA . ARG A 1 437 ? 12.437 -19.118 -4.648 1.00 90.12 437 ARG A CA 1
ATOM 3406 C C . ARG A 1 437 ? 11.765 -20.332 -5.299 1.00 90.12 437 ARG A C 1
ATOM 3408 O O . ARG A 1 437 ? 11.256 -21.232 -4.610 1.00 90.12 437 ARG A O 1
ATOM 3415 N N . ARG A 1 438 ? 11.851 -20.397 -6.632 1.00 93.25 438 ARG A N 1
ATOM 3416 C CA . ARG A 1 438 ? 11.399 -21.527 -7.454 1.00 93.25 438 ARG A CA 1
ATOM 3417 C C . ARG A 1 438 ? 12.363 -21.795 -8.612 1.00 93.25 438 ARG A C 1
ATOM 3419 O O . ARG A 1 438 ? 12.814 -20.878 -9.296 1.00 93.25 438 ARG A O 1
ATOM 3426 N N . GLN A 1 439 ? 12.690 -23.070 -8.818 1.00 94.50 439 GLN A N 1
ATOM 3427 C CA . GLN A 1 439 ? 13.702 -23.490 -9.792 1.00 94.50 439 GLN A CA 1
ATOM 3428 C C . GLN A 1 439 ? 13.262 -23.251 -11.243 1.00 94.50 439 GLN A C 1
ATOM 3430 O O . GLN A 1 439 ? 14.070 -22.829 -12.063 1.00 94.50 439 GLN A O 1
ATOM 3435 N N . ASP A 1 440 ? 11.990 -23.489 -11.554 1.00 96.19 440 ASP A N 1
ATOM 3436 C CA . ASP A 1 440 ? 11.395 -23.264 -12.875 1.00 96.19 440 ASP A CA 1
ATOM 3437 C C . ASP A 1 440 ? 11.474 -21.786 -13.300 1.00 96.19 440 ASP A C 1
ATOM 3439 O O . ASP A 1 440 ? 11.954 -21.476 -14.393 1.00 96.19 440 ASP A O 1
ATOM 3443 N N . LEU A 1 441 ? 11.097 -20.867 -12.409 1.00 96.62 441 LEU A N 1
ATOM 3444 C CA . LEU A 1 441 ? 11.224 -19.425 -12.620 1.00 96.62 441 LEU A CA 1
ATOM 3445 C C . LEU A 1 441 ? 12.692 -19.001 -12.756 1.00 96.62 441 LEU A C 1
ATOM 3447 O O . LEU A 1 441 ? 13.026 -18.242 -13.664 1.00 96.62 441 LEU A O 1
ATOM 3451 N N . ALA A 1 442 ? 13.583 -19.520 -11.905 1.00 95.94 442 ALA A N 1
ATOM 3452 C CA . ALA A 1 442 ? 15.011 -19.215 -11.983 1.00 95.94 442 ALA A CA 1
ATOM 3453 C C . ALA A 1 442 ? 15.620 -19.635 -13.334 1.00 95.94 442 ALA A C 1
ATOM 3455 O O . ALA A 1 442 ? 16.346 -18.858 -13.955 1.00 95.94 442 ALA A O 1
ATOM 3456 N N . LEU A 1 443 ? 15.271 -20.826 -13.834 1.00 96.56 443 LEU A N 1
ATOM 3457 C CA . LEU A 1 443 ? 15.684 -21.298 -15.160 1.00 96.56 443 LEU A CA 1
ATOM 3458 C C . LEU A 1 443 ? 15.100 -20.431 -16.285 1.00 96.56 443 LEU A C 1
ATOM 3460 O O . LEU A 1 443 ? 15.801 -20.116 -17.252 1.00 96.56 443 LEU A O 1
ATOM 3464 N N . ALA A 1 444 ? 13.838 -20.010 -16.162 1.00 96.38 444 ALA A N 1
ATOM 3465 C CA . ALA A 1 444 ? 13.192 -19.152 -17.151 1.00 96.38 444 ALA A CA 1
ATOM 3466 C C . ALA A 1 444 ? 13.895 -17.791 -17.286 1.00 96.38 444 ALA A C 1
ATOM 3468 O O . ALA A 1 444 ? 14.128 -17.343 -18.417 1.00 96.38 444 ALA A O 1
ATOM 3469 N N . VAL A 1 445 ? 14.267 -17.185 -16.150 1.00 95.88 445 VAL A N 1
ATOM 3470 C CA . VAL A 1 445 ? 15.000 -15.912 -16.056 1.00 95.88 445 VAL A CA 1
ATOM 3471 C C . VAL A 1 445 ? 16.423 -16.057 -16.597 1.00 95.88 445 VAL A C 1
ATOM 3473 O O . VAL A 1 445 ? 16.806 -15.294 -17.481 1.00 95.88 445 VAL A O 1
ATOM 3476 N N . ALA A 1 446 ? 17.180 -17.060 -16.137 1.00 94.06 446 ALA A N 1
ATOM 3477 C CA . ALA A 1 446 ? 18.592 -17.236 -16.488 1.00 94.06 446 ALA A CA 1
ATOM 3478 C C . ALA A 1 446 ? 18.829 -17.688 -17.941 1.00 94.06 446 ALA A C 1
ATOM 3480 O O . ALA A 1 446 ? 19.898 -17.445 -18.506 1.00 94.06 446 ALA A O 1
ATOM 3481 N N . GLY A 1 447 ? 17.856 -18.366 -18.560 1.00 91.69 447 GLY A N 1
ATOM 3482 C CA . GLY A 1 447 ? 18.003 -18.884 -19.919 1.00 91.69 447 GLY A CA 1
ATOM 3483 C C . GLY A 1 447 ? 18.187 -17.766 -20.949 1.00 91.69 447 GLY A C 1
ATOM 3484 O O . GLY A 1 447 ? 17.244 -17.022 -21.225 1.00 91.69 447 GLY A O 1
ATOM 3485 N N . LYS A 1 448 ? 19.369 -17.686 -21.567 1.00 90.50 448 LYS A N 1
ATOM 3486 C CA . LYS A 1 448 ? 19.689 -16.663 -22.572 1.00 90.50 448 LYS A CA 1
ATOM 3487 C C . LYS A 1 448 ? 18.944 -16.912 -23.894 1.00 90.50 448 LYS A C 1
ATOM 3489 O O . LYS A 1 448 ? 18.958 -18.043 -24.385 1.00 90.50 448 LYS A O 1
ATOM 3494 N N . PRO A 1 449 ? 18.310 -15.892 -24.499 1.00 87.50 449 PRO A N 1
ATOM 3495 C CA . PRO A 1 449 ? 17.747 -16.009 -25.841 1.00 87.50 449 PRO A CA 1
ATOM 3496 C C . PRO A 1 449 ? 18.847 -16.261 -26.886 1.00 87.50 449 PRO A C 1
ATOM 3498 O O . PRO A 1 449 ? 19.930 -15.676 -26.816 1.00 87.50 449 PRO A O 1
ATOM 3501 N N . ALA A 1 450 ? 18.568 -17.104 -27.883 1.00 83.00 450 ALA A N 1
ATOM 3502 C CA . ALA A 1 450 ? 19.512 -17.366 -28.967 1.00 83.00 450 ALA A CA 1
ATOM 3503 C C . ALA A 1 450 ? 19.851 -16.067 -29.721 1.00 83.00 450 ALA A C 1
ATOM 3505 O O . ALA A 1 450 ? 18.959 -15.313 -30.096 1.00 83.00 450 ALA A O 1
ATOM 3506 N N . GLY A 1 451 ? 21.142 -15.802 -29.935 1.00 76.88 451 GLY A N 1
ATOM 3507 C CA . GLY A 1 451 ? 21.613 -14.596 -30.628 1.00 76.88 451 GLY A CA 1
ATOM 3508 C C . GLY A 1 451 ? 21.730 -13.334 -29.760 1.00 76.88 451 GLY A C 1
ATOM 3509 O O . GLY A 1 451 ? 22.278 -12.346 -30.238 1.00 76.88 451 GLY A O 1
ATOM 3510 N N . HIS A 1 452 ? 21.310 -13.364 -28.490 1.00 76.62 452 HIS A N 1
ATOM 3511 C CA . HIS A 1 452 ? 21.427 -12.232 -27.561 1.00 76.62 452 HIS A CA 1
ATOM 3512 C C . HIS A 1 452 ? 22.587 -12.447 -26.578 1.00 76.62 452 HIS A C 1
ATOM 3514 O O . HIS A 1 452 ? 22.405 -12.986 -25.485 1.00 76.62 452 HIS A O 1
ATOM 3520 N N . LYS A 1 453 ? 23.803 -12.047 -26.977 1.00 75.31 453 LYS A N 1
ATOM 3521 C CA . LYS A 1 453 ? 25.021 -12.245 -26.165 1.00 75.31 453 LYS A CA 1
ATOM 3522 C C . LYS A 1 453 ? 25.000 -11.441 -24.858 1.00 75.31 453 LYS A C 1
ATOM 3524 O O . LYS A 1 453 ? 25.383 -11.982 -23.819 1.00 75.31 453 LYS A O 1
ATOM 3529 N N . ASP A 1 454 ? 24.450 -10.230 -24.910 1.00 79.25 454 ASP A N 1
ATOM 3530 C CA . ASP A 1 454 ? 24.455 -9.253 -23.811 1.00 79.25 454 ASP A CA 1
ATOM 3531 C C . ASP A 1 454 ? 23.149 -9.230 -22.999 1.00 79.25 454 ASP A C 1
ATOM 3533 O O . ASP A 1 454 ? 22.867 -8.261 -22.298 1.00 79.25 454 ASP A O 1
ATOM 3537 N N . TYR A 1 455 ? 22.338 -10.294 -23.086 1.00 88.69 455 TYR A N 1
ATOM 3538 C CA . TYR A 1 455 ? 21.109 -10.429 -22.299 1.00 88.69 455 TYR A CA 1
ATOM 3539 C C . TYR A 1 455 ? 21.403 -10.325 -20.801 1.00 88.69 455 TYR A C 1
ATOM 3541 O O . TYR A 1 455 ? 22.193 -11.114 -20.262 1.00 88.69 455 TYR A O 1
ATOM 3549 N N . TRP A 1 456 ? 20.730 -9.388 -20.133 1.00 92.88 456 TRP A N 1
ATOM 3550 C CA . TRP A 1 456 ? 20.804 -9.234 -18.692 1.00 92.88 456 TRP A CA 1
ATOM 3551 C C . TRP A 1 456 ? 19.516 -9.718 -18.036 1.00 92.88 456 TRP A C 1
ATOM 3553 O O . TRP A 1 456 ? 18.397 -9.470 -18.489 1.00 92.88 456 TRP A O 1
ATOM 3563 N N . SER A 1 457 ? 19.686 -10.406 -16.915 1.00 96.38 457 SER A N 1
ATOM 3564 C CA . SER A 1 457 ? 18.565 -10.815 -16.089 1.00 96.38 457 SER A CA 1
ATOM 3565 C C . SER A 1 457 ? 18.963 -10.941 -14.635 1.00 96.38 457 SER A C 1
ATOM 3567 O O . SER A 1 457 ? 20.129 -11.208 -14.328 1.00 96.38 457 SER A O 1
ATOM 3569 N N . ARG A 1 458 ? 17.985 -10.825 -13.743 1.00 97.75 458 ARG A N 1
ATOM 3570 C CA . ARG A 1 458 ? 18.191 -10.999 -12.312 1.00 97.75 458 ARG A CA 1
ATOM 3571 C C . ARG A 1 458 ? 16.944 -11.563 -11.638 1.00 97.75 458 ARG A C 1
ATOM 3573 O O . ARG A 1 458 ? 15.822 -11.203 -11.987 1.00 97.75 458 ARG A O 1
ATOM 3580 N N . TYR A 1 459 ? 17.163 -12.451 -10.674 1.00 97.94 459 TYR A N 1
ATOM 3581 C CA . TYR A 1 459 ? 16.129 -13.002 -9.805 1.00 97.94 459 TYR A CA 1
ATOM 3582 C C . TYR A 1 459 ? 16.276 -12.367 -8.426 1.00 97.94 459 TYR A C 1
ATOM 3584 O O . TYR A 1 459 ? 17.311 -12.527 -7.790 1.00 97.94 459 TYR A O 1
ATOM 3592 N N . ILE A 1 460 ? 15.255 -11.648 -7.985 1.00 98.25 460 ILE A N 1
ATOM 3593 C CA . ILE A 1 460 ? 15.148 -11.061 -6.657 1.00 98.25 460 ILE A CA 1
ATOM 3594 C C . ILE A 1 460 ? 14.342 -12.026 -5.796 1.00 98.25 460 ILE A C 1
ATOM 3596 O O . ILE A 1 460 ? 13.132 -12.194 -5.981 1.00 98.25 460 ILE A O 1
ATOM 3600 N N . GLU A 1 461 ? 15.037 -12.694 -4.882 1.00 96.75 461 GLU A N 1
ATOM 3601 C CA . GLU A 1 461 ? 14.441 -13.712 -4.030 1.00 96.75 461 GLU A CA 1
ATOM 3602 C C . GLU A 1 461 ? 13.654 -13.071 -2.882 1.00 96.75 461 GLU A C 1
ATOM 3604 O O . GLU A 1 461 ? 14.146 -12.208 -2.153 1.00 96.75 461 GLU A O 1
ATOM 3609 N N . ILE A 1 462 ? 12.414 -13.517 -2.712 1.00 96.00 462 ILE A N 1
ATOM 3610 C CA . ILE A 1 462 ? 11.602 -13.216 -1.534 1.00 96.00 462 ILE A CA 1
ATOM 3611 C C . ILE A 1 462 ? 11.472 -14.511 -0.714 1.00 96.00 462 ILE A C 1
ATOM 3613 O O . ILE A 1 462 ? 11.250 -15.577 -1.298 1.00 96.00 462 ILE A O 1
ATOM 3617 N N . PRO A 1 463 ? 11.628 -14.470 0.620 1.00 93.75 463 PRO A N 1
ATOM 3618 C CA . PRO A 1 463 ? 11.456 -15.642 1.471 1.00 93.75 463 PRO A CA 1
ATOM 3619 C C . PRO A 1 463 ? 10.072 -16.262 1.297 1.00 93.75 463 PRO A C 1
ATOM 3621 O O . PRO A 1 463 ? 9.090 -15.565 1.037 1.00 93.75 463 PRO A O 1
ATOM 3624 N N . ARG A 1 464 ? 9.973 -17.581 1.471 1.00 90.31 464 ARG A N 1
ATOM 3625 C CA . ARG A 1 464 ? 8.679 -18.264 1.386 1.00 90.31 464 ARG A CA 1
ATOM 3626 C C . ARG A 1 464 ? 7.778 -17.845 2.536 1.00 90.31 464 ARG A C 1
ATOM 3628 O O . ARG A 1 464 ? 8.119 -18.043 3.697 1.00 90.31 464 ARG A O 1
ATOM 3635 N N . SER A 1 465 ? 6.597 -17.334 2.206 1.00 79.12 465 SER A N 1
ATOM 3636 C CA . SER A 1 465 ? 5.596 -16.953 3.207 1.00 79.12 465 SER A CA 1
ATOM 3637 C C . SER A 1 465 ? 4.877 -18.142 3.823 1.00 79.12 465 SER A C 1
ATOM 3639 O O . SER A 1 465 ? 4.473 -18.085 4.985 1.00 79.12 465 SER A O 1
ATOM 3641 N N . GLY A 1 466 ? 4.627 -19.180 3.019 1.00 83.94 466 GLY A N 1
ATOM 3642 C CA . GLY A 1 466 ? 3.732 -20.284 3.376 1.00 83.94 466 GLY A CA 1
ATOM 3643 C C . GLY A 1 466 ? 2.291 -19.847 3.678 1.00 83.94 466 GLY A C 1
ATOM 3644 O O . GLY A 1 466 ? 1.495 -20.662 4.134 1.00 83.94 466 GLY A O 1
ATOM 3645 N N . LYS A 1 467 ? 1.949 -18.572 3.450 1.00 87.38 467 LYS A N 1
ATOM 3646 C CA . LYS A 1 467 ? 0.657 -17.972 3.780 1.00 87.38 467 LYS A CA 1
ATOM 3647 C C . LYS A 1 467 ? 0.169 -17.121 2.610 1.00 87.38 467 LYS A C 1
ATOM 3649 O O . LYS A 1 467 ? 0.963 -16.355 2.057 1.00 87.38 467 LYS A O 1
ATOM 3654 N N . PRO A 1 468 ? -1.120 -17.210 2.239 1.00 87.00 468 PRO A N 1
ATOM 3655 C CA . PRO A 1 468 ? -1.650 -16.464 1.108 1.00 87.00 468 PRO A CA 1
ATOM 3656 C C . PRO A 1 468 ? -1.397 -14.962 1.243 1.00 87.00 468 PRO A C 1
ATOM 3658 O O . PRO A 1 468 ? -1.450 -14.394 2.332 1.00 87.00 468 PRO A O 1
ATOM 3661 N N . CYS A 1 469 ? -1.138 -14.319 0.108 1.00 94.38 469 CYS A N 1
ATOM 3662 C CA . CYS A 1 469 ? -0.999 -12.871 -0.027 1.00 94.38 469 CYS A CA 1
ATOM 3663 C C . CYS A 1 469 ? 0.178 -12.206 0.710 1.00 94.38 469 CYS A C 1
ATOM 3665 O O . CYS A 1 469 ? 0.437 -11.046 0.418 1.00 94.38 469 CYS A O 1
ATOM 3667 N N . LEU A 1 470 ? 0.937 -12.879 1.585 1.00 94.88 470 LEU A N 1
ATOM 3668 C CA . LEU A 1 470 ? 2.029 -12.226 2.329 1.00 94.88 470 LEU A CA 1
ATOM 3669 C C . LEU A 1 470 ? 3.206 -11.775 1.453 1.00 94.88 470 LEU A C 1
ATOM 3671 O O . LEU A 1 470 ? 3.866 -10.794 1.794 1.00 94.88 470 LEU A O 1
ATOM 3675 N N . PHE A 1 471 ? 3.414 -12.425 0.304 1.00 95.88 471 PHE A N 1
ATOM 3676 C CA . PHE A 1 471 ? 4.406 -12.038 -0.708 1.00 95.88 471 PHE A CA 1
ATOM 3677 C C . PHE A 1 471 ? 4.427 -10.525 -0.992 1.00 95.88 471 PHE A C 1
ATOM 3679 O O . PHE A 1 471 ? 5.491 -9.932 -1.172 1.00 95.88 471 PHE A O 1
ATOM 3686 N N . VAL A 1 472 ? 3.253 -9.883 -0.990 1.00 97.25 472 VAL A N 1
ATOM 3687 C CA . VAL A 1 472 ? 3.100 -8.449 -1.275 1.00 97.25 472 VAL A CA 1
ATOM 3688 C C . VAL A 1 472 ? 3.926 -7.553 -0.354 1.00 97.25 472 VAL A C 1
ATOM 3690 O O . VAL A 1 472 ? 4.387 -6.512 -0.806 1.00 97.25 472 VAL A O 1
ATOM 3693 N N . PHE A 1 473 ? 4.141 -7.940 0.907 1.00 97.69 473 PHE A N 1
ATOM 3694 C CA . PHE A 1 473 ? 4.881 -7.128 1.872 1.00 97.69 473 PHE A CA 1
ATOM 3695 C C . PHE A 1 473 ? 6.379 -7.149 1.555 1.00 97.69 473 PHE A C 1
ATOM 3697 O O . PHE A 1 473 ? 6.995 -6.088 1.451 1.00 97.69 473 PHE A O 1
ATOM 3704 N N . GLY A 1 474 ? 6.947 -8.339 1.322 1.00 97.19 474 GLY A N 1
ATOM 3705 C CA . GLY A 1 474 ? 8.344 -8.501 0.906 1.00 97.19 474 GLY A CA 1
ATOM 3706 C C . GLY A 1 474 ? 8.633 -7.835 -0.442 1.00 97.19 474 GLY A C 1
ATOM 3707 O O . GLY A 1 474 ? 9.617 -7.115 -0.594 1.00 97.19 474 GLY A O 1
ATOM 3708 N N . ALA A 1 475 ? 7.731 -7.987 -1.410 1.00 97.88 475 ALA A N 1
ATOM 3709 C CA . ALA A 1 475 ? 7.874 -7.342 -2.710 1.00 97.88 475 ALA A CA 1
ATOM 3710 C C . ALA A 1 475 ? 7.733 -5.811 -2.634 1.00 97.88 475 ALA A C 1
ATOM 3712 O O . ALA A 1 475 ? 8.517 -5.101 -3.261 1.00 97.88 475 ALA A O 1
ATOM 3713 N N . ALA A 1 476 ? 6.794 -5.282 -1.839 1.00 98.19 476 ALA A N 1
ATOM 3714 C CA . ALA A 1 476 ? 6.622 -3.838 -1.671 1.00 98.19 476 ALA A CA 1
ATOM 3715 C C . ALA A 1 476 ? 7.870 -3.168 -1.083 1.00 98.19 476 ALA A C 1
ATOM 3717 O O . ALA A 1 476 ? 8.319 -2.156 -1.622 1.00 98.19 476 ALA A O 1
ATOM 3718 N N . ILE A 1 477 ? 8.460 -3.739 -0.025 1.00 98.00 477 ILE A N 1
ATOM 3719 C CA . ILE A 1 477 ? 9.648 -3.145 0.600 1.00 98.00 477 ILE A CA 1
ATOM 3720 C C . ILE A 1 477 ? 10.867 -3.191 -0.332 1.00 98.00 477 ILE A C 1
ATOM 3722 O O . ILE A 1 477 ? 11.624 -2.225 -0.399 1.00 98.00 477 ILE A O 1
ATOM 3726 N N . LEU A 1 478 ? 11.030 -4.264 -1.113 1.00 98.56 478 LEU A N 1
ATOM 3727 C CA . LEU A 1 478 ? 12.129 -4.368 -2.073 1.00 98.56 478 LEU A CA 1
ATOM 3728 C C . LEU A 1 478 ? 11.949 -3.439 -3.282 1.00 98.56 478 LEU A C 1
ATOM 3730 O O . LEU A 1 478 ? 12.936 -2.900 -3.775 1.00 98.56 478 LEU A O 1
ATOM 3734 N N . LEU A 1 479 ? 10.717 -3.202 -3.745 1.00 98.56 479 LEU A N 1
ATOM 3735 C CA . LEU A 1 479 ? 10.435 -2.213 -4.795 1.00 98.56 479 LEU A CA 1
ATOM 3736 C C . LEU A 1 479 ? 10.711 -0.782 -4.320 1.00 98.56 479 LEU A C 1
ATOM 3738 O O . LEU A 1 479 ? 11.296 0.007 -5.061 1.00 98.56 479 LEU A O 1
ATOM 3742 N N . GLN A 1 480 ? 10.333 -0.457 -3.080 1.00 98.19 480 GLN A N 1
ATOM 3743 C CA . GLN A 1 480 ? 10.681 0.823 -2.456 1.00 98.19 480 GLN A CA 1
ATOM 3744 C C . GLN A 1 480 ? 12.201 0.977 -2.339 1.00 98.19 480 GLN A C 1
ATOM 3746 O O . GLN A 1 480 ? 12.737 2.030 -2.685 1.00 98.19 480 GLN A O 1
ATOM 3751 N N . TYR A 1 481 ? 12.904 -0.083 -1.926 1.00 98.44 481 TYR A N 1
ATOM 3752 C CA . TYR A 1 481 ? 14.362 -0.074 -1.841 1.00 98.44 481 TYR A CA 1
ATOM 3753 C C . TYR A 1 481 ? 15.021 0.108 -3.215 1.00 98.44 481 TYR A C 1
ATOM 3755 O O . TYR A 1 481 ? 15.902 0.951 -3.357 1.00 98.44 481 TYR A O 1
ATOM 3763 N N . LEU A 1 482 ? 14.540 -0.588 -4.250 1.00 98.75 482 LEU A N 1
ATOM 3764 C CA . LEU A 1 482 ? 15.010 -0.413 -5.625 1.00 98.75 482 LEU A CA 1
ATOM 3765 C C . LEU A 1 482 ? 14.853 1.039 -6.098 1.00 98.75 482 LEU A C 1
ATOM 3767 O O . LEU A 1 482 ? 15.814 1.626 -6.591 1.00 98.75 482 LEU A O 1
ATOM 3771 N N . ALA A 1 483 ? 13.669 1.632 -5.914 1.00 98.31 483 ALA A N 1
ATOM 3772 C CA . ALA A 1 483 ? 13.410 3.019 -6.296 1.00 98.31 483 ALA A CA 1
ATOM 3773 C C . ALA A 1 483 ? 14.335 4.000 -5.557 1.00 98.31 483 ALA A C 1
ATOM 3775 O O . ALA A 1 483 ? 14.930 4.875 -6.186 1.00 98.31 483 ALA A O 1
ATOM 3776 N N . TYR A 1 484 ? 14.514 3.812 -4.245 1.00 98.06 484 TYR A N 1
ATOM 3777 C CA . TYR A 1 484 ? 15.432 4.609 -3.430 1.00 98.06 484 TYR A CA 1
ATOM 3778 C C . TYR A 1 484 ? 16.869 4.537 -3.960 1.00 98.06 484 TYR A C 1
ATOM 3780 O O . TYR A 1 484 ? 17.488 5.571 -4.212 1.00 98.06 484 TYR A O 1
ATOM 3788 N N . ARG A 1 485 ? 17.392 3.329 -4.200 1.00 98.44 485 ARG A N 1
ATOM 3789 C CA . ARG A 1 485 ? 18.764 3.148 -4.693 1.00 98.44 485 ARG A CA 1
ATOM 3790 C C . ARG A 1 485 ? 18.958 3.715 -6.094 1.00 98.44 485 ARG A C 1
ATOM 3792 O O . ARG A 1 485 ? 19.951 4.395 -6.333 1.00 98.44 485 ARG A O 1
ATOM 3799 N N . MET A 1 486 ? 17.990 3.532 -6.992 1.00 98.38 486 MET A N 1
ATOM 3800 C CA . MET A 1 486 ? 18.016 4.166 -8.315 1.00 98.38 486 MET A CA 1
ATOM 3801 C C . MET A 1 486 ? 18.016 5.698 -8.218 1.00 98.38 486 MET A C 1
ATOM 3803 O O . MET A 1 486 ? 18.729 6.352 -8.976 1.00 98.38 486 MET A O 1
ATOM 3807 N N . SER A 1 487 ? 17.243 6.276 -7.294 1.00 97.88 487 SER A N 1
ATOM 3808 C CA . SER A 1 487 ? 17.199 7.726 -7.090 1.00 97.88 487 SER A CA 1
ATOM 3809 C C . SER A 1 487 ? 18.528 8.272 -6.590 1.00 97.88 487 SER A C 1
ATOM 3811 O O . SER A 1 487 ? 18.984 9.276 -7.128 1.00 97.88 487 SER A O 1
ATOM 3813 N N . VAL A 1 488 ? 19.145 7.626 -5.595 1.00 98.06 488 VAL A N 1
ATOM 3814 C CA . VAL A 1 488 ? 20.445 8.049 -5.052 1.00 98.06 488 VAL A CA 1
ATOM 3815 C C . VAL A 1 488 ? 21.514 7.994 -6.141 1.00 98.06 488 VAL A C 1
ATOM 3817 O O . VAL A 1 488 ? 22.161 9.001 -6.401 1.00 98.06 488 VAL A O 1
ATOM 3820 N N . LEU A 1 489 ? 21.619 6.868 -6.856 1.00 97.62 489 LEU A N 1
ATOM 3821 C CA . LEU A 1 489 ? 22.591 6.705 -7.943 1.00 97.62 489 LEU A CA 1
ATOM 3822 C C . LEU A 1 489 ? 22.403 7.746 -9.053 1.00 97.62 489 LEU A C 1
ATOM 3824 O O . LEU A 1 489 ? 23.376 8.291 -9.568 1.00 97.62 489 LEU A O 1
ATOM 3828 N N . LYS A 1 490 ? 21.153 8.037 -9.434 1.00 95.44 490 LYS A N 1
ATOM 3829 C CA . LYS A 1 490 ? 20.871 9.026 -10.479 1.00 95.44 490 LYS A CA 1
ATOM 3830 C C . LYS A 1 490 ? 21.152 10.453 -10.021 1.00 95.44 490 LYS A C 1
ATOM 3832 O O . LYS A 1 490 ? 21.641 11.234 -10.828 1.00 95.44 490 LYS A O 1
ATOM 3837 N N . MET A 1 491 ? 20.841 10.779 -8.770 1.00 95.94 491 MET A N 1
ATOM 3838 C CA . MET A 1 491 ? 21.139 12.079 -8.170 1.00 95.94 491 MET A CA 1
ATOM 3839 C C . MET A 1 491 ? 22.652 12.310 -8.149 1.00 95.94 491 MET A C 1
ATOM 3841 O O . MET A 1 491 ? 23.121 13.229 -8.806 1.00 95.94 491 MET A O 1
ATOM 3845 N N . GLU A 1 492 ? 23.417 11.393 -7.548 1.00 94.75 492 GLU A N 1
ATOM 3846 C CA . GLU A 1 492 ? 24.887 11.461 -7.496 1.00 94.75 492 GLU A CA 1
ATOM 3847 C C . GLU A 1 492 ? 25.512 11.557 -8.896 1.00 94.75 492 GLU A C 1
ATOM 3849 O O . GLU A 1 492 ? 26.445 12.327 -9.124 1.00 94.75 492 GLU A O 1
ATOM 3854 N N . TRP A 1 493 ? 2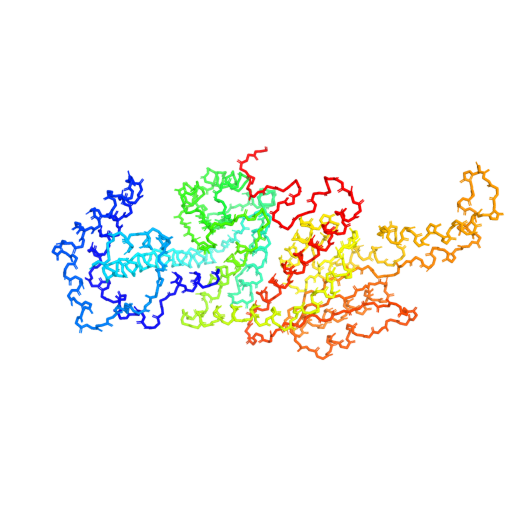4.979 10.804 -9.863 1.00 93.12 493 TRP A N 1
ATOM 3855 C CA . TRP A 1 493 ? 25.438 10.866 -11.246 1.00 93.12 493 TRP A CA 1
ATOM 3856 C C . TRP A 1 493 ? 25.184 12.239 -11.880 1.00 93.12 493 TRP A C 1
ATOM 3858 O O . TRP A 1 493 ? 26.095 12.805 -12.478 1.00 93.12 493 TRP A O 1
ATOM 3868 N N . LEU A 1 494 ? 23.984 12.806 -11.738 1.00 88.94 494 LEU A N 1
ATOM 3869 C CA . LEU A 1 494 ? 23.653 14.119 -12.302 1.00 88.94 494 LEU A CA 1
ATOM 3870 C C . LEU A 1 494 ? 24.401 15.262 -11.604 1.00 88.94 494 LEU A C 1
ATOM 3872 O O . LEU A 1 494 ? 24.862 16.179 -12.288 1.00 88.94 494 LEU A O 1
ATOM 3876 N N . ASP A 1 495 ? 24.591 15.168 -10.288 1.00 90.81 495 ASP A N 1
ATOM 3877 C CA . ASP A 1 495 ? 25.421 16.085 -9.504 1.00 90.81 495 ASP A CA 1
ATOM 3878 C C . ASP A 1 495 ? 26.875 16.056 -9.987 1.00 90.81 495 ASP A C 1
ATOM 3880 O O . ASP A 1 495 ? 27.475 17.104 -10.225 1.00 90.81 495 ASP A O 1
ATOM 3884 N N . SER A 1 496 ? 27.432 14.861 -10.227 1.00 88.94 496 SER A N 1
ATOM 3885 C CA . SER A 1 496 ? 28.799 14.711 -10.746 1.00 88.94 496 SER A CA 1
ATOM 3886 C C . SER A 1 496 ? 28.995 15.316 -12.142 1.00 88.94 496 SER A C 1
ATOM 3888 O O . SER A 1 496 ? 30.112 15.675 -12.513 1.00 88.94 496 SER A O 1
ATOM 3890 N N . LEU A 1 497 ? 27.907 15.451 -12.907 1.00 85.94 497 LEU A N 1
ATOM 3891 C CA . LEU A 1 497 ? 27.879 16.086 -14.225 1.00 85.94 497 LEU A CA 1
ATOM 3892 C C . LEU A 1 497 ? 27.603 17.599 -14.161 1.00 85.94 497 LEU A C 1
ATOM 3894 O O . LEU A 1 497 ? 27.618 18.256 -15.202 1.00 85.94 497 LEU A O 1
ATOM 3898 N N . GLY A 1 498 ? 27.332 18.155 -12.975 1.00 82.19 498 GLY A N 1
ATOM 3899 C CA . GLY A 1 498 ? 26.982 19.566 -12.791 1.00 82.19 498 GLY A CA 1
ATOM 3900 C C . GLY A 1 498 ? 25.611 19.947 -13.362 1.00 82.19 498 GLY A C 1
ATOM 3901 O O . GLY A 1 498 ? 25.409 21.095 -13.757 1.00 82.19 498 GLY A O 1
ATOM 3902 N N . VAL A 1 499 ? 24.668 19.001 -13.459 1.00 84.62 499 VAL A N 1
ATOM 3903 C CA . VAL A 1 499 ? 23.325 19.266 -14.001 1.00 84.62 499 VAL A CA 1
ATOM 3904 C C . VAL A 1 499 ? 22.460 19.946 -12.942 1.00 84.62 499 VAL A C 1
ATOM 3906 O O . VAL A 1 499 ? 21.792 19.295 -12.143 1.00 84.62 499 VAL A O 1
ATOM 3909 N N . GLU A 1 500 ? 22.425 21.273 -12.948 1.00 88.75 500 GLU A N 1
ATOM 3910 C CA . GLU A 1 500 ? 21.613 22.031 -11.995 1.00 88.75 500 GLU A CA 1
ATOM 3911 C C . GLU A 1 500 ? 20.101 21.782 -12.167 1.00 88.75 500 GLU A C 1
ATOM 3913 O O . GLU A 1 500 ? 19.574 21.652 -13.275 1.00 88.75 500 GLU A O 1
ATOM 3918 N N . GLY A 1 501 ? 19.369 21.741 -11.048 1.00 87.12 501 GLY A N 1
ATOM 3919 C CA . GLY A 1 501 ? 17.901 21.713 -11.049 1.00 87.12 501 GLY A CA 1
ATOM 3920 C C . GLY A 1 501 ? 17.262 20.432 -11.605 1.00 87.12 501 GLY A C 1
ATOM 3921 O O . GLY A 1 501 ? 16.081 20.457 -11.975 1.00 87.12 501 GLY A O 1
ATOM 3922 N N . HIS A 1 502 ? 17.999 19.314 -11.652 1.00 90.00 502 HIS A N 1
ATOM 3923 C CA . HIS A 1 502 ? 17.521 18.046 -12.217 1.00 90.00 502 HIS A CA 1
ATOM 3924 C C . HIS A 1 502 ? 16.294 17.449 -11.509 1.00 90.00 502 HIS A C 1
ATOM 3926 O O . HIS A 1 502 ? 15.543 16.682 -12.109 1.00 90.00 502 HIS A O 1
ATOM 3932 N N . GLY A 1 503 ? 16.071 17.771 -10.233 1.00 91.75 503 GLY A N 1
ATOM 3933 C CA . GLY A 1 503 ? 14.858 17.412 -9.494 1.00 91.75 503 GLY A CA 1
ATOM 3934 C C . GLY A 1 503 ? 14.752 15.970 -8.983 1.00 91.75 503 GLY A C 1
ATOM 3935 O O . GLY A 1 503 ? 13.837 15.692 -8.215 1.00 91.75 503 GLY A O 1
ATOM 3936 N N . VAL A 1 504 ? 15.644 15.059 -9.390 1.00 94.19 504 VAL A N 1
ATOM 3937 C CA . VAL A 1 504 ? 15.827 13.731 -8.763 1.00 94.19 504 VAL A CA 1
ATOM 3938 C C . VAL A 1 504 ? 16.256 13.906 -7.302 1.00 94.19 504 VAL A C 1
ATOM 3940 O O . VAL A 1 504 ? 17.316 14.464 -7.051 1.00 94.19 504 VAL A O 1
ATOM 3943 N N . HIS A 1 505 ? 15.453 13.431 -6.352 1.00 93.69 505 HIS A N 1
ATOM 3944 C CA . HIS A 1 505 ? 15.799 13.405 -4.929 1.00 93.69 505 HIS A CA 1
ATOM 3945 C C . HIS A 1 505 ? 14.939 12.342 -4.221 1.00 93.69 505 HIS A C 1
ATOM 3947 O O . HIS A 1 505 ? 13.737 12.281 -4.492 1.00 93.69 505 HIS A O 1
ATOM 3953 N N . PRO A 1 506 ? 15.494 11.532 -3.298 1.00 90.88 506 PRO A N 1
ATOM 3954 C CA . PRO A 1 506 ? 14.734 10.467 -2.638 1.00 90.88 506 PRO A CA 1
ATOM 3955 C C . PRO A 1 506 ? 13.588 10.985 -1.747 1.00 90.88 506 PRO A C 1
ATOM 3957 O O . PRO A 1 506 ? 12.509 10.399 -1.751 1.00 90.88 506 PRO A O 1
ATOM 3960 N N . ASP A 1 507 ? 13.792 12.091 -1.019 1.00 87.44 507 ASP A N 1
ATOM 3961 C CA . ASP A 1 507 ? 12.764 12.658 -0.123 1.00 87.44 507 ASP A CA 1
ATOM 3962 C C . ASP A 1 507 ? 11.852 13.730 -0.747 1.00 87.44 507 ASP A C 1
ATOM 3964 O O . ASP A 1 507 ? 10.654 13.770 -0.445 1.00 87.44 507 ASP A O 1
ATOM 3968 N N . VAL A 1 508 ? 12.408 14.616 -1.586 1.00 88.12 508 VAL A N 1
ATOM 3969 C CA . VAL A 1 508 ? 11.740 15.815 -2.128 1.00 88.12 508 VAL A CA 1
ATOM 3970 C C . VAL A 1 508 ? 11.895 15.930 -3.654 1.00 88.12 508 VAL A C 1
ATOM 3972 O O . VAL A 1 508 ? 12.467 16.901 -4.154 1.00 88.12 508 VAL A O 1
ATOM 3975 N N . PRO A 1 509 ? 11.416 14.941 -4.431 1.00 88.56 509 PRO A N 1
ATOM 3976 C CA . PRO A 1 509 ? 11.497 15.016 -5.882 1.00 88.56 509 PRO A CA 1
ATOM 3977 C C . PRO A 1 509 ? 10.682 16.191 -6.436 1.00 88.56 509 PRO A C 1
ATOM 3979 O O . PRO A 1 509 ? 9.648 16.594 -5.893 1.00 88.56 509 PRO A O 1
ATOM 3982 N N . LYS A 1 510 ? 11.142 16.740 -7.561 1.00 86.25 510 LYS A N 1
ATOM 3983 C CA . LYS A 1 510 ? 10.503 17.885 -8.222 1.00 86.25 510 LYS A CA 1
ATOM 3984 C C . LYS A 1 510 ? 9.069 17.563 -8.668 1.00 86.25 510 LYS A C 1
ATOM 3986 O O . LYS A 1 510 ? 8.794 16.479 -9.170 1.00 86.25 510 LYS A O 1
ATOM 3991 N N . ASN A 1 511 ? 8.184 18.562 -8.586 1.00 82.75 511 ASN A N 1
ATOM 3992 C CA . ASN A 1 511 ? 6.787 18.522 -9.051 1.00 82.75 511 ASN A CA 1
ATOM 3993 C C . ASN A 1 511 ? 5.879 17.503 -8.334 1.00 82.75 511 ASN A C 1
ATOM 3995 O O . ASN A 1 511 ? 4.822 17.159 -8.863 1.00 82.75 511 ASN A O 1
ATOM 3999 N N . VAL A 1 512 ? 6.251 17.039 -7.139 1.00 76.81 512 VAL A N 1
ATOM 4000 C CA . VAL A 1 512 ? 5.400 16.181 -6.306 1.00 76.81 512 VAL A CA 1
ATOM 4001 C C . VAL A 1 512 ? 4.994 16.945 -5.046 1.00 76.81 512 VAL A C 1
ATOM 4003 O O . VAL A 1 512 ? 5.796 17.669 -4.461 1.00 76.81 512 VAL A O 1
ATOM 4006 N N . SER A 1 513 ? 3.736 16.794 -4.628 1.00 72.62 513 SER A N 1
ATOM 4007 C CA . SER A 1 513 ? 3.226 17.315 -3.356 1.00 72.62 513 SER A CA 1
ATOM 4008 C C . SER A 1 513 ? 2.759 16.164 -2.474 1.00 72.62 513 SER A C 1
ATOM 4010 O O . SER A 1 513 ? 2.172 15.199 -2.960 1.00 72.62 513 SER A O 1
ATOM 4012 N N . LYS A 1 514 ? 2.981 16.292 -1.163 1.00 68.12 514 LYS A N 1
ATOM 4013 C CA . LYS A 1 514 ? 2.584 15.292 -0.164 1.00 68.12 514 LYS A CA 1
ATOM 4014 C C . LYS A 1 514 ? 1.062 15.153 -0.043 1.00 68.12 514 LYS A C 1
ATOM 4016 O O . LYS A 1 514 ? 0.560 14.071 0.245 1.00 68.12 514 LYS A O 1
ATOM 4021 N N . SER A 1 515 ? 0.316 16.240 -0.239 1.00 67.50 515 SER A N 1
ATOM 4022 C CA . SER A 1 515 ? -1.147 16.222 -0.222 1.00 67.50 515 SER A CA 1
ATOM 4023 C C . SER A 1 515 ? -1.695 17.232 -1.219 1.00 67.50 515 SER A C 1
ATOM 4025 O O . SER A 1 515 ? -1.339 18.408 -1.182 1.00 67.50 515 SER A O 1
ATOM 4027 N N . ILE A 1 516 ? -2.589 16.770 -2.090 1.00 72.81 516 ILE A N 1
ATOM 4028 C CA . ILE A 1 516 ? -3.352 17.621 -3.004 1.00 72.81 516 ILE A CA 1
ATOM 4029 C C . ILE A 1 516 ? -4.649 18.003 -2.280 1.00 72.81 516 ILE A C 1
ATOM 4031 O O . ILE A 1 516 ? -5.603 17.222 -2.227 1.00 72.81 516 ILE A O 1
ATOM 4035 N N . THR A 1 517 ? -4.629 19.160 -1.617 1.00 66.12 517 THR A N 1
ATOM 4036 C CA . THR A 1 517 ? -5.744 19.688 -0.805 1.00 66.12 517 THR A CA 1
ATOM 4037 C C . THR A 1 517 ? -6.498 20.835 -1.481 1.00 66.12 517 THR A C 1
ATOM 4039 O O . THR A 1 517 ? -7.517 21.284 -0.961 1.00 66.12 517 THR A O 1
ATOM 4042 N N . ILE A 1 518 ? -6.008 21.312 -2.627 1.00 44.66 518 ILE A N 1
ATOM 4043 C CA . ILE A 1 518 ? -6.545 22.432 -3.413 1.00 44.66 518 ILE A CA 1
ATOM 4044 C C . ILE A 1 518 ? -6.590 21.982 -4.886 1.00 44.66 518 ILE A C 1
ATOM 4046 O O . ILE A 1 518 ? -5.856 21.058 -5.245 1.00 44.66 518 ILE A O 1
ATOM 4050 N N . GLU A 1 519 ? -7.487 22.579 -5.677 1.00 41.62 519 GLU A N 1
ATOM 4051 C CA . GLU A 1 519 ? -7.638 22.341 -7.127 1.00 41.62 519 GLU A CA 1
ATOM 4052 C C . GLU A 1 519 ? -6.403 22.720 -7.951 1.00 41.62 519 GLU A C 1
ATOM 4054 O O . GLU A 1 519 ? -5.756 23.745 -7.624 1.00 41.62 519 GLU A O 1
#

Secondary structure (DSSP, 8-state):
-HHHHHHHHS--GGGHHHHHHHHHTHHHHHHHHHHHHHHHTT--HHHHHHHHHHHHHSHHHHHHHHHHHTTT-S-TT--S--STTHHHHHHHHHH-GGGHHHHHHHHHHHHHHHHHHHHHHHHHHHHHHHHHHHTT--EEEEE-THHHHHHHHHHHHIIIII----EEE-HHHIIIIIGGG--TT-EEEEEESSS--HHHHHHHHHHHHH-TTSEEEEEES-TTSHIIIII-SEEEE-------SSS-SHHHHHHHHHHHHHHHTTTS-HHHHHHHHHHHHHHHHHHHHHHHHHHHHHHHHHTT-SEEEEEEES-HHHHHHHHHHHHHHH-SEEEEEETTGGGGTGGGGSSS-S---HHHHHHHHHHHHHHHTTS-TT-TTHHHHHHHH-THHHHTSPP-EEEEEEE-S-HHHHHHHHHHHHHHHTTTEEEEEEEE--HHHHHHHH-PPTT-TT--EEEEEE----STTTHHHHHHHHHHHHHHHHHHHHHHHHHHTT-TT----SSS-TT--S-----

InterPro domains:
  IPR001347 SIS domain [PF01380] (137-263)
  IPR001347 SIS domain [PS51464] (129-272)
  IPR035466 GlmS/AgaS, SIS domain 1 [cd05008] (138-266)
  IPR046348 SIS domain superfamily [SSF53697] (117-358)

Radius of gyration: 27.51 Å; chains: 1; bounding box: 62×48×92 Å

Foldseek 3Di:
DLVLCLLQQADDPLCVVVLVLCVVLVVLLVVLLVQLVVDVVPDDLVSSLVSLVVSCPDPSNVVSVVVCVVPVSQDLPDPWADAPCRVSLVVSCVVCVVCSSVSSVNSSSRSSVSSVQQNVLLVVLLVLLVQLVVVVAAAEEEEDDLSLLLVLLLQLLLCVAVVHGHHRDYLVCCVPPPLVPHDLSYEYEYEDAQLQFPSRVVSLVSCCVPPVSHAYEYEYQPCPHCNQPPRHPHYHHLSLPDDQFLQDASSSLSSNLVSNCSNNVSPDDSVVNSVLSVLLVVLQVVLCVQFVVVLLVVLVVPLQFQEEEQEEASSQSLQQSLQSLLCQQSVHHYHGYHLVCCVVPVLVPFAQDPRDGPVLVVVLVVVQVVQLVVPDPDDPCSSVVSCVVPVVSSVVRAFAHEYEYEAEADPVSLVSVLVSLQVNQLRRHAYEYEDADDPSSVCSFPDHHPPCPPRHGYYSHGHDSVDPSSSSSNSSSSSNSSSLSSLVVSVVVCVVVVPPPPQNDNRGRPPGGSHDNDD

Sequence (519 aa):
MIDQLLRYYFVPDEEKKLAGVFEEFQDICIKSANSFYSVAERSAMGDIANDVNVLFSSASWNSIRSRIADQDLVSTTKKDFSCDEAELFTELSQETPGMAKDLYLLDAILVWMKRKAIAAYVDQFRATLKGAQKAGGRIYLAASGSSYHAALTAAYFFNALAHIPVYPCNPGIFRSMYLSSLTDADILIGISQSGETKDLVDVFLEVKEKYPRVKRASLVNNESARLPKQLSDFYLPMLCGPEIAVVATKSFISQLGLLYILAAGLVLPERELAITLRSARDMMMESLKLSAKDIEEAALKLFTKSSIHVLGTNLLGLAKEGALKIREVVLNHTEGGEAAEFKHGHNTILGRNSIFSLADLENFLDSYRSLAASHPPGEKSRAREILRTHPSLIKELPYGYPLIFLCAPDERDARVTISQIHTHKIRGADILLFAERRQDLALAVAGKPAGHKDYWSRYIEIPRSGKPCLFVFGAAILLQYLAYRMSVLKMEWLDSLGVEGHGVHPDVPKNVSKSITIE

Organism: NCBI:txid460511